Protein AF-0000000068403728 (afdb_homodimer)

Organism: Cicer arietinum (NCBI:txid3827)

Secondary structure (DSSP, 8-state):
----------EEEEEEEETTT--EEEEEE-HHHHHHHHHHTT-BHHHHHHHHHH-TTS-TTTTHHHHHHHHHHHH--GGGBS-HHHHHHHHSPPBTTHHHHTTSSS----SPPP-EEEE-STT--GGG-EEESSTTEEPTTS-EEEEEEEE----S-SB-TT--EEE-TT--EEE-BTTB-HHHHHHHTT---GGGEEEEEEEE-HHHHHHHHHHHHHHHH-/----------EEEEEEEETTT--EEEEEE-HHHHHHHHHHTT-BHHHHHHHHHH-TTS-TTTTHHHHHHHHHHHH--GGGBS-HHHHHHHHSPPBTTHHHHTTSSS----SPPP-EEEE-STT--GGG-EEESSTTEEPTTS-EEEEEEEE----S-SB-TT--EEE-TT--EEE-BTTB-HHHHHHHTT---GGGEEEEEEEE-HHHHHHHHHHHHHHHH-

Solvent-accessible surface area (backbone atoms only — not comparable to full-atom values): 24145 Å² total; per-residue (Å²): 130,79,78,77,66,75,77,68,67,64,44,66,37,37,33,35,25,32,64,86,77,68,40,77,64,36,32,36,36,40,34,67,55,50,34,48,58,52,46,51,23,35,36,22,43,16,42,53,40,51,56,46,66,69,36,74,82,53,57,79,63,62,52,31,30,57,42,30,33,52,51,24,59,72,65,52,52,70,80,49,2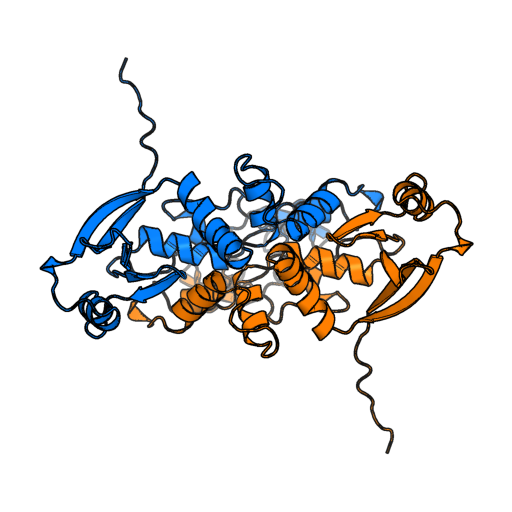6,60,43,74,64,39,54,49,43,39,62,54,34,59,43,68,53,45,68,32,40,65,61,38,87,58,59,82,71,82,68,77,80,88,54,34,16,26,47,55,45,84,69,44,60,52,94,69,32,40,32,28,72,51,80,71,39,68,36,95,88,66,38,45,15,67,33,78,43,44,73,61,68,90,45,85,43,43,38,22,80,85,41,38,30,37,33,38,91,51,41,34,49,40,65,56,38,98,86,41,37,77,62,55,54,34,45,74,70,68,43,87,49,73,85,45,46,42,79,44,79,43,74,37,39,62,74,56,52,65,39,43,60,45,44,31,48,38,54,34,20,90,131,79,78,76,66,75,77,68,66,64,43,65,36,37,33,34,25,32,63,85,78,66,41,78,65,37,31,34,34,40,33,67,55,52,34,50,60,52,48,51,24,36,37,21,42,18,44,51,40,50,55,46,66,68,36,75,82,52,57,79,62,56,51,33,27,58,42,29,33,52,52,24,59,72,65,51,52,70,82,49,25,59,41,73,62,39,54,50,43,39,64,54,33,59,43,67,55,46,66,34,41,65,61,37,87,57,60,80,71,81,67,76,80,88,53,36,16,26,48,55,47,82,69,45,61,50,96,70,33,40,33,29,72,50,79,69,39,69,36,96,86,65,40,45,15,68,33,77,42,46,74,61,68,93,47,83,42,43,38,22,81,85,42,40,30,38,33,38,90,51,42,34,49,41,64,58,38,97,86,40,39,76,63,57,53,36,46,74,71,68,43,86,48,71,83,46,47,44,80,45,79,44,75,38,40,63,73,56,52,66,39,42,63,48,45,36,48,41,55,39,14,96

InterPro domains:
  IPR007750 Protein of unknown function DUF674 [PF05056] (8-212)
  IPR007750 Protein of unknown function DUF674 [PTHR33103] (8-212)

Foldseek 3Di:
DPPVPVPFQWAKKKFKAFQVVRDTFWIKHFQQLVLVVVVVVQDDLLQLLLLVVVVVVNPCPQVVVSVVVLVVLVPDDCVVDPHPVVSCCNNQPDGPCQVQLVLHSDNLGPHDDFWKFWFPDPVGVPVQIDIDSDFQDADPVRGTGHHTDDDDDPDNGDDDRPWMWIAGPLGDIGIPDPVDHPVVSCVVVVNPDCVRIDMDMDIDGNVRSSCRVVVSVSVVVD/DPPVPVPFQWAKKKFKAFQVVRDTFWIKHFDQLVLVVVVVVQDDLLQLLLLVVVVVVNPCPQVVVSVVVLVVLVPDDCVVDPHPVVSCCNNQPDGPCQVQLVLHSDNLGPHDDFWKFWFPDPVGVPVQIDIDSDFQDADPVGGGGHHTDDDDDDDNGDDDRPWMWIAGPLGDTGIDDPVDHPVVSCVVVVNPDPVRIDMDMDIDGNVRSSCRVSVSSVVVVD

Radius of gyration: 24.46 Å; Cα contacts (8 Å, |Δi|>4): 817; chains: 2; bounding box: 77×69×72 Å

Nearest PDB structures (foldseek):
  5lly-assembly2_A  TM=2.577E-01  e=1.683E+00  Idiomarina sp. A28L
  5d96-assembly1_D  TM=4.243E-01  e=8.433E+00  Mus musculus
  6et7-assembly1_A  TM=4.248E-01  e=5.231E+00  Idiomarina sp. A28L
  5lly-assembly1_D  TM=2.465E-01  e=2.880E+00  Idiomarina sp. A28L
  3kbx-assembly3_E  TM=4.252E-01  e=2.903E+00  Homo sapiens

pLDDT: mean 77.21, std 14.94, range [27.58, 93.5]

Sequence (444 aa):
MADTTKTEYQVTLKLLVNKKTNKVLFAESGKEFVDILCSFLTLPLGTIARLLQKDTNMGSDTIGCLNSLYQSVQNFDEKCLMTETTKKLLLQPKNSSEKYCSTLKFNIDDTAPTKYFICSRPGGCWHNSCFSTSINEICSCGCRLNCLVLLRTFRNGFVNGDASFVITDNLRVIPNSMDYTSLALLHSLGIQSANLVKEITVNLTKDKVLRLPFLFLKLFLSMADTTKTEYQVTLKLLVNKKTNKVLFAESGKEFVDILCSFLTLPLGTIARLLQKDTNMGSDTIGCLNSLYQSVQNFDEKCLMTETTKKLLLQPKNSSEKYCSTLKFNIDDTAPTKYFICSRPGGCWHNSCFSTSINEICSCGCRLNCLVLLRTFRNGFVNGDASFVITDNLRVIPNSMDYTSLALLHSLGIQSANLVKEITVNLTKDKVLRLPFLFLKLFLS

Structure (mmCIF, N/CA/C/O backbone):
data_AF-0000000068403728-model_v1
#
loop_
_entity.id
_entity.type
_entity.pdbx_description
1 polymer 'Uncharacterized protein LOC113785797'
#
loop_
_atom_site.group_PDB
_atom_site.id
_atom_site.type_symbol
_atom_site.label_atom_id
_atom_site.label_alt_id
_atom_site.label_comp_id
_atom_site.label_asym_id
_atom_site.label_entity_id
_atom_site.label_seq_id
_atom_site.pdbx_PDB_ins_code
_atom_site.Cartn_x
_atom_site.Cartn_y
_atom_site.Cartn_z
_atom_site.occupancy
_atom_site.B_iso_or_equiv
_atom_site.auth_seq_id
_atom_site.auth_comp_id
_atom_site.auth_asym_id
_atom_site.auth_atom_id
_atom_site.pdbx_PDB_model_num
ATOM 1 N N . MET A 1 1 ? 39.625 -18.312 -13.836 1 27.58 1 MET A N 1
ATOM 2 C CA . MET A 1 1 ? 38.844 -17.281 -13.164 1 27.58 1 MET A CA 1
ATOM 3 C C . MET A 1 1 ? 37.344 -17.469 -13.43 1 27.58 1 MET A C 1
ATOM 5 O O . MET A 1 1 ? 36.906 -17.375 -14.578 1 27.58 1 MET A O 1
ATOM 9 N N . ALA A 1 2 ? 36.781 -18.375 -12.883 1 37.16 2 ALA A N 1
ATOM 10 C CA . ALA A 1 2 ? 35.406 -18.844 -13.141 1 37.16 2 ALA A CA 1
ATOM 11 C C . ALA A 1 2 ? 34.406 -17.703 -13.062 1 37.16 2 ALA A C 1
ATOM 13 O O . ALA A 1 2 ? 34.438 -16.906 -12.117 1 37.16 2 ALA A O 1
ATOM 14 N N . ASP A 1 3 ? 34.094 -17.031 -14.102 1 36.53 3 ASP A N 1
ATOM 15 C CA . ASP A 1 3 ? 33.219 -15.875 -14.227 1 36.53 3 ASP A CA 1
ATOM 16 C C . ASP A 1 3 ? 31.953 -16.062 -13.398 1 36.53 3 ASP A C 1
ATOM 18 O O . ASP A 1 3 ? 31.203 -17.016 -13.602 1 36.53 3 ASP A O 1
ATOM 22 N N . THR A 1 4 ? 31.953 -16.031 -12.133 1 40.5 4 THR A N 1
ATOM 23 C CA . THR A 1 4 ? 30.875 -16.109 -11.148 1 40.5 4 THR A CA 1
ATOM 24 C C . THR A 1 4 ? 29.625 -15.391 -11.641 1 40.5 4 THR A C 1
ATOM 26 O O . THR A 1 4 ? 29.531 -14.164 -11.523 1 40.5 4 THR A O 1
ATOM 29 N N . THR A 1 5 ? 29.188 -15.586 -12.836 1 41.78 5 THR A N 1
ATOM 30 C CA . THR A 1 5 ? 28.016 -14.961 -13.461 1 41.78 5 THR A CA 1
ATOM 31 C C . THR A 1 5 ? 26.844 -14.938 -12.492 1 41.78 5 THR A C 1
ATOM 33 O O . THR A 1 5 ? 26.422 -15.977 -11.992 1 41.78 5 THR A O 1
ATOM 36 N N . LYS A 1 6 ? 26.797 -14.055 -11.586 1 45.66 6 LYS A N 1
ATOM 37 C CA . LYS A 1 6 ? 25.703 -13.836 -10.648 1 45.66 6 LYS A CA 1
ATOM 38 C C . LYS A 1 6 ? 24.375 -14.289 -11.242 1 45.66 6 LYS A C 1
ATOM 40 O O . LYS A 1 6 ? 23.906 -13.727 -12.234 1 45.66 6 LYS A O 1
ATOM 45 N N . THR A 1 7 ? 24.109 -15.562 -11.469 1 51.75 7 THR A N 1
ATOM 46 C CA . THR A 1 7 ? 22.875 -16.141 -11.977 1 51.75 7 THR A CA 1
ATOM 47 C C . THR A 1 7 ? 21.656 -15.359 -11.492 1 51.75 7 THR A C 1
ATOM 49 O O . THR A 1 7 ? 21.359 -15.352 -10.297 1 51.75 7 THR A O 1
ATOM 52 N N . GLU A 1 8 ? 21.406 -14.281 -12.102 1 64.5 8 GLU A N 1
ATOM 53 C CA . GLU A 1 8 ? 20.266 -13.438 -11.75 1 64.5 8 GLU A CA 1
ATOM 54 C C . GLU A 1 8 ? 18.969 -14.219 -11.844 1 64.5 8 GLU A C 1
ATOM 56 O O . GLU A 1 8 ? 18.75 -14.969 -12.797 1 64.5 8 GLU A O 1
ATOM 61 N N . TYR A 1 9 ? 18.266 -14.422 -10.734 1 77.62 9 TYR A N 1
ATOM 62 C CA . TYR A 1 9 ? 16.969 -15.078 -10.711 1 77.62 9 TYR A CA 1
ATOM 63 C C . TYR A 1 9 ? 16.062 -14.555 -11.828 1 77.62 9 TYR A C 1
ATOM 65 O O . TYR A 1 9 ? 16.125 -13.367 -12.164 1 77.62 9 TYR A O 1
ATOM 73 N N . GLN A 1 10 ? 15.625 -15.562 -12.57 1 86.25 10 GLN A N 1
ATOM 74 C CA . GLN A 1 10 ? 14.703 -15.203 -13.641 1 86.25 10 GLN A CA 1
ATOM 75 C C . GLN A 1 10 ? 13.375 -15.938 -13.5 1 86.25 10 GLN A C 1
ATOM 77 O O . GLN A 1 10 ? 13.328 -17.047 -12.945 1 86.25 10 GLN A O 1
ATOM 82 N N . VAL A 1 11 ? 12.406 -15.227 -13.859 1 88.19 11 VAL A N 1
ATOM 83 C CA . VAL A 1 11 ? 11.086 -15.836 -13.961 1 88.19 11 VAL A CA 1
ATOM 84 C C . VAL A 1 11 ? 10.688 -15.984 -15.422 1 88.19 11 VAL A C 1
ATOM 86 O O . VAL A 1 11 ? 10.906 -15.07 -16.234 1 88.19 11 VAL A O 1
ATOM 89 N N . THR A 1 12 ? 10.156 -17.125 -15.711 1 87.25 12 THR A N 1
ATOM 90 C CA . THR A 1 12 ? 9.867 -17.438 -17.109 1 87.25 12 THR A CA 1
ATOM 91 C C . THR A 1 12 ? 8.383 -17.234 -17.406 1 87.25 12 THR A C 1
ATOM 93 O O . THR A 1 12 ? 7.523 -17.641 -16.625 1 87.25 12 THR A O 1
ATOM 96 N N . LEU A 1 13 ? 8.18 -16.594 -18.516 1 89.06 13 LEU A N 1
ATOM 97 C CA . LEU A 1 13 ? 6.836 -16.406 -19.047 1 89.06 13 LEU A CA 1
ATOM 98 C C . LEU A 1 13 ? 6.73 -16.969 -20.469 1 89.06 13 LEU A C 1
ATOM 100 O O . LEU A 1 13 ? 7.645 -16.781 -21.281 1 89.06 13 LEU A O 1
ATOM 104 N N . LYS A 1 14 ? 5.668 -17.641 -20.672 1 88.69 14 LYS A N 1
ATOM 105 C CA . LYS A 1 14 ? 5.355 -18.109 -22.016 1 88.69 14 LYS A CA 1
ATOM 106 C C . LYS A 1 14 ? 4.336 -17.203 -22.688 1 88.69 14 LYS A C 1
ATOM 108 O O . LYS A 1 14 ? 3.186 -17.109 -22.25 1 88.69 14 LYS A O 1
ATOM 113 N N . LEU A 1 15 ? 4.781 -16.594 -23.734 1 88.81 15 LEU A N 1
ATOM 114 C CA . LEU A 1 15 ? 3.902 -15.688 -24.469 1 88.81 15 LEU A CA 1
ATOM 115 C C . LEU A 1 15 ? 3.279 -16.391 -25.672 1 88.81 15 LEU A C 1
ATOM 117 O O . LEU A 1 15 ? 3.963 -17.109 -26.391 1 88.81 15 LEU A O 1
ATOM 121 N N . LEU A 1 16 ? 2.051 -16.234 -25.781 1 87.75 16 LEU A N 1
ATOM 122 C CA . LEU A 1 16 ? 1.364 -16.641 -27 1 87.75 16 LEU A CA 1
ATOM 123 C C . LEU A 1 16 ? 1.149 -15.461 -27.922 1 87.75 16 LEU A C 1
ATOM 125 O O . LEU A 1 16 ? 0.509 -14.477 -27.547 1 87.75 16 LEU A O 1
ATOM 129 N N . VAL A 1 17 ? 1.687 -15.641 -29.109 1 88.19 17 VAL A N 1
ATOM 130 C CA . VAL A 1 17 ? 1.734 -14.523 -30.047 1 88.19 17 VAL A CA 1
ATOM 131 C C . VAL A 1 17 ? 1.007 -14.891 -31.344 1 88.19 17 VAL A C 1
ATOM 133 O O . VAL A 1 17 ? 1.153 -16 -31.844 1 88.19 17 VAL A O 1
ATOM 136 N N . ASN A 1 18 ? 0.224 -13.953 -31.797 1 87.31 18 ASN A N 1
ATOM 137 C CA . ASN A 1 18 ? -0.381 -14.109 -33.125 1 87.31 18 ASN A CA 1
ATOM 138 C C . ASN A 1 18 ? 0.662 -14.023 -34.219 1 87.31 18 ASN A C 1
ATOM 140 O O . ASN A 1 18 ? 1.334 -13 -34.375 1 87.31 18 ASN A O 1
ATOM 144 N N . LYS A 1 19 ? 0.744 -15.07 -34.969 1 89.31 19 LYS A N 1
ATOM 145 C CA . LYS A 1 19 ? 1.773 -15.148 -36 1 89.31 19 LYS A CA 1
ATOM 146 C C . LYS A 1 19 ? 1.564 -14.07 -37.062 1 89.31 19 LYS A C 1
ATOM 148 O O . LYS A 1 19 ? 2.529 -13.547 -37.625 1 89.31 19 LYS A O 1
ATOM 153 N N . LYS A 1 20 ? 0.364 -13.711 -37.281 1 86 20 LYS A N 1
ATOM 154 C CA . LYS A 1 20 ? 0.045 -12.773 -38.375 1 86 20 LYS A CA 1
ATOM 155 C C . LYS A 1 20 ? 0.293 -11.328 -37.906 1 86 20 LYS A C 1
ATOM 157 O O . LYS A 1 20 ? 0.904 -10.547 -38.656 1 86 20 LYS A O 1
ATOM 162 N N . THR A 1 21 ? -0.099 -11.008 -36.812 1 84.81 21 THR A N 1
ATOM 163 C CA . THR A 1 21 ? -0.046 -9.625 -36.344 1 84.81 21 THR A CA 1
ATOM 164 C C . THR A 1 21 ? 1.161 -9.391 -35.438 1 84.81 21 THR A C 1
ATOM 166 O O . THR A 1 21 ? 1.521 -8.25 -35.156 1 84.81 21 THR A O 1
ATOM 169 N N . ASN A 1 22 ? 1.711 -10.438 -34.969 1 87.88 22 ASN A N 1
ATOM 170 C CA . ASN A 1 22 ? 2.822 -10.391 -34.031 1 87.88 22 ASN A CA 1
ATOM 171 C C . ASN A 1 22 ? 2.416 -9.703 -32.719 1 87.88 22 ASN A C 1
ATOM 173 O O . ASN A 1 22 ? 3.246 -9.078 -32.062 1 87.88 22 ASN A O 1
ATOM 177 N N . LYS A 1 23 ? 1.229 -9.828 -32.406 1 85 23 LYS A N 1
ATOM 178 C CA . LYS A 1 23 ? 0.715 -9.273 -31.172 1 85 23 LYS A CA 1
ATOM 179 C C . LYS A 1 23 ? 0.602 -10.352 -30.094 1 85 23 LYS A C 1
ATOM 181 O O . LYS A 1 23 ? 0.188 -11.477 -30.375 1 85 23 LYS A O 1
ATOM 186 N N . VAL A 1 24 ? 0.999 -9.93 -28.922 1 86.12 24 VAL A N 1
ATOM 187 C CA . VAL A 1 24 ? 0.875 -10.836 -27.797 1 86.12 24 VAL A CA 1
ATOM 188 C C . VAL A 1 24 ? -0.594 -10.992 -27.406 1 86.12 24 VAL A C 1
ATOM 190 O O . VAL A 1 24 ? -1.293 -10 -27.203 1 86.12 24 VAL A O 1
ATOM 193 N N . LEU A 1 25 ? -1.017 -12.195 -27.422 1 84 25 LEU A N 1
ATOM 194 C CA . LEU A 1 25 ? -2.398 -12.477 -27.047 1 84 25 LEU A CA 1
ATOM 195 C C . LEU A 1 25 ? -2.537 -12.594 -25.531 1 84 25 LEU A C 1
ATOM 197 O O . LEU A 1 25 ? -3.365 -11.914 -24.922 1 84 25 LEU A O 1
ATOM 201 N N . PHE A 1 26 ? -1.75 -13.453 -24.969 1 86.25 26 PHE A N 1
ATOM 202 C CA . PHE A 1 26 ? -1.688 -13.625 -23.531 1 86.25 26 PHE A CA 1
ATOM 203 C C . PHE A 1 26 ? -0.415 -14.359 -23.125 1 86.25 26 PHE A C 1
ATOM 205 O O . PHE A 1 26 ? 0.362 -14.789 -23.984 1 86.25 26 PHE A O 1
ATOM 212 N N . ALA A 1 27 ? -0.196 -14.406 -21.844 1 88.25 27 ALA A N 1
ATOM 213 C CA . ALA A 1 27 ? 0.963 -15.102 -21.297 1 88.25 27 ALA A CA 1
ATOM 214 C C . ALA A 1 27 ? 0.531 -16.25 -20.391 1 88.25 27 ALA A C 1
ATOM 216 O O . ALA A 1 27 ? -0.571 -16.234 -19.828 1 88.25 27 ALA A O 1
ATOM 217 N N . GLU A 1 28 ? 1.343 -17.203 -20.344 1 88 28 GLU A N 1
ATOM 218 C CA . GLU A 1 28 ? 1.176 -18.297 -19.406 1 88 28 GLU A CA 1
ATOM 219 C C . GLU A 1 28 ? 2.354 -18.359 -18.438 1 88 28 GLU A C 1
ATOM 221 O O . GLU A 1 28 ? 3.502 -18.156 -18.828 1 88 28 GLU A O 1
ATOM 226 N N . SER A 1 29 ? 1.966 -18.562 -17.203 1 89.81 29 SER A N 1
ATOM 227 C CA . SER A 1 29 ? 3.02 -18.656 -16.203 1 89.81 29 SER A CA 1
ATOM 228 C C . SER A 1 29 ? 2.572 -19.5 -15.016 1 89.81 29 SER A C 1
ATOM 230 O O . SER A 1 29 ? 1.389 -19.812 -14.875 1 89.81 29 SER A O 1
ATOM 232 N N . GLY A 1 30 ? 3.572 -19.891 -14.281 1 89.69 30 GLY A N 1
ATOM 233 C CA . GLY A 1 30 ? 3.291 -20.641 -13.07 1 89.69 30 GLY A CA 1
ATOM 234 C C . GLY A 1 30 ? 3.299 -19.781 -11.82 1 89.69 30 GLY A C 1
ATOM 235 O O . GLY A 1 30 ? 3.062 -18.578 -11.891 1 89.69 30 GLY A O 1
ATOM 236 N N . LYS A 1 31 ? 3.518 -20.422 -10.742 1 91.69 31 LYS A N 1
ATOM 237 C CA . LYS A 1 31 ? 3.436 -19.859 -9.398 1 91.69 31 LYS A CA 1
ATOM 238 C C . LYS A 1 31 ? 4.414 -18.703 -9.219 1 91.69 31 LYS A C 1
ATOM 240 O O . LYS A 1 31 ? 4.074 -17.688 -8.625 1 91.69 31 LYS A O 1
ATOM 245 N N . GLU A 1 32 ? 5.527 -18.859 -9.766 1 90.06 32 GLU A N 1
ATOM 246 C CA . GLU A 1 32 ? 6.586 -17.906 -9.492 1 90.06 32 GLU A CA 1
ATOM 247 C C . GLU A 1 32 ? 6.188 -16.5 -9.938 1 90.06 32 GLU A C 1
ATOM 249 O O . GLU A 1 32 ? 6.281 -15.547 -9.164 1 90.06 32 GLU A O 1
ATOM 254 N N . PHE A 1 33 ? 5.699 -16.391 -11.047 1 90.25 33 PHE A N 1
ATOM 255 C CA . PHE A 1 33 ? 5.344 -15.086 -11.578 1 90.25 33 PHE A CA 1
ATOM 256 C C . PHE A 1 33 ? 4.047 -14.586 -10.953 1 90.25 33 PHE A C 1
ATOM 258 O O . PHE A 1 33 ? 3.922 -13.398 -10.633 1 90.25 33 PHE A O 1
ATOM 265 N N . VAL A 1 34 ? 3.137 -15.406 -10.828 1 91.75 34 VAL A N 1
ATOM 266 C CA . VAL A 1 34 ? 1.832 -15.016 -10.305 1 91.75 34 VAL A CA 1
ATOM 267 C C . VAL A 1 34 ? 1.968 -14.602 -8.836 1 91.75 34 VAL A C 1
ATOM 269 O O . VAL A 1 34 ? 1.301 -13.664 -8.391 1 91.75 34 VAL A O 1
ATOM 272 N N . ASP A 1 35 ? 2.844 -15.289 -8.102 1 92.31 35 ASP A N 1
ATOM 273 C CA . ASP A 1 35 ? 3.133 -14.867 -6.73 1 92.31 35 ASP A CA 1
ATOM 274 C C . ASP A 1 35 ? 3.664 -13.438 -6.695 1 92.31 35 ASP A C 1
ATOM 276 O O . ASP A 1 35 ? 3.287 -12.648 -5.824 1 92.31 35 ASP A O 1
ATOM 280 N N . ILE A 1 36 ? 4.477 -13.195 -7.609 1 90.69 36 ILE A N 1
ATOM 281 C CA . ILE A 1 36 ? 5.062 -11.859 -7.676 1 90.69 36 ILE A CA 1
ATOM 282 C C . ILE A 1 36 ? 3.975 -10.836 -8.008 1 90.69 36 ILE A C 1
ATOM 284 O O . ILE A 1 36 ? 3.889 -9.781 -7.367 1 90.69 36 ILE A O 1
ATOM 288 N N . LEU A 1 37 ? 3.111 -11.125 -8.914 1 89.25 37 LEU A N 1
ATOM 289 C CA . LEU A 1 37 ? 2.018 -10.234 -9.273 1 89.25 37 LEU A CA 1
ATOM 290 C C . LEU A 1 37 ? 1.108 -9.977 -8.078 1 89.25 37 LEU A C 1
ATOM 292 O O . LEU A 1 37 ? 0.757 -8.828 -7.789 1 89.25 37 LEU A O 1
ATOM 296 N N . CYS A 1 38 ? 0.82 -10.992 -7.426 1 92.19 38 CYS A N 1
ATOM 297 C CA . CYS A 1 38 ? -0.063 -10.891 -6.27 1 92.19 38 CYS A CA 1
ATOM 298 C C . CYS A 1 38 ? 0.585 -10.07 -5.16 1 92.19 38 CYS A C 1
ATOM 300 O O . CYS A 1 38 ? -0.103 -9.367 -4.422 1 92.19 38 CYS A O 1
ATOM 302 N N . SER A 1 39 ? 1.858 -10.18 -5.059 1 91.5 39 SER A N 1
ATOM 303 C CA . SER A 1 39 ? 2.564 -9.461 -4.004 1 91.5 39 SER A CA 1
ATOM 304 C C . SER A 1 39 ? 2.41 -7.953 -4.16 1 91.5 39 SER A C 1
ATOM 306 O O . SER A 1 39 ? 2.445 -7.215 -3.172 1 91.5 39 SER A O 1
ATOM 308 N N . PHE A 1 40 ? 2.16 -7.477 -5.285 1 88.81 40 PHE A N 1
ATOM 309 C CA . PHE A 1 40 ? 1.987 -6.047 -5.516 1 88.81 40 PHE A CA 1
ATOM 310 C C . PHE A 1 40 ? 0.764 -5.523 -4.777 1 88.81 40 PHE A C 1
ATOM 312 O O . PHE A 1 40 ? 0.747 -4.371 -4.332 1 88.81 40 PHE A O 1
ATOM 319 N N . LEU A 1 41 ? -0.14 -6.328 -4.629 1 91 41 LEU A N 1
ATOM 320 C CA . LEU A 1 41 ? -1.354 -5.918 -3.932 1 91 41 LEU A CA 1
ATOM 321 C C . LEU A 1 41 ? -1.062 -5.625 -2.465 1 91 41 LEU A C 1
ATOM 323 O O . LEU A 1 41 ? -1.8 -4.875 -1.819 1 91 41 LEU A O 1
ATOM 327 N N . THR A 1 42 ? 0.016 -6.168 -1.966 1 92.75 42 THR A N 1
ATOM 328 C CA . THR A 1 42 ? 0.316 -6.012 -0.547 1 92.75 42 THR A CA 1
ATOM 329 C C . THR A 1 42 ? 1.278 -4.852 -0.323 1 92.75 42 THR A C 1
ATOM 331 O O . THR A 1 42 ? 1.539 -4.465 0.819 1 92.75 42 THR A O 1
ATOM 334 N N . LEU A 1 43 ? 1.754 -4.289 -1.355 1 91.25 43 LEU A N 1
ATOM 335 C CA . LEU A 1 43 ? 2.756 -3.236 -1.23 1 91.25 43 LEU A CA 1
ATOM 336 C C . LEU A 1 43 ? 2.096 -1.892 -0.947 1 91.25 43 LEU A C 1
ATOM 338 O O . LEU A 1 43 ? 1.159 -1.495 -1.644 1 91.25 43 LEU A O 1
ATOM 342 N N . PRO A 1 44 ? 2.65 -1.21 -0 1 92.25 44 PRO A N 1
ATOM 343 C CA . PRO A 1 44 ? 2.166 0.155 0.222 1 92.25 44 PRO A CA 1
ATOM 344 C C . PRO A 1 44 ? 2.586 1.117 -0.887 1 92.25 44 PRO A C 1
ATOM 346 O O . PRO A 1 44 ? 3.613 0.906 -1.536 1 92.25 44 PRO A O 1
ATOM 349 N N . LEU A 1 45 ? 1.931 2.186 -1 1 87.75 45 LEU A N 1
ATOM 350 C CA . LEU A 1 45 ? 2.209 3.188 -2.021 1 87.75 45 LEU A CA 1
ATOM 351 C C . LEU A 1 45 ? 3.564 3.846 -1.784 1 87.75 45 LEU A C 1
ATOM 353 O O . LEU A 1 45 ? 4.27 4.184 -2.738 1 87.75 45 LEU A O 1
ATOM 357 N N . GLY A 1 46 ? 3.846 4.031 -0.553 1 90.12 46 GLY A N 1
ATOM 358 C CA . GLY A 1 46 ? 5.148 4.605 -0.253 1 90.12 46 GLY A CA 1
ATOM 359 C C . GLY A 1 46 ? 6.305 3.766 -0.76 1 90.12 46 GLY A C 1
ATOM 360 O O . GLY A 1 46 ? 7.324 4.301 -1.193 1 90.12 46 GLY A O 1
ATOM 361 N N . THR A 1 47 ? 6.145 2.479 -0.697 1 89.94 47 THR A N 1
ATOM 362 C CA . THR A 1 47 ? 7.156 1.564 -1.215 1 89.94 47 THR A CA 1
ATOM 363 C C . THR A 1 47 ? 7.266 1.684 -2.732 1 89.94 47 THR A C 1
ATOM 365 O O . THR A 1 47 ? 8.375 1.71 -3.279 1 89.94 47 THR A O 1
ATOM 368 N N . ILE A 1 48 ? 6.195 1.737 -3.32 1 83.75 48 ILE A N 1
ATOM 369 C CA . ILE A 1 48 ? 6.176 1.883 -4.77 1 83.75 48 ILE A CA 1
ATOM 370 C C . ILE A 1 48 ? 6.891 3.172 -5.172 1 83.75 48 ILE A C 1
ATOM 372 O O . ILE A 1 48 ? 7.711 3.174 -6.09 1 83.75 48 ILE A O 1
ATOM 376 N N . ALA A 1 49 ? 6.547 4.266 -4.52 1 84.62 49 ALA A N 1
ATOM 377 C CA . ALA A 1 49 ? 7.184 5.547 -4.809 1 84.62 49 ALA A CA 1
ATOM 378 C C . ALA A 1 49 ? 8.695 5.461 -4.621 1 84.62 49 ALA A C 1
ATOM 380 O O . ALA A 1 49 ? 9.461 5.977 -5.441 1 84.62 49 ALA A O 1
ATOM 381 N N . ARG A 1 50 ? 9.094 4.859 -3.621 1 88.69 50 ARG A N 1
ATOM 382 C CA . ARG A 1 50 ? 10.516 4.727 -3.309 1 88.69 50 ARG A CA 1
ATOM 383 C C . ARG A 1 50 ? 11.242 3.93 -4.387 1 88.69 50 ARG A C 1
ATOM 385 O O . ARG A 1 50 ? 12.32 4.324 -4.836 1 88.69 50 ARG A O 1
ATOM 392 N N . LEU A 1 51 ? 10.656 2.828 -4.766 1 81.75 51 LEU A N 1
ATOM 393 C CA . LEU A 1 51 ? 11.266 1.949 -5.758 1 81.75 51 LEU A CA 1
ATOM 394 C C . LEU A 1 51 ? 11.344 2.633 -7.117 1 81.75 51 LEU A C 1
ATOM 396 O O . LEU A 1 51 ? 12.32 2.463 -7.848 1 81.75 51 LEU A O 1
ATOM 400 N N . LEU A 1 52 ? 10.336 3.359 -7.414 1 75.81 52 LEU A N 1
ATOM 401 C CA . LEU A 1 52 ? 10.297 4.066 -8.688 1 75.81 52 LEU A CA 1
ATOM 402 C C . LEU A 1 52 ? 11.352 5.176 -8.727 1 75.81 52 LEU A C 1
ATOM 404 O O . LEU A 1 52 ? 11.914 5.469 -9.781 1 75.81 52 LEU A O 1
ATOM 408 N N . GLN A 1 53 ? 11.445 5.824 -7.68 1 77.62 53 GLN A N 1
ATOM 409 C CA . GLN A 1 53 ? 12.453 6.879 -7.602 1 77.62 53 GLN A CA 1
ATOM 410 C C . GLN A 1 53 ? 13.852 6.32 -7.84 1 77.62 53 GLN A C 1
ATOM 412 O O . GLN A 1 53 ? 14.703 7 -8.414 1 77.62 53 GLN A O 1
ATOM 417 N N . LYS A 1 54 ? 13.953 5.199 -7.402 1 73.94 54 LYS A N 1
ATOM 418 C CA . LYS A 1 54 ? 15.258 4.562 -7.578 1 73.94 54 LYS A CA 1
ATOM 419 C C . LYS A 1 54 ? 15.477 4.156 -9.031 1 73.94 54 LYS A C 1
ATOM 421 O O . LYS A 1 54 ? 16.625 4.012 -9.469 1 73.94 54 LYS A O 1
ATOM 426 N N . ASP A 1 55 ? 14.336 3.977 -9.625 1 65.19 55 ASP A N 1
ATOM 427 C CA . ASP A 1 55 ? 14.445 3.539 -11.016 1 65.19 55 ASP A CA 1
ATOM 428 C C . ASP A 1 55 ? 14.586 4.73 -11.961 1 65.19 55 ASP A C 1
ATOM 430 O O . ASP A 1 55 ? 13.625 5.484 -12.164 1 65.19 55 ASP A O 1
ATOM 434 N N . THR A 1 56 ? 15.617 5.16 -12.227 1 57.75 56 THR A N 1
ATOM 435 C CA . THR A 1 56 ? 16.016 6.301 -13.047 1 57.75 56 THR A CA 1
ATOM 436 C C . THR A 1 56 ? 15.367 6.219 -14.43 1 57.75 56 THR A C 1
ATOM 438 O O . THR A 1 56 ? 15.227 7.234 -15.117 1 57.75 56 THR A O 1
ATOM 441 N N . ASN A 1 57 ? 15.062 5.074 -14.789 1 56.16 57 ASN A N 1
ATOM 442 C CA . ASN A 1 57 ? 14.555 4.922 -16.141 1 56.16 57 ASN A CA 1
ATOM 443 C C . ASN A 1 57 ? 13.078 5.305 -16.234 1 56.16 57 ASN A C 1
ATOM 445 O O . ASN A 1 57 ? 12.539 5.461 -17.328 1 56.16 57 ASN A O 1
ATOM 449 N N . MET A 1 58 ? 12.398 5.234 -15.156 1 53.44 58 MET A N 1
ATOM 450 C CA . MET A 1 58 ? 10.984 5.602 -15.188 1 53.44 58 MET A CA 1
ATOM 451 C C . MET A 1 58 ? 10.812 7.113 -15.086 1 53.44 58 MET A C 1
ATOM 453 O O . MET A 1 58 ? 11.484 7.766 -14.281 1 53.44 58 MET A O 1
ATOM 457 N N . GLY A 1 59 ? 10.75 7.703 -16.062 1 45.75 59 GLY A N 1
ATOM 458 C CA . GLY A 1 59 ? 10.594 9.148 -16.094 1 45.75 59 GLY A CA 1
ATOM 459 C C . GLY A 1 59 ? 9.844 9.688 -14.891 1 45.75 59 GLY A C 1
ATOM 460 O O . GLY A 1 59 ? 8.961 9.016 -14.344 1 45.75 59 GLY A O 1
ATOM 461 N N . SER A 1 60 ? 10.547 10.5 -14.086 1 48.72 60 SER A N 1
ATOM 462 C CA . SER A 1 60 ? 10.062 11.227 -12.914 1 48.72 60 SER A CA 1
ATOM 463 C C . SER A 1 60 ? 8.578 11.555 -13.047 1 48.72 60 SER A C 1
ATOM 465 O O . SER A 1 60 ? 7.867 11.664 -12.047 1 48.72 60 SER A O 1
ATOM 467 N N . ASP A 1 61 ? 8.172 11.492 -14.25 1 46.88 61 ASP A N 1
ATOM 468 C CA . ASP A 1 61 ? 6.879 12.102 -14.547 1 46.88 61 ASP A CA 1
ATOM 469 C C . ASP A 1 61 ? 5.734 11.125 -14.266 1 46.88 61 ASP A C 1
ATOM 471 O O . ASP A 1 61 ? 4.566 11.523 -14.258 1 46.88 61 ASP A O 1
ATOM 475 N N . THR A 1 62 ? 6.051 9.836 -14.312 1 47.84 62 THR A N 1
ATOM 476 C CA . THR A 1 62 ? 4.957 8.875 -14.422 1 47.84 62 THR A CA 1
ATOM 477 C C . THR A 1 62 ? 4.129 8.844 -13.148 1 47.84 62 THR A C 1
ATOM 479 O O . THR A 1 62 ? 2.904 8.695 -13.195 1 47.84 62 THR A O 1
ATOM 482 N N . ILE A 1 63 ? 4.695 8.727 -12.016 1 56.47 63 ILE A N 1
ATOM 483 C CA . ILE A 1 63 ? 3.758 8.656 -10.898 1 56.47 63 ILE A CA 1
ATOM 484 C C . ILE A 1 63 ? 3.699 10 -10.18 1 56.47 63 ILE A C 1
ATOM 486 O O . ILE A 1 63 ? 3.486 10.055 -8.969 1 56.47 63 ILE A O 1
ATOM 490 N N . GLY A 1 64 ? 3.564 11 -10.938 1 67.31 64 GLY A N 1
ATOM 491 C CA . GLY A 1 64 ? 3.908 12.383 -10.641 1 67.31 64 GLY A CA 1
ATOM 492 C C . GLY A 1 64 ? 3.408 12.852 -9.289 1 67.31 64 GLY A C 1
ATOM 493 O O . GLY A 1 64 ? 4.195 13.281 -8.445 1 67.31 64 GLY A O 1
ATOM 494 N N . CYS A 1 65 ? 2.072 12.547 -8.961 1 76.25 65 CYS A N 1
ATOM 495 C CA . CYS A 1 65 ? 1.594 13.117 -7.707 1 76.25 65 CYS A CA 1
ATOM 496 C C . CYS A 1 65 ? 2.094 12.312 -6.516 1 76.25 65 CYS A C 1
ATOM 498 O O . CYS A 1 65 ? 2.459 12.875 -5.484 1 76.25 65 CYS A O 1
ATOM 500 N N . LEU A 1 66 ? 2.156 10.961 -6.715 1 81.62 66 LEU A N 1
ATOM 501 C CA . LEU A 1 66 ? 2.658 10.102 -5.648 1 81.62 66 LEU A CA 1
ATOM 502 C C . LEU A 1 66 ? 4.129 10.391 -5.359 1 81.62 66 LEU A C 1
ATOM 504 O O . LEU A 1 66 ? 4.531 10.484 -4.199 1 81.62 66 LEU A O 1
ATOM 508 N N . ASN A 1 67 ? 4.777 10.57 -6.43 1 83.19 67 ASN A N 1
ATOM 509 C CA . ASN A 1 67 ? 6.191 10.898 -6.277 1 83.19 67 ASN A CA 1
ATOM 510 C C . ASN A 1 67 ? 6.391 12.258 -5.621 1 83.19 67 ASN A C 1
ATOM 512 O O . ASN A 1 67 ? 7.281 12.43 -4.789 1 83.19 67 ASN A O 1
ATOM 516 N N . SER A 1 68 ? 5.582 13.172 -6.008 1 84.88 68 SER A N 1
ATOM 517 C CA . SER A 1 68 ? 5.652 14.508 -5.43 1 84.88 68 SER A CA 1
ATOM 518 C C . SER A 1 68 ? 5.375 14.477 -3.93 1 84.88 68 SER A C 1
ATOM 520 O O . SER A 1 68 ? 6.098 15.102 -3.148 1 84.88 68 SER A O 1
ATOM 522 N N . LEU A 1 69 ? 4.375 13.797 -3.586 1 88.75 69 LEU A N 1
ATOM 523 C CA . LEU A 1 69 ? 4.031 13.664 -2.176 1 88.75 69 LEU A CA 1
ATOM 524 C C . LEU A 1 69 ? 5.152 12.977 -1.404 1 88.75 69 LEU A C 1
ATOM 526 O O . LEU A 1 69 ? 5.535 13.422 -0.32 1 88.75 69 LEU A O 1
ATOM 530 N N . TYR A 1 70 ? 5.652 11.922 -2.004 1 90.81 70 TYR A N 1
ATOM 531 C CA . TYR A 1 70 ? 6.738 11.172 -1.376 1 90.81 70 TYR A CA 1
ATOM 532 C C . TYR A 1 70 ? 7.961 12.062 -1.171 1 90.81 70 TYR A C 1
ATOM 534 O O . TYR A 1 70 ? 8.555 12.07 -0.09 1 90.81 70 TYR A O 1
ATOM 542 N N . GLN A 1 71 ? 8.289 12.797 -2.148 1 90.94 71 GLN A N 1
ATOM 543 C CA . GLN A 1 71 ? 9.422 13.711 -2.066 1 90.94 71 GLN A CA 1
ATOM 544 C C . GLN A 1 71 ? 9.172 14.805 -1.033 1 90.94 71 GLN A C 1
ATOM 546 O O . GLN A 1 71 ? 10.109 15.25 -0.361 1 90.94 71 GLN A O 1
ATOM 551 N N . SER A 1 72 ? 7.957 15.242 -0.955 1 91.69 72 SER A N 1
ATOM 552 C CA . SER A 1 72 ? 7.605 16.234 0.058 1 91.69 72 SER A CA 1
ATOM 553 C C . SER A 1 72 ? 7.902 15.719 1.462 1 91.69 72 SER A C 1
ATOM 555 O O . SER A 1 72 ? 8.508 16.422 2.273 1 91.69 72 SER A O 1
ATOM 557 N N . VAL A 1 73 ? 7.512 14.516 1.721 1 93.5 73 VAL A N 1
ATOM 558 C CA . VAL A 1 73 ? 7.746 13.914 3.029 1 93.5 73 VAL A CA 1
ATOM 559 C C . VAL A 1 73 ? 9.242 13.773 3.273 1 93.5 73 VAL A C 1
ATOM 561 O O . VAL A 1 73 ? 9.727 14.016 4.383 1 93.5 73 VAL A O 1
ATOM 564 N N . GLN A 1 74 ? 9.977 13.398 2.24 1 92.62 74 GLN A N 1
ATOM 565 C CA . GLN A 1 74 ? 11.43 13.297 2.354 1 92.62 74 GLN A CA 1
ATOM 566 C C . GLN A 1 74 ? 12.047 14.625 2.795 1 92.62 74 GLN A C 1
ATOM 568 O O . GLN A 1 74 ? 13.016 14.641 3.549 1 92.62 74 GLN A O 1
ATOM 573 N N . ASN A 1 75 ? 11.422 15.648 2.41 1 91.12 75 ASN A N 1
ATOM 574 C CA . ASN A 1 75 ? 11.992 16.969 2.641 1 91.12 75 ASN A CA 1
ATOM 575 C C . ASN A 1 75 ? 11.43 17.609 3.912 1 91.12 75 ASN A C 1
ATOM 577 O O . ASN A 1 75 ? 11.867 18.688 4.312 1 91.12 75 ASN A O 1
ATOM 581 N N . PHE A 1 76 ? 10.453 16.984 4.504 1 91.44 76 PHE A N 1
ATOM 582 C CA . PHE A 1 76 ? 9.906 17.516 5.75 1 91.44 76 PHE A CA 1
ATOM 583 C C . PHE A 1 76 ? 10.992 17.609 6.816 1 91.44 76 PHE A C 1
ATOM 585 O O . PHE A 1 76 ? 11.812 16.703 6.965 1 91.44 76 PHE A O 1
ATOM 592 N N . ASP A 1 77 ? 10.977 18.672 7.445 1 88.12 77 ASP A N 1
ATOM 593 C CA . ASP A 1 77 ? 11.812 18.781 8.633 1 88.12 77 ASP A CA 1
ATOM 594 C C . ASP A 1 77 ? 11.211 18.031 9.812 1 88.12 77 ASP A C 1
ATOM 596 O O . ASP A 1 77 ? 9.992 17.844 9.875 1 88.12 77 ASP A O 1
ATOM 600 N N . GLU A 1 78 ? 12.055 17.688 10.734 1 84.19 78 GLU A N 1
ATOM 601 C CA . GLU A 1 78 ? 11.617 16.938 11.906 1 84.19 78 GLU A CA 1
ATOM 602 C C . GLU A 1 78 ? 10.555 17.719 12.695 1 84.19 78 GLU A C 1
ATOM 604 O O . GLU A 1 78 ? 9.672 17.109 13.312 1 84.19 78 GLU A O 1
ATOM 609 N N . LYS A 1 79 ? 10.602 19.016 12.609 1 84.69 79 LYS A N 1
ATOM 610 C CA . LYS A 1 79 ? 9.68 19.859 13.375 1 84.69 79 LYS A CA 1
ATOM 611 C C . LYS A 1 79 ? 8.266 19.75 12.82 1 84.69 79 LYS A C 1
ATOM 613 O O . LYS A 1 79 ? 7.293 20.047 13.523 1 84.69 79 LYS A O 1
ATOM 618 N N . CYS A 1 80 ? 8.164 19.344 11.57 1 87.56 80 CYS A N 1
ATOM 619 C CA . CYS A 1 80 ? 6.867 19.25 10.906 1 87.56 80 CYS A CA 1
ATOM 620 C C . CYS A 1 80 ? 6.195 17.922 11.211 1 87.56 80 CYS A C 1
ATOM 622 O O . CYS A 1 80 ? 4.996 17.75 10.992 1 87.56 80 CYS A O 1
ATOM 624 N N . LEU A 1 81 ? 6.938 17.078 11.789 1 88.5 81 LEU A N 1
ATOM 625 C CA . LEU A 1 81 ? 6.445 15.719 12 1 88.5 81 LEU A CA 1
ATOM 626 C C . LEU A 1 81 ? 6.137 15.469 13.469 1 88.5 81 LEU A C 1
ATOM 628 O O . LEU A 1 81 ? 6.68 16.156 14.344 1 88.5 81 LEU A O 1
ATOM 632 N N . MET A 1 82 ? 5.273 14.531 13.719 1 84.56 82 MET A N 1
ATOM 633 C CA . MET A 1 82 ? 4.926 14.18 15.094 1 84.56 82 MET A CA 1
ATOM 634 C C . MET A 1 82 ? 6.129 13.586 15.82 1 84.56 82 MET A C 1
ATOM 636 O O . MET A 1 82 ? 6.398 13.945 16.969 1 84.56 82 MET A O 1
ATOM 640 N N . THR A 1 83 ? 6.762 12.633 15.148 1 78.75 83 THR A N 1
ATOM 641 C CA . THR A 1 83 ? 7.988 12.031 15.664 1 78.75 83 THR A CA 1
ATOM 642 C C . THR A 1 83 ? 8.945 11.688 14.531 1 78.75 83 THR A C 1
ATOM 644 O O . THR A 1 83 ? 8.562 11.711 13.359 1 78.75 83 THR A O 1
ATOM 647 N N . GLU A 1 84 ? 10.125 11.469 14.898 1 76.5 84 GLU A N 1
ATOM 648 C CA . GLU A 1 84 ? 11.109 11.023 13.914 1 76.5 84 GLU A CA 1
ATOM 649 C C . GLU A 1 84 ? 10.734 9.672 13.32 1 76.5 84 GLU A C 1
ATOM 651 O O . GLU A 1 84 ? 10.984 9.414 12.141 1 76.5 84 GLU A O 1
ATOM 656 N N . THR A 1 85 ? 10.109 8.93 14.039 1 77.88 85 THR A N 1
ATOM 657 C CA . THR A 1 85 ? 9.703 7.594 13.625 1 77.88 85 THR A CA 1
ATOM 658 C C . THR A 1 85 ? 8.617 7.664 12.562 1 77.88 85 THR A C 1
ATOM 660 O O . THR A 1 85 ? 8.531 6.789 11.695 1 77.88 85 THR A O 1
ATOM 663 N N . THR A 1 86 ? 7.91 8.789 12.633 1 84.94 86 THR A N 1
ATOM 664 C CA . THR A 1 86 ? 6.801 8.906 11.688 1 84.94 86 THR A CA 1
ATOM 665 C C . THR A 1 86 ? 7.32 9.086 10.266 1 84.94 86 THR A C 1
ATOM 667 O O . THR A 1 86 ? 6.734 8.562 9.312 1 84.94 86 THR A O 1
ATOM 670 N N . LYS A 1 87 ? 8.383 9.82 10.18 1 89.06 87 LYS A N 1
ATOM 671 C CA . LYS A 1 87 ? 8.977 9.992 8.852 1 89.06 87 LYS A CA 1
ATOM 672 C C . LYS A 1 87 ? 9.391 8.656 8.25 1 89.06 87 LYS A C 1
ATOM 674 O O . LYS A 1 87 ? 9.102 8.375 7.086 1 89.06 87 LYS A O 1
ATOM 679 N N . LYS A 1 88 ? 10.008 7.859 9.008 1 87.44 88 LYS A N 1
ATOM 680 C CA . LYS A 1 88 ? 10.445 6.539 8.555 1 87.44 88 LYS A CA 1
ATOM 681 C C . LYS A 1 88 ? 9.25 5.66 8.188 1 87.44 88 LYS A C 1
ATOM 683 O O . LYS A 1 88 ? 9.297 4.926 7.199 1 87.44 88 LYS A O 1
ATOM 688 N N . LEU A 1 89 ? 8.258 5.809 8.93 1 87.94 89 LEU A N 1
ATOM 689 C CA . LEU A 1 89 ? 7.043 5.035 8.695 1 87.94 89 LEU A CA 1
ATOM 690 C C . LEU A 1 89 ? 6.43 5.387 7.34 1 87.94 89 LEU A C 1
ATOM 692 O O . LEU A 1 89 ? 5.914 4.512 6.641 1 87.94 89 LEU A O 1
ATOM 696 N N . LEU A 1 90 ? 6.52 6.629 7 1 92.75 90 LEU A N 1
ATOM 697 C CA . LEU A 1 90 ? 5.914 7.094 5.758 1 92.75 90 LEU A CA 1
ATOM 698 C C . LEU A 1 90 ? 6.816 6.781 4.566 1 92.75 90 LEU A C 1
ATOM 700 O O . LEU A 1 90 ? 6.332 6.398 3.498 1 92.75 90 LEU A O 1
ATOM 704 N N . LEU A 1 91 ? 8.094 6.906 4.766 1 93.25 91 LEU A N 1
ATOM 705 C CA . LEU A 1 91 ? 9.039 6.738 3.672 1 93.25 91 LEU A CA 1
ATOM 706 C C . LEU A 1 91 ? 9.336 5.262 3.43 1 93.25 91 LEU A C 1
ATOM 708 O O . LEU A 1 91 ? 9.727 4.875 2.324 1 93.25 91 LEU A O 1
ATOM 712 N N . GLN A 1 92 ? 9.195 4.469 4.477 1 93.06 92 GLN A N 1
ATOM 713 C CA . GLN A 1 92 ? 9.414 3.029 4.395 1 93.06 92 GLN A CA 1
ATOM 714 C C . GLN A 1 92 ? 8.312 2.262 5.113 1 93.06 92 GLN A C 1
ATOM 716 O O . GLN A 1 92 ? 8.578 1.505 6.047 1 93.06 92 GLN A O 1
ATOM 721 N N . PRO A 1 93 ? 7.129 2.486 4.551 1 93.25 93 PRO A N 1
ATOM 722 C CA . PRO A 1 93 ? 6.039 1.76 5.203 1 93.25 93 PRO A CA 1
ATOM 723 C C . PRO A 1 93 ? 6.234 0.246 5.172 1 93.25 93 PRO A C 1
ATOM 725 O O . PRO A 1 93 ? 6.734 -0.295 4.184 1 93.25 93 PRO A O 1
ATOM 728 N N . LYS A 1 94 ? 5.855 -0.373 6.18 1 89.44 94 LYS A N 1
ATOM 729 C CA . LYS A 1 94 ? 6.039 -1.816 6.297 1 89.44 94 LYS A CA 1
ATOM 730 C C . LYS A 1 94 ? 4.922 -2.572 5.586 1 89.44 94 LYS A C 1
ATOM 732 O O . LYS A 1 94 ? 3.781 -2.105 5.539 1 89.44 94 LYS A O 1
ATOM 737 N N . ASN A 1 95 ? 5.332 -3.646 5.012 1 89.5 95 ASN A N 1
ATOM 738 C CA . ASN A 1 95 ? 4.398 -4.586 4.402 1 89.5 95 ASN A CA 1
ATOM 739 C C . ASN A 1 95 ? 4.012 -5.703 5.371 1 89.5 95 ASN A C 1
ATOM 741 O O . ASN A 1 95 ? 4.859 -6.512 5.762 1 89.5 95 ASN A O 1
ATOM 745 N N . SER A 1 96 ? 2.766 -5.727 5.668 1 84 96 SER A N 1
ATOM 746 C CA . SER A 1 96 ? 2.299 -6.715 6.637 1 84 96 SER A CA 1
ATOM 747 C C . SER A 1 96 ? 2.486 -8.133 6.109 1 84 96 SER A C 1
ATOM 749 O O . SER A 1 96 ? 2.496 -9.094 6.883 1 84 96 SER A O 1
ATOM 751 N N . SER A 1 97 ? 2.637 -8.273 4.824 1 87.19 97 SER A N 1
ATOM 752 C CA . SER A 1 97 ? 2.822 -9.586 4.211 1 87.19 97 SER A CA 1
ATOM 753 C C . SER A 1 97 ? 4.285 -9.828 3.861 1 87.19 97 SER A C 1
ATOM 755 O O . SER A 1 97 ? 4.594 -10.641 2.984 1 87.19 97 SER A O 1
ATOM 757 N N . GLU A 1 98 ? 5.125 -9.18 4.527 1 87.06 98 GLU A N 1
ATOM 758 C CA . GLU A 1 98 ? 6.547 -9.25 4.207 1 87.06 98 GLU A CA 1
ATOM 759 C C . GLU A 1 98 ? 7.066 -10.68 4.301 1 87.06 98 GLU A C 1
ATOM 761 O O . GLU A 1 98 ? 7.922 -11.086 3.512 1 87.06 98 GLU A O 1
ATOM 766 N N . LYS A 1 99 ? 6.609 -11.438 5.152 1 81.38 99 LYS A N 1
ATOM 767 C CA . LYS A 1 99 ? 7.086 -12.805 5.32 1 81.38 99 LYS A CA 1
ATOM 768 C C . LYS A 1 99 ? 6.691 -13.68 4.129 1 81.38 99 LYS A C 1
ATOM 770 O O . LYS A 1 99 ? 7.465 -14.531 3.697 1 81.38 99 LYS A O 1
ATOM 775 N N . TYR A 1 100 ? 5.539 -13.453 3.625 1 84.12 100 TYR A N 1
ATOM 776 C CA . TYR A 1 100 ? 5.117 -14.148 2.416 1 84.12 100 TYR A CA 1
ATOM 777 C C . TYR A 1 100 ? 5.961 -13.727 1.219 1 84.12 100 TYR A C 1
ATOM 779 O O . TYR A 1 100 ? 6.379 -14.57 0.418 1 84.12 100 TYR A O 1
ATOM 787 N N . CYS A 1 101 ? 6.234 -12.484 1.216 1 87.88 101 CYS A N 1
ATOM 788 C CA . CYS A 1 101 ? 6.941 -11.914 0.075 1 87.88 101 CYS A CA 1
ATOM 789 C C . CYS A 1 101 ? 8.414 -12.297 0.097 1 87.88 101 CYS A C 1
ATOM 791 O O . CYS A 1 101 ? 9.055 -12.391 -0.954 1 87.88 101 CYS A O 1
ATOM 793 N N . SER A 1 102 ? 8.93 -12.633 1.213 1 84.69 102 SER A N 1
ATOM 794 C CA . SER A 1 102 ? 10.344 -12.938 1.36 1 84.69 102 SER A CA 1
ATOM 795 C C . SER A 1 102 ? 10.695 -14.281 0.716 1 84.69 102 SER A C 1
ATOM 797 O O . SER A 1 102 ? 11.867 -14.555 0.439 1 84.69 102 SER A O 1
ATOM 799 N N . THR A 1 103 ? 9.742 -15.086 0.443 1 84.12 103 THR A N 1
ATOM 800 C CA . THR A 1 103 ? 9.992 -16.406 -0.125 1 84.12 103 THR A CA 1
ATOM 801 C C . THR A 1 103 ? 9.852 -16.375 -1.645 1 84.12 103 THR A C 1
ATOM 803 O O . THR A 1 103 ? 10.109 -17.375 -2.316 1 84.12 103 THR A O 1
ATOM 806 N N . LEU A 1 104 ? 9.477 -15.289 -2.125 1 88.5 104 LEU A N 1
ATOM 807 C CA . LEU A 1 104 ? 9.273 -15.18 -3.564 1 88.5 104 LEU A CA 1
ATOM 808 C C . LEU A 1 104 ? 10.609 -15.125 -4.297 1 88.5 104 LEU A C 1
ATOM 810 O O . LEU A 1 104 ? 11.633 -14.781 -3.705 1 88.5 104 LEU A O 1
ATOM 814 N N . LYS A 1 105 ? 10.523 -15.531 -5.539 1 86.06 105 LYS A N 1
ATOM 815 C CA . LYS A 1 105 ? 11.727 -15.508 -6.367 1 86.06 105 LYS A CA 1
ATOM 816 C C . LYS A 1 105 ? 12.328 -14.109 -6.426 1 86.06 105 LYS A C 1
ATOM 818 O O . LYS A 1 105 ? 13.555 -13.953 -6.426 1 86.06 105 LYS A O 1
ATOM 823 N N . PHE A 1 106 ? 11.391 -13.109 -6.543 1 85.75 106 PHE A N 1
ATOM 824 C CA . PHE A 1 106 ? 11.789 -11.711 -6.477 1 85.75 106 PHE A CA 1
ATOM 825 C C . PHE A 1 106 ? 11.18 -11.031 -5.25 1 85.75 106 PHE A C 1
ATOM 827 O O . PHE A 1 106 ? 9.961 -11 -5.094 1 85.75 106 PHE A O 1
ATOM 834 N N . ASN A 1 107 ? 12.055 -10.633 -4.414 1 81.44 107 ASN A N 1
ATOM 835 C CA . ASN A 1 107 ? 11.578 -9.734 -3.371 1 81.44 107 ASN A CA 1
ATOM 836 C C . ASN A 1 107 ? 11.602 -8.281 -3.826 1 81.44 107 ASN A C 1
ATOM 838 O O . ASN A 1 107 ? 12.664 -7.648 -3.842 1 81.44 107 ASN A O 1
ATOM 842 N N . ILE A 1 108 ? 10.508 -7.836 -4.121 1 79 108 ILE A N 1
ATOM 843 C CA . ILE A 1 108 ? 10.391 -6.5 -4.688 1 79 108 ILE A CA 1
ATOM 844 C C . ILE A 1 108 ? 10.562 -5.453 -3.588 1 79 108 ILE A C 1
ATOM 846 O O . ILE A 1 108 ? 11.18 -4.41 -3.809 1 79 108 ILE A O 1
ATOM 850 N N . ASP A 1 109 ? 10.086 -5.719 -2.51 1 84.44 109 ASP A N 1
ATOM 851 C CA . ASP A 1 109 ? 10.148 -4.801 -1.378 1 84.44 109 ASP A CA 1
ATOM 852 C C . ASP A 1 109 ? 11.523 -4.855 -0.706 1 84.44 109 ASP A C 1
ATOM 854 O O . ASP A 1 109 ? 11.891 -5.875 -0.117 1 84.44 109 ASP A O 1
ATOM 858 N N . ASP A 1 110 ? 12.211 -3.842 -0.744 1 81.38 110 ASP A N 1
ATOM 859 C CA . ASP A 1 110 ? 13.555 -3.809 -0.171 1 81.38 110 ASP A CA 1
ATOM 860 C C . ASP A 1 110 ? 13.531 -3.271 1.259 1 81.38 110 ASP A C 1
ATOM 862 O O . ASP A 1 110 ? 14.578 -2.951 1.826 1 81.38 110 ASP A O 1
ATOM 866 N N . THR A 1 111 ? 12.367 -3.133 1.788 1 86.19 111 THR A N 1
ATOM 867 C CA . THR A 1 111 ? 12.242 -2.666 3.164 1 86.19 111 THR A CA 1
ATOM 868 C C . THR A 1 111 ? 12.719 -3.736 4.145 1 86.19 111 THR A C 1
ATOM 870 O O . THR A 1 111 ? 12.445 -4.926 3.953 1 86.19 111 THR A O 1
ATOM 873 N N . ALA A 1 112 ? 13.414 -3.348 5.172 1 83.81 112 ALA A N 1
ATOM 874 C CA . ALA A 1 112 ? 13.875 -4.281 6.191 1 83.81 112 ALA A CA 1
ATOM 875 C C . ALA A 1 112 ? 12.703 -4.949 6.898 1 83.81 112 ALA A C 1
ATOM 877 O O . ALA A 1 112 ? 11.672 -4.312 7.137 1 83.81 112 ALA A O 1
ATOM 878 N N . PRO A 1 113 ? 12.898 -6.172 7.242 1 82 113 PRO A N 1
ATOM 879 C CA . PRO A 1 113 ? 11.82 -6.867 7.945 1 82 113 PRO A CA 1
ATOM 880 C C . PRO A 1 113 ? 11.438 -6.188 9.258 1 82 113 PRO A C 1
ATOM 882 O O . PRO A 1 113 ? 12.297 -5.621 9.938 1 82 113 PRO A O 1
ATOM 885 N N . THR A 1 114 ? 10.164 -6.266 9.531 1 81.88 114 THR A N 1
ATOM 886 C CA . THR A 1 114 ? 9.664 -5.668 10.758 1 81.88 114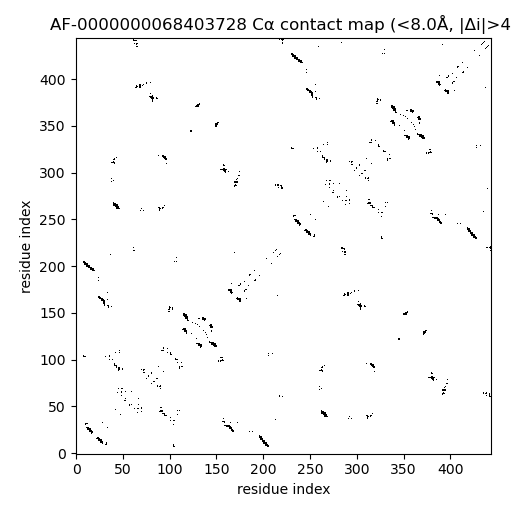 THR A CA 1
ATOM 887 C C . THR A 1 114 ? 10.109 -6.477 11.977 1 81.88 114 THR A C 1
ATOM 889 O O . THR A 1 114 ? 10.062 -7.707 11.961 1 81.88 114 THR A O 1
ATOM 892 N N . LYS A 1 115 ? 10.547 -5.742 12.922 1 81 115 LYS A N 1
ATOM 893 C CA . LYS A 1 115 ? 10.898 -6.355 14.203 1 81 115 LYS A CA 1
ATOM 894 C C . LYS A 1 115 ? 9.852 -6.039 15.266 1 81 115 LYS A C 1
ATOM 896 O O . LYS A 1 115 ? 9.32 -4.93 15.32 1 81 115 LYS A O 1
ATOM 901 N N . TYR A 1 116 ? 9.602 -7.043 16.047 1 80.31 116 TYR A N 1
ATOM 902 C CA . TYR A 1 116 ? 8.648 -6.871 17.141 1 80.31 116 TYR A CA 1
ATOM 903 C C . TYR A 1 116 ? 9.312 -7.102 18.484 1 80.31 116 TYR A C 1
ATOM 905 O O . TYR A 1 116 ? 10.125 -8.016 18.641 1 80.31 116 TYR A O 1
ATOM 913 N N . PHE A 1 117 ? 8.891 -6.188 19.375 1 80.56 117 PHE A N 1
ATOM 914 C CA . PHE A 1 117 ? 9.516 -6.238 20.688 1 80.56 117 PHE A CA 1
ATOM 915 C C . PHE A 1 117 ? 8.453 -6.344 21.781 1 80.56 117 PHE A C 1
ATOM 917 O O . PHE A 1 117 ? 7.43 -5.664 21.734 1 80.56 117 PHE A O 1
ATOM 924 N N . ILE A 1 118 ? 8.766 -7.16 22.766 1 79.25 118 ILE A N 1
ATOM 925 C CA . ILE A 1 118 ? 7.895 -7.293 23.922 1 79.25 118 ILE A CA 1
ATOM 926 C C . ILE A 1 118 ? 8.664 -6.93 25.188 1 79.25 118 ILE A C 1
ATOM 928 O O . ILE A 1 118 ? 9.867 -6.68 25.141 1 79.25 118 ILE A O 1
ATOM 932 N N . CYS A 1 119 ? 7.824 -6.812 26.156 1 78.56 119 CYS A N 1
ATOM 933 C CA . CYS A 1 119 ? 8.383 -6.43 27.453 1 78.56 119 CYS A CA 1
ATOM 934 C C . CYS A 1 119 ? 9.453 -7.418 27.906 1 78.56 119 CYS A C 1
ATOM 936 O O . CYS A 1 119 ? 9.281 -8.633 27.766 1 78.56 119 CYS A O 1
ATOM 938 N N . SER A 1 120 ? 10.57 -6.93 28.438 1 76.44 120 SER A N 1
ATOM 939 C CA . SER A 1 120 ? 11.727 -7.727 28.828 1 76.44 120 SER A CA 1
ATOM 940 C C . SER A 1 120 ? 11.516 -8.367 30.203 1 76.44 120 SER A C 1
ATOM 942 O O . SER A 1 120 ? 12.32 -9.188 30.641 1 76.44 120 SER A O 1
ATOM 944 N N . ARG A 1 121 ? 10.477 -7.879 30.891 1 70.06 121 ARG A N 1
ATOM 945 C CA . ARG A 1 121 ? 10.273 -8.453 32.219 1 70.06 121 ARG A CA 1
ATOM 946 C C . ARG A 1 121 ? 10.055 -9.961 32.125 1 70.06 121 ARG A C 1
ATOM 948 O O . ARG A 1 121 ? 9.242 -10.438 31.344 1 70.06 121 ARG A O 1
ATOM 955 N N . PRO A 1 122 ? 11.008 -10.578 32.969 1 57.53 122 PRO A N 1
ATOM 956 C CA . PRO A 1 122 ? 10.797 -12.031 33.031 1 57.53 122 PRO A CA 1
ATOM 957 C C . PRO A 1 122 ? 9.391 -12.406 33.469 1 57.53 122 PRO A C 1
ATOM 959 O O . PRO A 1 122 ? 8.852 -11.812 34.406 1 57.53 122 PRO A O 1
ATOM 962 N N . GLY A 1 123 ? 8.766 -13.398 32.938 1 55.16 123 GLY A N 1
ATOM 963 C CA . GLY A 1 123 ? 7.414 -13.836 33.219 1 55.16 123 GLY A CA 1
ATOM 964 C C . GLY A 1 123 ? 6.352 -13 32.531 1 55.16 123 GLY A C 1
ATOM 965 O O . GLY A 1 123 ? 5.156 -13.289 32.656 1 55.16 123 GLY A O 1
ATOM 966 N N . GLY A 1 124 ? 6.75 -12.109 31.766 1 54.66 124 GLY A N 1
ATOM 967 C CA . GLY A 1 124 ? 5.973 -11.336 30.812 1 54.66 124 GLY A CA 1
ATOM 968 C C . GLY A 1 124 ? 5.008 -10.367 31.469 1 54.66 124 GLY A C 1
ATOM 969 O O . GLY A 1 124 ? 4.672 -10.523 32.656 1 54.66 124 GLY A O 1
ATOM 970 N N . CYS A 1 125 ? 5.133 -9.016 31.484 1 56.16 125 CYS A N 1
ATOM 971 C CA . CYS A 1 125 ? 3.973 -8.18 31.797 1 56.16 125 CYS A CA 1
ATOM 972 C C . CYS A 1 125 ? 2.768 -8.602 30.953 1 56.16 125 CYS A C 1
ATOM 974 O O . CYS A 1 125 ? 2.404 -7.926 30 1 56.16 125 CYS A O 1
ATOM 976 N N . TRP A 1 126 ? 2.654 -9.758 30.719 1 49.84 126 TRP A N 1
ATOM 977 C CA . TRP A 1 126 ? 1.746 -10.344 29.719 1 49.84 126 TRP A CA 1
ATOM 978 C C . TRP A 1 126 ? 0.352 -9.734 29.844 1 49.84 126 TRP A C 1
ATOM 980 O O . TRP A 1 126 ? -0.368 -9.609 28.859 1 49.84 126 TRP A O 1
ATOM 990 N N . HIS A 1 127 ? -0.07 -9.586 31.094 1 50.28 127 HIS A N 1
ATOM 991 C CA . HIS A 1 127 ? -1.469 -9.203 31.234 1 50.28 127 HIS A CA 1
ATOM 992 C C . HIS A 1 127 ? -1.792 -7.965 30.406 1 50.28 127 HIS A C 1
ATOM 994 O O . HIS A 1 127 ? -2.943 -7.758 30.016 1 50.28 127 HIS A O 1
ATOM 1000 N N . ASN A 1 128 ? -0.806 -7.223 30.188 1 52.91 128 ASN A N 1
ATOM 1001 C CA . ASN A 1 128 ? -0.959 -5.98 29.438 1 52.91 128 ASN A CA 1
ATOM 1002 C C . ASN A 1 128 ? -0.04 -5.938 28.219 1 52.91 128 ASN A C 1
ATOM 1004 O O . ASN A 1 128 ? 0.623 -4.93 27.969 1 52.91 128 ASN A O 1
ATOM 1008 N N . SER A 1 129 ? 0.093 -7.223 27.797 1 56.06 129 SER A N 1
ATOM 1009 C CA . SER A 1 129 ? 1.204 -7.469 26.891 1 56.06 129 SER A CA 1
ATOM 1010 C C . SER A 1 129 ? 1.082 -6.617 25.625 1 56.06 129 SER A C 1
ATOM 1012 O O . SER A 1 129 ? 0.063 -6.668 24.938 1 56.06 129 SER A O 1
ATOM 1014 N N . CYS A 1 130 ? 1.784 -5.562 25.609 1 64.94 130 CYS A N 1
ATOM 1015 C CA . CYS A 1 130 ? 1.934 -4.617 24.516 1 64.94 130 CYS A CA 1
ATOM 1016 C C . CYS A 1 130 ? 3.197 -4.906 23.703 1 64.94 130 CYS A C 1
ATOM 1018 O O . CYS A 1 130 ? 4.133 -5.527 24.219 1 64.94 130 CYS A O 1
ATOM 1020 N N . PHE A 1 131 ? 3.094 -5.012 22.5 1 75.56 131 PHE A N 1
ATOM 1021 C CA . PHE A 1 131 ? 4.293 -5.082 21.672 1 75.56 131 PHE A CA 1
ATOM 1022 C C . PHE A 1 131 ? 4.473 -3.799 20.859 1 75.56 131 PHE A C 1
ATOM 1024 O O . PHE A 1 131 ? 3.562 -2.971 20.797 1 75.56 131 PHE A O 1
ATOM 1031 N N . SER A 1 132 ? 5.742 -3.576 20.594 1 77.44 132 SER A N 1
ATOM 1032 C CA . SER A 1 132 ? 6.094 -2.406 19.797 1 77.44 132 SER A CA 1
ATOM 1033 C C . SER A 1 132 ? 6.961 -2.791 18.609 1 77.44 132 SER A C 1
ATOM 1035 O O . SER A 1 132 ? 7.613 -3.838 18.609 1 77.44 132 SER A O 1
ATOM 1037 N N . THR A 1 133 ? 6.852 -2.041 17.609 1 78.31 133 THR A N 1
ATOM 1038 C CA . THR A 1 133 ? 7.727 -2.238 16.453 1 78.31 133 THR A CA 1
ATOM 1039 C C . THR A 1 133 ? 8.969 -1.355 16.562 1 78.31 133 THR A C 1
ATOM 1041 O O . THR A 1 133 ? 9.875 -1.451 15.734 1 78.31 133 THR A O 1
ATOM 1044 N N . SER A 1 134 ? 8.906 -0.502 17.484 1 74.31 134 SER A N 1
ATOM 1045 C CA . SER A 1 134 ? 10.07 0.336 17.75 1 74.31 134 SER A CA 1
ATOM 1046 C C . SER A 1 134 ? 10.828 -0.135 18.984 1 74.31 134 SER A C 1
ATOM 1048 O O . SER A 1 134 ? 10.227 -0.672 19.922 1 74.31 134 SER A O 1
ATOM 1050 N N . ILE A 1 135 ? 12.078 0.11 18.891 1 71.19 135 ILE A N 1
ATOM 1051 C CA . ILE A 1 135 ? 12.906 -0.326 20.016 1 71.19 135 ILE A CA 1
ATOM 1052 C C . ILE A 1 135 ? 12.828 0.693 21.141 1 71.19 135 ILE A C 1
ATOM 1054 O O . ILE A 1 135 ? 12.586 1.878 20.906 1 71.19 135 ILE A O 1
ATOM 1058 N N . ASN A 1 136 ? 12.914 0.229 22.344 1 70.19 136 ASN A N 1
ATOM 1059 C CA . ASN A 1 136 ? 13.133 0.992 23.562 1 70.19 136 ASN A CA 1
ATOM 1060 C C . ASN A 1 136 ? 11.867 1.711 24.016 1 70.19 136 ASN A C 1
ATOM 1062 O O . ASN A 1 136 ? 11.938 2.738 24.688 1 70.19 136 ASN A O 1
ATOM 1066 N N . GLU A 1 137 ? 10.852 1.276 23.484 1 76.56 137 GLU A N 1
ATOM 1067 C CA . GLU A 1 137 ? 9.617 1.747 24.109 1 76.56 137 GLU A CA 1
ATOM 1068 C C . GLU A 1 137 ? 9.461 1.172 25.516 1 76.56 137 GLU A C 1
ATOM 1070 O O . GLU A 1 137 ? 10.086 0.166 25.844 1 76.56 137 GLU A O 1
ATOM 1075 N N . ILE A 1 138 ? 8.758 1.988 26.281 1 78.06 138 ILE A N 1
ATOM 1076 C CA . ILE A 1 138 ? 8.625 1.581 27.688 1 78.06 138 ILE A CA 1
ATOM 1077 C C . ILE A 1 138 ? 7.262 0.921 27.891 1 78.06 138 ILE A C 1
ATOM 1079 O O . ILE A 1 138 ? 6.234 1.451 27.469 1 78.06 138 ILE A O 1
ATOM 1083 N N . CYS A 1 139 ? 7.297 -0.183 28.516 1 77.5 139 CYS A N 1
ATOM 1084 C CA . CYS A 1 139 ? 6.094 -0.926 28.875 1 77.5 139 CYS A CA 1
ATOM 1085 C C . CYS A 1 139 ? 5.379 -0.262 30.047 1 77.5 139 CYS A C 1
ATOM 1087 O O . CYS A 1 139 ? 5.957 0.583 30.734 1 77.5 139 CYS A O 1
ATOM 1089 N N . SER A 1 140 ? 4.051 -0.595 30.156 1 75.25 140 SER A N 1
ATOM 1090 C CA . SER A 1 140 ? 3.279 -0.047 31.266 1 75.25 140 SER A CA 1
ATOM 1091 C C . SER A 1 140 ? 3.881 -0.45 32.594 1 75.25 140 SER A C 1
ATOM 1093 O O . SER A 1 140 ? 3.697 0.244 33.625 1 75.25 140 SER A O 1
ATOM 1095 N N . CYS A 1 141 ? 4.555 -1.432 32.688 1 76.88 141 CYS A N 1
ATOM 1096 C CA . CYS A 1 141 ? 5.172 -1.907 33.938 1 76.88 141 CYS A CA 1
ATOM 1097 C C . CYS A 1 141 ? 6.469 -1.158 34.219 1 76.88 141 CYS A C 1
ATOM 1099 O O . CYS A 1 141 ? 7.066 -1.325 35.281 1 76.88 141 CYS A O 1
ATOM 1101 N N . GLY A 1 142 ? 6.887 -0.356 33.219 1 79.25 142 GLY A N 1
ATOM 1102 C CA . GLY A 1 142 ? 8.102 0.426 33.406 1 79.25 142 GLY A CA 1
ATOM 1103 C C . GLY A 1 142 ? 9.312 -0.195 32.75 1 79.25 142 GLY A C 1
ATOM 1104 O O . GLY A 1 142 ? 10.359 0.453 32.625 1 79.25 142 GLY A O 1
ATOM 1105 N N . CYS A 1 143 ? 9.18 -1.424 32.344 1 80.56 143 CYS A N 1
ATOM 1106 C CA . CYS A 1 143 ? 10.289 -2.102 31.688 1 80.56 143 CYS A CA 1
ATOM 1107 C C . CYS A 1 143 ? 10.352 -1.719 30.219 1 80.56 143 CYS A C 1
ATOM 1109 O O . CYS A 1 143 ? 9.367 -1.224 29.656 1 80.56 143 CYS A O 1
ATOM 1111 N N . ARG A 1 144 ? 11.547 -1.94 29.625 1 80.5 144 ARG A N 1
ATOM 1112 C CA . ARG A 1 144 ? 11.711 -1.656 28.203 1 80.5 144 ARG A CA 1
ATOM 1113 C C . ARG A 1 144 ? 11.148 -2.789 27.359 1 80.5 144 ARG A C 1
ATOM 1115 O O . ARG A 1 144 ? 11.219 -3.957 27.734 1 80.5 144 ARG A O 1
ATOM 1122 N N . LEU A 1 145 ? 10.625 -2.334 26.219 1 80.12 145 LEU A N 1
ATOM 1123 C CA . LEU A 1 145 ? 10.234 -3.309 25.203 1 80.12 145 LEU A CA 1
ATOM 1124 C C . LEU A 1 145 ? 11.406 -3.629 24.266 1 80.12 145 LEU A C 1
ATOM 1126 O O . LEU A 1 145 ? 11.586 -2.979 23.234 1 80.12 145 LEU A O 1
ATOM 1130 N N . ASN A 1 146 ? 12.195 -4.672 24.672 1 79.69 146 ASN A N 1
ATOM 1131 C CA . ASN A 1 146 ? 13.391 -4.906 23.875 1 79.69 146 ASN A CA 1
ATOM 1132 C C . ASN A 1 146 ? 13.617 -6.395 23.625 1 79.69 146 ASN A C 1
ATOM 1134 O O . ASN A 1 146 ? 14.664 -6.789 23.109 1 79.69 146 ASN A O 1
ATOM 1138 N N . CYS A 1 147 ? 12.664 -7.121 24 1 78.25 147 CYS A N 1
ATOM 1139 C CA . CYS A 1 147 ? 12.758 -8.539 23.672 1 78.25 147 CYS A CA 1
ATOM 1140 C C . CYS A 1 147 ? 12.203 -8.812 22.281 1 78.25 147 CYS A C 1
ATOM 1142 O O . CYS A 1 147 ? 11.008 -8.633 22.031 1 78.25 147 CYS A O 1
ATOM 1144 N N . LEU A 1 148 ? 13.055 -9.328 21.469 1 79.12 148 LEU A N 1
ATOM 1145 C CA . LEU A 1 148 ? 12.68 -9.578 20.078 1 79.12 148 LEU A CA 1
ATOM 1146 C C . LEU A 1 148 ? 11.789 -10.82 19.984 1 79.12 148 LEU A C 1
ATOM 1148 O O . LEU A 1 148 ? 12.086 -11.852 20.578 1 79.12 148 LEU A O 1
ATOM 1152 N N . VAL A 1 149 ? 10.688 -10.617 19.266 1 76.44 149 VAL A N 1
ATOM 1153 C CA . VAL A 1 149 ? 9.805 -11.75 19 1 76.44 149 VAL A CA 1
ATOM 1154 C C . VAL A 1 149 ? 9.594 -11.914 17.5 1 76.44 149 VAL A C 1
ATOM 1156 O O . VAL A 1 149 ? 9.664 -10.938 16.75 1 76.44 149 VAL A O 1
ATOM 1159 N N . LEU A 1 150 ? 9.375 -13.172 17.078 1 72.06 150 LEU A N 1
ATOM 1160 C CA . LEU A 1 150 ? 9.25 -13.461 15.648 1 72.06 150 LEU A CA 1
ATOM 1161 C C . LEU A 1 150 ? 7.801 -13.766 15.281 1 72.06 150 LEU A C 1
ATOM 1163 O O . LEU A 1 150 ? 7.094 -14.438 16.031 1 72.06 150 LEU A O 1
ATOM 1167 N N . LEU A 1 151 ? 7.406 -13.102 14.266 1 70.19 151 LEU A N 1
ATOM 1168 C CA . LEU A 1 151 ? 6.117 -13.461 13.68 1 70.19 151 LEU A CA 1
ATOM 1169 C C . LEU A 1 151 ? 6.215 -14.781 12.922 1 70.19 151 LEU A C 1
ATOM 1171 O O . LEU A 1 151 ? 7.086 -14.945 12.062 1 70.19 151 LEU A O 1
ATOM 1175 N N . ARG A 1 152 ? 5.539 -15.773 13.422 1 63.25 152 ARG A N 1
ATOM 1176 C CA . ARG A 1 152 ? 5.531 -17.047 12.719 1 63.25 152 ARG A CA 1
ATOM 1177 C C . ARG A 1 152 ? 4.605 -17 11.508 1 63.25 152 ARG A C 1
ATOM 1179 O O . ARG A 1 152 ? 3.436 -16.625 11.625 1 63.25 152 ARG A O 1
ATOM 1186 N N . THR A 1 153 ? 5.266 -16.891 10.398 1 59.84 153 THR A N 1
ATOM 1187 C CA . THR A 1 153 ? 4.422 -17.031 9.219 1 59.84 153 THR A CA 1
ATOM 1188 C C . THR A 1 153 ? 4.879 -18.203 8.359 1 59.84 153 THR A C 1
ATOM 1190 O O . THR A 1 153 ? 6.082 -18.438 8.188 1 59.84 153 THR A O 1
ATOM 1193 N N . PHE A 1 154 ? 4.176 -19.391 8.352 1 55.72 154 PHE A N 1
ATOM 1194 C CA . PHE A 1 154 ? 4.527 -20.516 7.496 1 55.72 154 PHE A CA 1
ATOM 1195 C C . PHE A 1 154 ? 4.102 -20.25 6.055 1 55.72 154 PHE A C 1
ATOM 1197 O O . PHE A 1 154 ? 2.994 -19.781 5.809 1 55.72 154 PHE A O 1
ATOM 1204 N N . ARG A 1 155 ? 4.641 -19.312 5.16 1 64.38 155 ARG A N 1
ATOM 1205 C CA . ARG A 1 155 ? 3.908 -19.516 3.916 1 64.38 155 ARG A CA 1
ATOM 1206 C C . ARG A 1 155 ? 4.809 -19.281 2.707 1 64.38 155 ARG A C 1
ATOM 1208 O O . ARG A 1 155 ? 5.812 -18.562 2.803 1 64.38 155 ARG A O 1
ATOM 1215 N N . ASN A 1 156 ? 4.824 -20.328 1.874 1 72.62 156 ASN A N 1
ATOM 1216 C CA . ASN A 1 156 ? 5.566 -20.359 0.616 1 72.62 156 ASN A CA 1
ATOM 1217 C C . ASN A 1 156 ? 4.832 -19.594 -0.479 1 72.62 156 ASN A C 1
ATOM 1219 O O . ASN A 1 156 ? 4.559 -20.141 -1.55 1 72.62 156 ASN A O 1
ATOM 1223 N N . GLY A 1 157 ? 4.52 -18.344 -0.308 1 86.88 157 GLY A N 1
ATOM 1224 C CA . GLY A 1 157 ? 3.881 -17.547 -1.34 1 86.88 157 GLY A CA 1
ATOM 1225 C C . GLY A 1 157 ? 2.371 -17.5 -1.213 1 86.88 157 GLY A C 1
ATOM 1226 O O . GLY A 1 157 ? 1.827 -17.734 -0.131 1 86.88 157 GLY A O 1
ATOM 1227 N N . PHE A 1 158 ? 1.651 -17.203 -2.338 1 91.31 158 PHE A N 1
ATOM 1228 C CA . PHE A 1 158 ? 0.223 -16.922 -2.256 1 91.31 158 PHE A CA 1
ATOM 1229 C C . PHE A 1 158 ? -0.582 -17.984 -2.988 1 91.31 158 PHE A C 1
ATOM 1231 O O . PHE A 1 158 ? -1.708 -18.297 -2.598 1 91.31 158 PHE A O 1
ATOM 1238 N N . VAL A 1 159 ? 0.021 -18.5 -4.016 1 91.62 159 VAL A N 1
ATOM 1239 C CA . VAL A 1 159 ? -0.742 -19.438 -4.832 1 91.62 159 VAL A CA 1
ATOM 1240 C C . VAL A 1 159 ? -0.131 -20.844 -4.723 1 91.62 159 VAL A C 1
ATOM 1242 O O . VAL A 1 159 ? 0.998 -21 -4.254 1 91.62 159 VAL A O 1
ATOM 1245 N N . ASN A 1 160 ? -0.896 -21.75 -5.227 1 88.94 160 ASN A N 1
ATOM 1246 C CA . ASN A 1 160 ? -0.485 -23.156 -5.172 1 88.94 160 ASN A CA 1
ATOM 1247 C C . ASN A 1 160 ? 0.613 -23.453 -6.191 1 88.94 160 ASN A C 1
ATOM 1249 O O . ASN A 1 160 ? 0.574 -22.953 -7.316 1 88.94 160 ASN A O 1
ATOM 1253 N N . GLY A 1 161 ? 1.554 -24.312 -5.848 1 84.69 161 GLY A N 1
ATOM 1254 C CA . GLY A 1 161 ? 2.73 -24.609 -6.648 1 84.69 161 GLY A CA 1
ATOM 1255 C C . GLY A 1 161 ? 2.404 -25.312 -7.949 1 84.69 161 GLY A C 1
ATOM 1256 O O . GLY A 1 161 ? 3.158 -25.219 -8.922 1 84.69 161 GLY A O 1
ATOM 1257 N N . ASP A 1 162 ? 1.345 -25.984 -8.07 1 83 162 ASP A N 1
ATOM 1258 C CA . ASP A 1 162 ? 1.02 -26.781 -9.242 1 83 162 ASP A CA 1
ATOM 1259 C C . ASP A 1 162 ? 0.086 -26.031 -10.188 1 83 162 ASP A C 1
ATOM 1261 O O . ASP A 1 162 ? -0.27 -26.547 -11.258 1 83 162 ASP A O 1
ATOM 1265 N N . ALA A 1 163 ? -0.224 -24.859 -9.844 1 82 163 ALA A N 1
ATOM 1266 C CA . ALA A 1 163 ? -1.193 -24.109 -10.641 1 82 163 ALA A CA 1
ATOM 1267 C C . ALA A 1 163 ? -0.511 -23.391 -11.797 1 82 163 ALA A C 1
ATOM 1269 O O . ALA A 1 163 ? 0.659 -23.016 -11.695 1 82 163 ALA A O 1
ATOM 1270 N N . SER A 1 164 ? -1.142 -23.406 -12.883 1 87.88 164 SER A N 1
ATOM 1271 C CA . SER A 1 164 ? -0.753 -22.594 -14.039 1 87.88 164 SER A CA 1
ATOM 1272 C C . SER A 1 164 ? -1.807 -21.531 -14.352 1 87.88 164 SER A C 1
ATOM 1274 O O . SER A 1 164 ? -2.998 -21.75 -14.125 1 87.88 164 SER A O 1
ATOM 1276 N N . PHE A 1 165 ? -1.33 -20.406 -14.883 1 91.19 165 PHE A N 1
ATOM 1277 C CA . PHE A 1 165 ? -2.234 -19.281 -15.062 1 91.19 165 PHE A CA 1
ATOM 1278 C C . PHE A 1 165 ? -2.062 -18.656 -16.453 1 91.19 165 PHE A C 1
ATOM 1280 O O . PHE A 1 165 ? -0.98 -18.734 -17.031 1 91.19 165 PHE A O 1
ATOM 1287 N N . VAL A 1 166 ? -3.1 -18.125 -16.859 1 88.88 166 VAL A N 1
ATOM 1288 C CA . VAL A 1 166 ? -3.09 -17.266 -18.031 1 88.88 166 VAL A CA 1
ATOM 1289 C C . VAL A 1 166 ? -3.186 -15.805 -17.609 1 88.88 166 VAL A C 1
ATOM 1291 O O . VAL A 1 166 ? -4.012 -15.453 -16.766 1 88.88 166 VAL A O 1
ATOM 1294 N N . ILE A 1 167 ? -2.336 -15.031 -18.172 1 89.12 167 ILE A N 1
ATOM 1295 C CA . ILE A 1 167 ? -2.303 -13.609 -17.844 1 89.12 167 ILE A CA 1
ATOM 1296 C C . ILE A 1 167 ? -2.572 -12.789 -19.109 1 89.12 167 ILE A C 1
ATOM 1298 O O . ILE A 1 167 ? -1.898 -12.969 -20.125 1 89.12 167 ILE A O 1
ATOM 1302 N N . THR A 1 168 ? -3.443 -11.883 -19.016 1 84.62 168 THR A N 1
ATOM 1303 C CA . THR A 1 168 ? -3.791 -11.055 -20.156 1 84.62 168 THR A CA 1
ATOM 1304 C C . THR A 1 168 ? -3.094 -9.703 -20.078 1 84.62 168 THR A C 1
ATOM 1306 O O . THR A 1 168 ? -2.42 -9.398 -19.094 1 84.62 168 THR A O 1
ATOM 1309 N N . ASP A 1 169 ? -3.287 -8.867 -21.109 1 77.12 169 ASP A N 1
ATOM 1310 C CA . ASP A 1 169 ? -2.586 -7.59 -21.234 1 77.12 169 ASP A CA 1
ATOM 1311 C C . ASP A 1 169 ? -3.008 -6.625 -20.125 1 77.12 169 ASP A C 1
ATOM 1313 O O . ASP A 1 169 ? -2.244 -5.73 -19.75 1 77.12 169 ASP A O 1
ATOM 1317 N N . ASN A 1 170 ? -4.203 -6.789 -19.625 1 77.94 170 ASN A N 1
ATOM 1318 C CA . ASN A 1 170 ? -4.652 -5.91 -18.562 1 77.94 170 ASN A CA 1
ATOM 1319 C C . ASN A 1 170 ? -4.426 -6.535 -17.188 1 77.94 170 ASN A C 1
ATOM 1321 O O . ASN A 1 170 ? -5.059 -6.141 -16.203 1 77.94 170 ASN A O 1
ATOM 1325 N N . LEU A 1 171 ? -3.625 -7.652 -17.062 1 84.88 171 LEU A N 1
ATOM 1326 C CA . LEU A 1 171 ? -3.162 -8.328 -15.859 1 84.88 171 LEU A CA 1
ATOM 1327 C C . LEU A 1 171 ? -4.297 -9.109 -15.203 1 84.88 171 LEU A C 1
ATOM 1329 O O . LEU A 1 171 ? -4.336 -9.242 -13.977 1 84.88 171 LEU A O 1
ATOM 1333 N N . ARG A 1 172 ? -5.188 -9.422 -16.094 1 86.81 172 ARG A N 1
ATOM 1334 C CA . ARG A 1 172 ? -6.117 -10.43 -15.609 1 86.81 172 ARG A CA 1
ATOM 1335 C C . ARG A 1 172 ? -5.438 -11.797 -15.5 1 86.81 172 ARG A C 1
ATOM 1337 O O . ARG A 1 172 ? -4.738 -12.219 -16.422 1 86.81 172 ARG A O 1
ATOM 1344 N N . VAL A 1 173 ? -5.59 -12.391 -14.406 1 90.75 173 VAL A N 1
ATOM 1345 C CA . VAL A 1 173 ? -4.973 -13.688 -14.148 1 90.75 173 VAL A CA 1
ATOM 1346 C C . VAL A 1 173 ? -6.059 -14.75 -13.992 1 90.75 173 VAL A C 1
ATOM 1348 O O . VAL A 1 173 ? -6.93 -14.641 -13.125 1 90.75 173 VAL A O 1
ATOM 1351 N N . ILE A 1 174 ? -5.965 -15.695 -14.82 1 89.81 174 ILE A N 1
ATOM 1352 C CA . ILE A 1 174 ? -6.957 -16.766 -14.836 1 89.81 174 ILE A CA 1
ATOM 1353 C C . ILE A 1 174 ? -6.27 -18.109 -14.625 1 89.81 174 ILE A C 1
ATOM 1355 O O . ILE A 1 174 ? -5.379 -18.484 -15.391 1 89.81 174 ILE A O 1
ATOM 1359 N N . PRO A 1 175 ? -6.684 -18.781 -13.586 1 89.19 175 PRO A N 1
ATOM 1360 C CA . PRO A 1 175 ? -6.109 -20.125 -13.422 1 89.19 175 PRO A CA 1
ATOM 1361 C C . PRO A 1 175 ? -6.473 -21.062 -14.57 1 89.19 175 PRO A C 1
ATOM 1363 O O . PRO A 1 175 ? -7.594 -21.016 -15.078 1 89.19 175 PRO A O 1
ATOM 1366 N N . ASN A 1 176 ? -5.426 -21.828 -14.945 1 82.94 176 ASN A N 1
ATOM 1367 C CA . ASN A 1 176 ? -5.676 -22.828 -15.969 1 82.94 176 ASN A CA 1
ATOM 1368 C C . ASN A 1 176 ? -6.461 -24.016 -15.406 1 82.94 176 ASN A C 1
ATOM 1370 O O . ASN A 1 176 ? -5.996 -24.688 -14.477 1 82.94 176 ASN A O 1
ATOM 1374 N N . SER A 1 177 ? -7.691 -23.875 -15.391 1 69 177 SER A N 1
ATOM 1375 C CA . SER A 1 177 ? -8.508 -25 -14.945 1 69 177 SER A CA 1
ATOM 1376 C C . SER A 1 177 ? -9.172 -25.703 -16.125 1 69 177 SER A C 1
ATOM 1378 O O . SER A 1 177 ? -9.055 -25.25 -17.266 1 69 177 SER A O 1
ATOM 1380 N N . MET A 1 178 ? -9.617 -26.859 -15.781 1 57.59 178 MET A N 1
ATOM 1381 C CA . MET A 1 178 ? -10.312 -27.672 -16.781 1 57.59 178 MET A CA 1
ATOM 1382 C C . MET A 1 178 ? -11.328 -26.828 -17.547 1 57.59 178 MET A C 1
ATOM 1384 O O . MET A 1 178 ? -11.609 -27.094 -18.719 1 57.59 178 MET A O 1
ATOM 1388 N N . ASP A 1 179 ? -11.797 -25.828 -16.891 1 55.28 179 ASP A N 1
ATOM 1389 C CA . ASP A 1 179 ? -12.875 -25.047 -17.484 1 55.28 179 ASP A CA 1
ATOM 1390 C C . ASP A 1 179 ? -12.328 -23.906 -18.328 1 55.28 179 ASP A C 1
ATOM 1392 O O . ASP A 1 179 ? -13.031 -23.375 -19.188 1 55.28 179 ASP A O 1
ATOM 1396 N N . TYR A 1 180 ? -11.188 -23.406 -17.969 1 58.28 180 TYR A N 1
ATOM 1397 C CA . TYR A 1 180 ? -10.586 -22.312 -18.734 1 58.28 180 TYR A CA 1
ATOM 1398 C C . TYR A 1 180 ? -9.203 -22.703 -19.234 1 58.28 180 TYR A C 1
ATOM 1400 O O . TYR A 1 180 ? -8.273 -22.891 -18.438 1 58.28 180 TYR A O 1
ATOM 1408 N N . THR A 1 181 ? -9.234 -23.125 -20.484 1 65.06 181 THR A N 1
ATOM 1409 C CA . THR A 1 181 ? -7.961 -23.469 -21.094 1 65.06 181 THR A CA 1
ATOM 1410 C C . THR A 1 181 ? -7.457 -22.328 -21.984 1 65.06 181 THR A C 1
ATOM 1412 O O . THR A 1 181 ? -8.242 -21.5 -22.422 1 65.06 181 THR A O 1
ATOM 1415 N N . SER A 1 182 ? -6.203 -22.219 -21.953 1 70.31 182 SER A N 1
ATOM 1416 C CA . SER A 1 182 ? -5.555 -21.312 -22.891 1 70.31 182 SER A CA 1
ATOM 1417 C C . SER A 1 182 ? -6.234 -21.359 -24.266 1 70.31 182 SER A C 1
ATOM 1419 O O . SER A 1 182 ? -6.359 -20.344 -24.938 1 70.31 182 SER A O 1
ATOM 1421 N N . LEU A 1 183 ? -6.887 -22.484 -24.531 1 72.44 183 LEU A N 1
ATOM 1422 C CA . LEU A 1 183 ? -7.547 -22.672 -25.828 1 72.44 183 LEU A CA 1
ATOM 1423 C C . LEU A 1 183 ? -8.852 -21.891 -25.875 1 72.44 183 LEU A C 1
ATOM 1425 O O . LEU A 1 183 ? -9.18 -21.297 -26.906 1 72.44 183 LEU A O 1
ATOM 1429 N N . ALA A 1 184 ? -9.508 -21.953 -24.766 1 74.56 184 ALA A N 1
ATOM 1430 C CA . ALA A 1 184 ? -10.758 -21.203 -24.719 1 74.56 184 ALA A CA 1
ATOM 1431 C C . ALA A 1 184 ? -10.516 -19.703 -24.875 1 74.56 184 ALA A C 1
ATOM 1433 O O . ALA A 1 184 ? -11.281 -19.016 -25.547 1 74.56 184 ALA A O 1
ATOM 1434 N N . LEU A 1 185 ? -9.453 -19.312 -24.312 1 77.12 185 LEU A N 1
ATOM 1435 C CA . LEU A 1 185 ? -9.102 -17.891 -24.438 1 77.12 185 LEU A CA 1
ATOM 1436 C C . LEU A 1 185 ? -8.711 -17.547 -25.859 1 77.12 185 LEU A C 1
ATOM 1438 O O . LEU A 1 185 ? -9.094 -16.5 -26.375 1 77.12 185 LEU A O 1
ATOM 1442 N N . LEU A 1 186 ? -8.047 -18.438 -26.516 1 79.19 186 LEU A N 1
ATOM 1443 C CA . LEU A 1 186 ? -7.672 -18.219 -27.906 1 79.19 186 LEU A CA 1
ATOM 1444 C C . LEU A 1 186 ? -8.906 -18.078 -28.781 1 79.19 186 LEU A C 1
ATOM 1446 O O . LEU A 1 186 ? -8.977 -17.203 -29.641 1 79.19 186 LEU A O 1
ATOM 1450 N N . HIS A 1 187 ? -9.859 -18.859 -28.438 1 80.25 187 HIS A N 1
ATOM 1451 C CA . HIS A 1 187 ? -11.094 -18.828 -29.203 1 80.25 187 HIS A CA 1
ATOM 1452 C C . HIS A 1 187 ? -11.844 -17.516 -28.984 1 80.25 187 HIS A C 1
ATOM 1454 O O . HIS A 1 187 ? -12.406 -16.953 -29.922 1 80.25 187 HIS A O 1
ATOM 1460 N N . SER A 1 188 ? -11.789 -17.141 -27.812 1 78.56 188 SER A N 1
ATOM 1461 C CA . SER A 1 188 ? -12.484 -15.898 -27.469 1 78.56 188 SER A CA 1
ATOM 1462 C C . SER A 1 188 ? -11.82 -14.695 -28.141 1 78.56 188 SER A C 1
ATOM 1464 O O . SER A 1 188 ? -12.461 -13.672 -28.359 1 78.56 188 SER A O 1
ATOM 1466 N N . LEU A 1 189 ? -10.602 -14.875 -28.484 1 77.69 189 LEU A N 1
ATOM 1467 C CA . LEU A 1 189 ? -9.844 -13.812 -29.125 1 77.69 189 LEU A CA 1
ATOM 1468 C C . LEU A 1 189 ? -9.93 -13.922 -30.641 1 77.69 189 LEU A C 1
ATOM 1470 O O . LEU A 1 189 ? -9.289 -13.148 -31.359 1 77.69 189 LEU A O 1
ATOM 1474 N N . GLY A 1 190 ? -10.727 -14.898 -31.016 1 77.88 190 GLY A N 1
ATOM 1475 C CA . GLY A 1 190 ? -10.969 -15.039 -32.438 1 77.88 190 GLY A CA 1
ATOM 1476 C C . GLY A 1 190 ? -9.93 -15.891 -33.156 1 77.88 190 GLY A C 1
ATOM 1477 O O . GLY A 1 190 ? -9.836 -15.875 -34.375 1 77.88 190 GLY A O 1
ATOM 1478 N N . ILE A 1 191 ? -9.109 -16.5 -32.344 1 78 191 ILE A N 1
ATOM 1479 C CA . ILE A 1 191 ? -8.094 -17.359 -32.969 1 78 191 ILE A CA 1
ATOM 1480 C C . ILE A 1 191 ? -8.609 -18.797 -33.062 1 78 191 ILE A C 1
ATOM 1482 O O . ILE A 1 191 ? -8.812 -19.469 -32.031 1 78 191 ILE A O 1
ATOM 1486 N N . GLN A 1 192 ? -8.875 -19.219 -34.188 1 76.06 192 GLN A N 1
ATOM 1487 C CA . GLN A 1 192 ? -9.562 -20.484 -34.438 1 76.06 192 GLN A CA 1
ATOM 1488 C C . GLN A 1 192 ? -8.57 -21.641 -34.562 1 76.06 192 GLN A C 1
ATOM 1490 O O . GLN A 1 192 ? -8.938 -22.812 -34.438 1 76.06 192 GLN A O 1
ATOM 1495 N N . SER A 1 193 ? -7.406 -21.266 -34.906 1 76.88 193 SER A N 1
ATOM 1496 C CA . SER A 1 193 ? -6.434 -22.328 -35.094 1 76.88 193 SER A CA 1
ATOM 1497 C C . SER A 1 193 ? -5.145 -22.062 -34.312 1 76.88 193 SER A C 1
ATOM 1499 O O . SER A 1 193 ? -4.625 -20.938 -34.344 1 76.88 193 SER A O 1
ATOM 1501 N N . ALA A 1 194 ? -4.723 -23.094 -33.688 1 75.44 194 ALA A N 1
ATOM 1502 C CA . ALA A 1 194 ? -3.482 -23 -32.938 1 75.44 194 ALA A CA 1
ATOM 1503 C C . ALA A 1 194 ? -2.291 -22.719 -33.844 1 75.44 194 ALA A C 1
ATOM 1505 O O . ALA A 1 194 ? -1.25 -22.25 -33.375 1 75.44 194 ALA A O 1
ATOM 1506 N N . ASN A 1 195 ? -2.502 -22.969 -35.094 1 83.38 195 ASN A N 1
ATOM 1507 C CA . ASN A 1 195 ? -1.413 -22.766 -36.031 1 83.38 195 ASN A CA 1
ATOM 1508 C C . ASN A 1 195 ? -1.136 -21.281 -36.25 1 83.38 195 ASN A C 1
ATOM 1510 O O . ASN A 1 195 ? -0.087 -20.906 -36.781 1 83.38 195 ASN A O 1
ATOM 1514 N N . LEU A 1 196 ? -1.982 -20.594 -35.781 1 87.81 196 LEU A N 1
ATOM 1515 C CA . LEU A 1 196 ? -1.846 -19.141 -35.969 1 87.81 196 LEU A CA 1
ATOM 1516 C C . LEU A 1 196 ? -1.143 -18.5 -34.781 1 87.81 196 LEU A C 1
ATOM 1518 O O . LEU A 1 196 ? -0.904 -17.297 -34.781 1 87.81 196 LEU A O 1
ATOM 1522 N N . VAL A 1 197 ? -0.792 -19.406 -33.906 1 88.44 197 VAL A N 1
ATOM 1523 C CA . VAL A 1 197 ? -0.202 -18.875 -32.688 1 88.44 197 VAL A CA 1
ATOM 1524 C C . VAL A 1 197 ? 1.198 -19.453 -32.5 1 88.44 197 VAL A C 1
ATOM 1526 O O . VAL A 1 197 ? 1.44 -20.625 -32.812 1 88.44 197 VAL A O 1
ATOM 1529 N N . LYS A 1 198 ? 2.107 -18.641 -32.156 1 90.31 198 LYS A N 1
ATOM 1530 C CA . LYS A 1 198 ? 3.432 -19.125 -31.766 1 90.31 198 LYS A CA 1
ATOM 1531 C C . LYS A 1 198 ? 3.711 -18.828 -30.297 1 90.31 198 LYS A C 1
ATOM 1533 O O . LYS A 1 198 ? 3.168 -17.875 -29.734 1 90.31 198 LYS A O 1
ATOM 1538 N N . GLU A 1 199 ? 4.535 -19.688 -29.703 1 89.19 199 GLU A N 1
ATOM 1539 C CA . GLU A 1 199 ? 4.922 -19.531 -28.312 1 89.19 199 GLU A CA 1
ATOM 1540 C C . GLU A 1 199 ? 6.34 -18.984 -28.188 1 89.19 199 GLU A C 1
ATOM 1542 O O . GLU A 1 199 ? 7.254 -19.438 -28.875 1 89.19 199 GLU A O 1
ATOM 1547 N N . ILE A 1 200 ? 6.434 -17.938 -27.438 1 90.38 200 ILE A N 1
ATOM 1548 C CA . ILE A 1 200 ? 7.738 -17.359 -27.141 1 90.38 200 ILE A CA 1
ATOM 1549 C C . ILE A 1 200 ? 7.988 -17.375 -25.641 1 90.38 200 ILE A C 1
ATOM 1551 O O . ILE A 1 200 ? 7.109 -17.016 -24.844 1 90.38 200 ILE A O 1
ATOM 1555 N N . THR A 1 201 ? 9.133 -17.844 -25.281 1 91.12 201 THR A N 1
ATOM 1556 C CA . THR A 1 201 ? 9.508 -17.859 -23.875 1 91.12 201 THR A CA 1
ATOM 1557 C C . THR A 1 201 ? 10.375 -16.656 -23.531 1 91.12 201 THR A C 1
ATOM 1559 O O . THR A 1 201 ? 11.352 -16.359 -24.234 1 91.12 201 THR A O 1
ATOM 1562 N N . VAL A 1 202 ? 9.961 -15.969 -22.531 1 87.94 202 VAL A N 1
ATOM 1563 C CA . VAL A 1 202 ? 10.727 -14.812 -22.094 1 87.94 202 VAL A CA 1
ATOM 1564 C C . VAL A 1 202 ? 11.141 -15 -20.625 1 87.94 202 VAL A C 1
ATOM 1566 O O . VAL A 1 202 ? 10.375 -15.531 -19.828 1 87.94 202 VAL A O 1
ATOM 1569 N N . ASN A 1 203 ? 12.32 -14.586 -20.391 1 88.56 203 ASN A N 1
ATOM 1570 C CA . ASN A 1 203 ? 12.836 -14.586 -19.031 1 88.56 203 ASN A CA 1
ATOM 1571 C C . ASN A 1 203 ? 12.891 -13.172 -18.453 1 88.56 203 ASN A C 1
ATOM 1573 O O . ASN A 1 203 ? 13.508 -12.281 -19.031 1 88.56 203 ASN A O 1
ATOM 1577 N N . LEU A 1 204 ? 12.195 -13.078 -17.344 1 86.31 204 LEU A N 1
ATOM 1578 C CA . LEU A 1 204 ? 12.117 -11.758 -16.719 1 86.31 204 LEU A CA 1
ATOM 1579 C C . LEU A 1 204 ? 13.047 -11.672 -15.516 1 86.31 204 LEU A C 1
ATOM 1581 O O . LEU A 1 204 ? 13.117 -12.602 -14.711 1 86.31 204 LEU A O 1
ATOM 1585 N N . THR A 1 205 ? 13.688 -10.531 -15.469 1 84.12 205 THR A N 1
ATOM 1586 C CA . THR A 1 205 ? 14.477 -10.211 -14.281 1 84.12 205 THR A CA 1
ATOM 1587 C C . THR A 1 205 ? 13.672 -9.336 -13.32 1 84.12 205 THR A C 1
ATOM 1589 O O . THR A 1 205 ? 12.602 -8.844 -13.672 1 84.12 205 THR A O 1
ATOM 1592 N N . LYS A 1 206 ? 14.219 -9.188 -12.18 1 82.06 206 LYS A N 1
ATOM 1593 C CA . LYS A 1 206 ? 13.562 -8.391 -11.148 1 82.06 206 LYS A CA 1
ATOM 1594 C C . LYS A 1 206 ? 13.281 -6.973 -11.648 1 82.06 206 LYS A C 1
ATOM 1596 O O . LYS A 1 206 ? 12.195 -6.434 -11.43 1 82.06 206 LYS A O 1
ATOM 1601 N N . ASP A 1 207 ? 14.188 -6.422 -12.344 1 75.81 207 ASP A N 1
ATOM 1602 C CA . ASP A 1 207 ? 14.062 -5.047 -12.828 1 75.81 207 ASP A CA 1
ATOM 1603 C C . ASP A 1 207 ? 12.93 -4.918 -13.844 1 75.81 207 ASP A C 1
ATOM 1605 O O . ASP A 1 207 ? 12.211 -3.918 -13.852 1 75.81 207 ASP A O 1
ATOM 1609 N N . LYS A 1 208 ? 12.758 -5.922 -14.578 1 75.56 208 LYS A N 1
ATOM 1610 C CA . LYS A 1 208 ? 11.695 -5.898 -15.578 1 75.56 208 LYS A CA 1
ATOM 1611 C C . LYS A 1 208 ? 10.32 -6.074 -14.938 1 75.56 208 LYS A C 1
ATOM 1613 O O . LYS A 1 208 ? 9.352 -5.434 -15.344 1 75.56 208 LYS A O 1
ATOM 1618 N N . VAL A 1 209 ? 10.352 -6.859 -13.945 1 76.25 209 VAL A N 1
ATOM 1619 C CA . VAL A 1 209 ? 9.086 -7.141 -13.273 1 76.25 209 VAL A CA 1
ATOM 1620 C C . VAL A 1 209 ? 8.617 -5.906 -12.508 1 76.25 209 VAL A C 1
ATOM 1622 O O . VAL A 1 209 ? 7.418 -5.621 -12.453 1 76.25 209 VAL A O 1
ATOM 1625 N N . LEU A 1 210 ? 9.492 -5.203 -11.953 1 72.38 210 LEU A N 1
ATOM 1626 C CA . LEU A 1 210 ? 9.172 -4.004 -11.188 1 72.38 210 LEU A CA 1
ATOM 1627 C C . LEU A 1 210 ? 8.523 -2.949 -12.086 1 72.38 210 LEU A C 1
ATOM 1629 O O . LEU A 1 210 ? 7.766 -2.104 -11.609 1 72.38 210 LEU A O 1
ATOM 1633 N N . ARG A 1 211 ? 8.82 -3.133 -13.305 1 67.38 211 ARG A N 1
ATOM 1634 C CA . ARG A 1 211 ? 8.297 -2.141 -14.234 1 67.38 211 ARG A CA 1
ATOM 1635 C C . ARG A 1 211 ? 6.906 -2.531 -14.727 1 67.38 211 ARG A C 1
ATOM 1637 O O . ARG A 1 211 ? 6.18 -1.703 -15.281 1 67.38 211 ARG A O 1
ATOM 1644 N N . LEU A 1 212 ? 6.66 -3.811 -14.508 1 62.59 212 LEU A N 1
ATOM 1645 C CA . LEU A 1 212 ? 5.418 -4.344 -15.062 1 62.59 212 LEU A CA 1
ATOM 1646 C C . LEU A 1 212 ? 4.211 -3.617 -14.477 1 62.59 212 LEU A C 1
ATOM 1648 O O . LEU A 1 212 ? 3.348 -3.146 -15.227 1 62.59 212 LEU A O 1
ATOM 1652 N N . PRO A 1 213 ? 4.055 -3.795 -13.148 1 54.44 213 PRO A N 1
ATOM 1653 C CA . PRO A 1 213 ? 2.873 -3.105 -12.625 1 54.44 213 PRO A CA 1
ATOM 1654 C C . PRO A 1 213 ? 2.883 -1.607 -12.922 1 54.44 213 PRO A C 1
ATOM 1656 O O . PRO A 1 213 ? 1.824 -1.01 -13.133 1 54.44 213 PRO A O 1
ATOM 1659 N N . PHE A 1 214 ? 4.137 -1.119 -12.875 1 54.41 214 PHE A N 1
ATOM 1660 C CA . PHE A 1 214 ? 4.254 0.314 -13.117 1 54.41 214 PHE A CA 1
ATOM 1661 C C . PHE A 1 214 ? 3.941 0.644 -14.57 1 54.41 214 PHE A C 1
ATOM 1663 O O . PHE A 1 214 ? 3.398 1.709 -14.875 1 54.41 214 PHE A O 1
ATOM 1670 N N . LEU A 1 215 ? 4.461 -0.236 -15.328 1 51.16 215 LEU A N 1
ATOM 1671 C CA . LEU A 1 215 ? 3.979 -0.132 -16.703 1 51.16 215 LEU A CA 1
ATOM 1672 C C . LEU A 1 215 ? 2.459 -0.242 -16.766 1 51.16 215 LEU A C 1
ATOM 1674 O O . LEU A 1 215 ? 1.81 0.454 -17.547 1 51.16 215 LEU A O 1
ATOM 1678 N N . PHE A 1 216 ? 2.145 -1.07 -15.914 1 47.44 216 PHE A N 1
ATOM 1679 C CA . PHE A 1 216 ? 0.698 -1.233 -15.859 1 47.44 216 PHE A CA 1
ATOM 1680 C C . PHE A 1 216 ? 0.039 0.001 -15.25 1 47.44 216 PHE A C 1
ATOM 1682 O O . PHE A 1 216 ? -1.027 0.426 -15.703 1 47.44 216 PHE A O 1
ATOM 1689 N N . LEU A 1 217 ? 0.71 0.332 -14.203 1 47.59 217 LEU A N 1
ATOM 1690 C CA . LEU A 1 217 ? 0.24 1.587 -13.633 1 47.59 217 LEU A CA 1
ATOM 1691 C C . LEU A 1 217 ? 0.337 2.721 -14.648 1 47.59 217 LEU A C 1
ATOM 1693 O O . LEU A 1 217 ? -0.524 3.602 -14.68 1 47.59 217 LEU A O 1
ATOM 1697 N N . LYS A 1 218 ? 1.486 2.652 -15.312 1 46.5 218 LYS A N 1
ATOM 1698 C CA . LYS A 1 218 ? 1.627 3.607 -16.406 1 46.5 218 LYS A CA 1
ATOM 1699 C C . LYS A 1 218 ? 0.515 3.43 -17.438 1 46.5 218 LYS A C 1
ATOM 1701 O O . LYS A 1 218 ? 0.04 4.406 -18.016 1 46.5 218 LYS A O 1
ATOM 1706 N N . LEU A 1 219 ? 0.409 2.25 -17.875 1 36.84 219 LEU A N 1
ATOM 1707 C CA . LEU A 1 219 ? -0.673 2.021 -18.828 1 36.84 219 LEU A CA 1
ATOM 1708 C C . LEU A 1 219 ? -2 2.527 -18.281 1 36.84 219 LEU A C 1
ATOM 1710 O O . LEU A 1 219 ? -2.877 2.943 -19.031 1 36.84 219 LEU A O 1
ATOM 1714 N N . PHE A 1 220 ? -2.199 2.395 -17.156 1 33.81 220 PHE A N 1
ATOM 1715 C CA . PHE A 1 220 ? -3.363 3.014 -16.531 1 33.81 220 PHE A CA 1
ATOM 1716 C C . PHE A 1 220 ? -3.281 4.531 -16.625 1 33.81 220 PHE A C 1
ATOM 1718 O O . PHE A 1 220 ? -4.309 5.211 -16.719 1 33.81 220 PHE A O 1
ATOM 1725 N N . LEU A 1 221 ? -2.102 4.965 -16.406 1 34.53 221 LEU A N 1
ATOM 1726 C CA . LEU A 1 221 ? -1.921 6.414 -16.359 1 34.53 221 LEU A CA 1
ATOM 1727 C C . LEU A 1 221 ? -1.771 6.98 -17.781 1 34.53 221 LEU A C 1
ATOM 1729 O O . LEU A 1 221 ? -1.831 8.195 -17.969 1 34.53 221 LEU A O 1
ATOM 1733 N N . SER A 1 222 ? -1.293 6.254 -18.672 1 31.8 222 SER A N 1
ATOM 1734 C CA . SER A 1 222 ? -1.347 6.789 -20.031 1 31.8 222 SER A CA 1
ATOM 1735 C C . SER A 1 222 ? -2.736 6.625 -20.641 1 31.8 222 SER A C 1
ATOM 1737 O O . SER A 1 222 ? -3.395 5.605 -20.422 1 31.8 222 SER A O 1
ATOM 1739 N N . MET B 1 1 ? -38.438 16.922 16.188 1 27.92 1 MET B N 1
ATOM 1740 C CA . MET B 1 1 ? -37.719 15.789 15.594 1 27.92 1 MET B CA 1
ATOM 1741 C C . MET B 1 1 ? -36.344 16.219 15.141 1 27.92 1 MET B C 1
ATOM 1743 O O . MET B 1 1 ? -36.188 17.062 14.266 1 27.92 1 MET B O 1
ATOM 1747 N N . ALA B 1 2 ? -35.5 16.406 15.984 1 37.81 2 ALA B N 1
ATOM 1748 C CA . ALA B 1 2 ? -34.188 17.062 15.812 1 37.81 2 ALA B CA 1
ATOM 1749 C C . ALA B 1 2 ? -33.375 16.391 14.711 1 37.81 2 ALA B C 1
ATOM 1751 O O . ALA B 1 2 ? -33.281 15.164 14.672 1 37.81 2 ALA B O 1
ATOM 1752 N N . ASP B 1 3 ? -33.469 16.797 13.484 1 36.84 3 ASP B N 1
ATOM 1753 C CA . ASP B 1 3 ? -32.812 16.266 12.297 1 36.84 3 ASP B CA 1
ATOM 1754 C C . ASP B 1 3 ? -31.375 15.883 12.594 1 36.84 3 ASP B C 1
ATOM 1756 O O . ASP B 1 3 ? -30.562 16.734 12.969 1 36.84 3 ASP B O 1
ATOM 1760 N N . THR B 1 4 ? -31.031 14.914 13.328 1 40.72 4 THR B N 1
ATOM 1761 C CA . THR B 1 4 ? -29.75 14.352 13.711 1 40.72 4 THR B CA 1
ATOM 1762 C C . THR B 1 4 ? -28.766 14.375 12.547 1 40.72 4 THR B C 1
ATOM 1764 O O . THR B 1 4 ? -28.812 13.508 11.672 1 40.72 4 THR B O 1
ATOM 1767 N N . THR B 1 5 ? -28.609 15.461 11.844 1 42.09 5 THR B N 1
ATOM 1768 C CA . THR B 1 5 ? -27.734 15.672 10.688 1 42.09 5 THR B CA 1
ATOM 1769 C C . THR B 1 5 ? -26.375 15.047 10.93 1 42.09 5 THR B C 1
ATOM 1771 O O . THR B 1 5 ? -25.703 15.367 11.914 1 42.09 5 THR B O 1
ATOM 1774 N N . LYS B 1 6 ? -26.234 13.789 10.781 1 45.69 6 LYS B N 1
ATOM 1775 C CA . LYS B 1 6 ? -24.969 13.062 10.867 1 45.69 6 LYS B CA 1
ATOM 1776 C C . LYS B 1 6 ? -23.797 13.961 10.508 1 45.69 6 LYS B C 1
ATOM 1778 O O . LYS B 1 6 ? -23.688 14.43 9.375 1 45.69 6 LYS B O 1
ATOM 1783 N N . THR B 1 7 ? -23.438 14.969 11.281 1 52.12 7 THR B N 1
ATOM 1784 C CA . THR B 1 7 ? -22.312 15.883 11.086 1 52.12 7 THR B CA 1
ATOM 1785 C C . THR B 1 7 ? -21.141 15.164 10.438 1 52.12 7 THR B C 1
ATOM 1787 O O . THR B 1 7 ? -20.531 14.273 11.047 1 52.12 7 THR B O 1
ATOM 1790 N N . GLU B 1 8 ? -21.219 14.992 9.188 1 64.44 8 GLU B N 1
ATOM 1791 C CA . GLU B 1 8 ? -20.156 14.336 8.445 1 64.44 8 GLU B CA 1
ATOM 1792 C C . GLU B 1 8 ? -18.828 15.062 8.617 1 64.44 8 GLU B C 1
ATOM 1794 O O . GLU B 1 8 ? -18.781 16.297 8.578 1 64.44 8 GLU B O 1
ATOM 1799 N N . TYR B 1 9 ? -17.844 14.438 9.234 1 77.69 9 TYR B N 1
ATOM 1800 C CA . TYR B 1 9 ? -16.5 14.992 9.375 1 77.69 9 TYR B CA 1
ATOM 1801 C C . TYR B 1 9 ? -16.016 15.617 8.07 1 77.69 9 TYR B C 1
ATOM 1803 O O . TYR B 1 9 ? -16.312 15.109 6.988 1 77.69 9 TYR B O 1
ATOM 1811 N N . GLN B 1 10 ? -15.664 16.891 8.266 1 86.12 10 GLN B N 1
ATOM 1812 C CA . GLN B 1 10 ? -15.125 17.609 7.105 1 86.12 10 GLN B CA 1
ATOM 1813 C C . GLN B 1 10 ? -13.719 18.125 7.383 1 86.12 10 GLN B C 1
ATOM 1815 O O . GLN B 1 10 ? -13.375 18.422 8.531 1 86.12 10 GLN B O 1
ATOM 1820 N N . VAL B 1 11 ? -12.977 18.078 6.355 1 88.06 11 VAL B N 1
ATOM 1821 C CA . VAL B 1 11 ? -11.664 18.703 6.398 1 88.06 11 VAL B CA 1
ATOM 1822 C C . VAL B 1 11 ? -11.672 19.969 5.539 1 88.06 11 VAL B C 1
ATOM 1824 O O . VAL B 1 11 ? -12.211 19.969 4.426 1 88.06 11 VAL B O 1
ATOM 1827 N N . THR B 1 12 ? -11.102 20.984 6.094 1 86.94 12 THR B N 1
ATOM 1828 C CA . THR B 1 12 ? -11.164 22.281 5.426 1 86.94 12 THR B CA 1
ATOM 1829 C C . THR B 1 12 ? -9.859 22.578 4.695 1 86.94 12 THR B C 1
ATOM 1831 O O . THR B 1 12 ? -8.773 22.359 5.234 1 86.94 12 THR B O 1
ATOM 1834 N N . LEU B 1 13 ? -10.055 23.031 3.488 1 88.81 13 LEU B N 1
ATOM 1835 C CA . LEU B 1 13 ? -8.938 23.5 2.664 1 88.81 13 LEU B CA 1
ATOM 1836 C C . LEU B 1 13 ? -9.148 24.938 2.221 1 88.81 13 LEU B C 1
ATOM 1838 O O . LEU B 1 13 ? -10.258 25.328 1.861 1 88.81 13 LEU B O 1
ATOM 1842 N N . LYS B 1 14 ? -8.086 25.656 2.332 1 88.44 14 LYS B N 1
ATOM 1843 C CA . LYS B 1 14 ? -8.086 27.016 1.803 1 88.44 14 LYS B CA 1
ATOM 1844 C C . LYS B 1 14 ? -7.422 27.078 0.432 1 88.44 14 LYS B C 1
ATOM 1846 O O . LYS B 1 14 ? -6.219 26.812 0.31 1 88.44 14 LYS B O 1
ATOM 1851 N N . LEU B 1 15 ? -8.203 27.438 -0.537 1 88.44 15 LEU B N 1
ATOM 1852 C CA . LEU B 1 15 ? -7.688 27.531 -1.897 1 88.44 15 LEU B CA 1
ATOM 1853 C C . LEU B 1 15 ? -7.328 28.969 -2.25 1 88.44 15 LEU B C 1
ATOM 1855 O O . LEU B 1 15 ? -8.078 29.891 -1.934 1 88.44 15 LEU B O 1
ATOM 1859 N N . LEU B 1 16 ? -6.203 29.109 -2.762 1 87.44 16 LEU B N 1
ATOM 1860 C CA . LEU B 1 16 ? -5.824 30.375 -3.355 1 87.44 16 LEU B CA 1
ATOM 1861 C C . LEU B 1 16 ? -6.027 30.359 -4.867 1 87.44 16 LEU B C 1
ATOM 1863 O O . LEU B 1 16 ? -5.445 29.531 -5.562 1 87.44 16 LEU B O 1
ATOM 1867 N N . VAL B 1 17 ? -6.84 31.297 -5.289 1 87.75 17 VAL B N 1
ATOM 1868 C CA . VAL B 1 17 ? -7.281 31.297 -6.68 1 87.75 17 VAL B CA 1
ATOM 1869 C C . VAL B 1 17 ? -6.883 32.594 -7.355 1 87.75 17 VAL B C 1
ATOM 1871 O O . VAL B 1 17 ? -7.016 33.688 -6.77 1 87.75 17 VAL B O 1
ATOM 1874 N N . ASN B 1 18 ? -6.391 32.438 -8.547 1 87 18 ASN B N 1
ATOM 1875 C CA . ASN B 1 18 ? -6.148 33.625 -9.367 1 87 18 ASN B CA 1
ATOM 1876 C C . ASN B 1 18 ? -7.453 34.281 -9.805 1 87 18 ASN B C 1
ATOM 1878 O O . ASN B 1 18 ? -8.273 33.656 -10.492 1 87 18 ASN B O 1
ATOM 1882 N N . LYS B 1 19 ? -7.594 35.531 -9.438 1 89 19 LYS B N 1
ATOM 1883 C CA . LYS B 1 19 ? -8.844 36.219 -9.703 1 89 19 LYS B CA 1
ATOM 1884 C C . LYS B 1 19 ? -9.078 36.375 -11.203 1 89 19 LYS B C 1
ATOM 1886 O O . LYS B 1 19 ? -10.219 36.344 -11.664 1 89 19 LYS B O 1
ATOM 1891 N N . LYS B 1 20 ? -8.047 36.469 -11.922 1 85.94 20 LYS B N 1
ATOM 1892 C CA . LYS B 1 20 ? -8.156 36.719 -13.359 1 85.94 20 LYS B CA 1
ATOM 1893 C C . LYS B 1 20 ? -8.469 35.438 -14.125 1 85.94 20 LYS B C 1
ATOM 1895 O O . LYS B 1 20 ? -9.359 35.438 -14.977 1 85.94 20 LYS B O 1
ATOM 1900 N N . THR B 1 21 ? -7.82 34.438 -13.82 1 84.88 21 THR B N 1
ATOM 1901 C CA . THR B 1 21 ? -7.934 33.219 -14.594 1 84.88 21 THR B CA 1
ATOM 1902 C C . THR B 1 21 ? -8.875 32.219 -13.914 1 84.88 21 THR B C 1
ATOM 1904 O O . THR B 1 21 ? -9.297 31.234 -14.516 1 84.88 21 THR B O 1
ATOM 1907 N N . ASN B 1 22 ? -9.133 32.469 -12.688 1 87.81 22 ASN B N 1
ATOM 1908 C CA . ASN B 1 22 ? -9.945 31.578 -11.875 1 87.81 22 ASN B CA 1
ATOM 1909 C C . ASN B 1 22 ? -9.305 30.203 -11.742 1 87.81 22 ASN B C 1
ATOM 1911 O O . ASN B 1 22 ? -10.008 29.188 -11.617 1 87.81 22 ASN B O 1
ATOM 1915 N N . LYS B 1 23 ? -8.078 30.188 -11.781 1 84.5 23 LYS B N 1
ATOM 1916 C CA . LYS B 1 23 ? -7.328 28.953 -11.609 1 84.5 23 LYS B CA 1
ATOM 1917 C C . LYS B 1 23 ? -6.785 28.828 -10.188 1 84.5 23 LYS B C 1
ATOM 1919 O O . LYS B 1 23 ? -6.316 29.812 -9.609 1 84.5 23 LYS B O 1
ATOM 1924 N N . VAL B 1 24 ? -6.891 27.625 -9.727 1 85.88 24 VAL B N 1
ATOM 1925 C CA . VAL B 1 24 ? -6.348 27.359 -8.398 1 85.88 24 VAL B CA 1
ATOM 1926 C C . VAL B 1 24 ? -4.82 27.359 -8.453 1 85.88 24 VAL B C 1
ATOM 1928 O O . VAL B 1 24 ? -4.227 26.656 -9.281 1 85.88 24 VAL B O 1
ATOM 1931 N N . LEU B 1 25 ? -4.266 28.172 -7.641 1 83.75 25 LEU B N 1
ATOM 1932 C CA . LEU B 1 25 ? -2.811 28.25 -7.582 1 83.75 25 LEU B CA 1
ATOM 1933 C C . LEU B 1 25 ? -2.25 27.188 -6.641 1 83.75 25 LEU B C 1
ATOM 1935 O O . LEU B 1 25 ? -1.389 26.391 -7.031 1 83.75 25 LEU B O 1
ATOM 1939 N N . PHE B 1 26 ? -2.732 27.203 -5.441 1 85.94 26 PHE B N 1
ATOM 1940 C CA . PHE B 1 26 ? -2.377 26.203 -4.441 1 85.94 26 PHE B CA 1
ATOM 1941 C C . PHE B 1 26 ? -3.383 26.203 -3.295 1 85.94 26 PHE B C 1
ATOM 1943 O O . PHE B 1 26 ? -4.301 27.016 -3.266 1 85.94 26 PHE B O 1
ATOM 1950 N N . ALA B 1 27 ? -3.23 25.25 -2.451 1 87.81 27 ALA B N 1
ATOM 1951 C CA . ALA B 1 27 ? -4.094 25.125 -1.28 1 87.81 27 ALA B CA 1
ATOM 1952 C C . ALA B 1 27 ? -3.285 25.203 0.01 1 87.81 27 ALA B C 1
ATOM 1954 O O . ALA B 1 27 ? -2.084 24.922 0.019 1 87.81 27 ALA B O 1
ATOM 1955 N N . GLU B 1 28 ? -3.93 25.672 0.985 1 87.56 28 GLU B N 1
ATOM 1956 C CA . GLU B 1 28 ? -3.367 25.672 2.332 1 87.56 28 GLU B CA 1
ATOM 1957 C C . GLU B 1 28 ? -4.215 24.828 3.283 1 87.56 28 GLU B C 1
ATOM 1959 O O . GLU B 1 28 ? -5.445 24.844 3.205 1 87.56 28 GLU B O 1
ATOM 1964 N N . SER B 1 29 ? -3.492 24.078 4.059 1 89.56 29 SER B N 1
ATOM 1965 C CA . SER B 1 29 ? -4.211 23.25 5.012 1 89.56 29 SER B CA 1
ATOM 1966 C C . SER B 1 29 ? -3.352 22.938 6.234 1 89.56 29 SER B C 1
ATOM 1968 O O . SER B 1 29 ? -2.143 23.172 6.227 1 89.56 29 SER B O 1
ATOM 1970 N N . GLY B 1 30 ? -4.066 22.516 7.234 1 89.62 30 GLY B N 1
ATOM 1971 C CA . GLY B 1 30 ? -3.371 22.109 8.445 1 89.62 30 GLY B CA 1
ATOM 1972 C C . GLY B 1 30 ? -3.15 20.609 8.531 1 89.62 30 GLY B C 1
ATOM 1973 O O . GLY B 1 30 ? -3.105 19.922 7.508 1 89.62 30 GLY B O 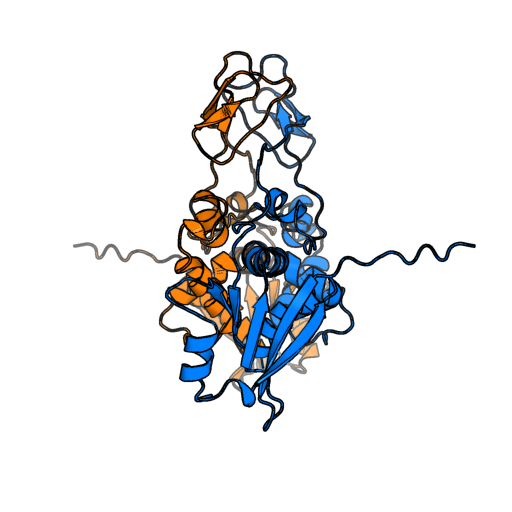1
ATOM 1974 N N . LYS B 1 31 ? -2.973 20.172 9.719 1 91.62 31 LYS B N 1
ATOM 1975 C CA . LYS B 1 31 ? -2.605 18.812 10.062 1 91.62 31 LYS B CA 1
ATOM 1976 C C . LYS B 1 31 ? -3.646 17.812 9.555 1 91.62 31 LYS B C 1
ATOM 1978 O O . LYS B 1 31 ? -3.297 16.75 9.047 1 91.62 31 LYS B O 1
ATOM 1983 N N . GLU B 1 32 ? -4.828 18.188 9.641 1 89.94 32 GLU B N 1
ATOM 1984 C CA . GLU B 1 32 ? -5.895 17.234 9.367 1 89.94 32 GLU B CA 1
ATOM 1985 C C . GLU B 1 32 ? -5.82 16.734 7.926 1 89.94 32 GLU B C 1
ATOM 1987 O O . GLU B 1 32 ? -5.828 15.516 7.688 1 89.94 32 GLU B O 1
ATOM 1992 N N . PHE B 1 33 ? -5.676 17.562 7.055 1 90.12 33 PHE B N 1
ATOM 1993 C CA . PHE B 1 33 ? -5.648 17.172 5.648 1 90.12 33 PHE B CA 1
ATOM 1994 C C . PHE B 1 33 ? -4.309 16.547 5.285 1 90.12 33 PHE B C 1
ATOM 1996 O O . PHE B 1 33 ? -4.254 15.562 4.547 1 90.12 33 PHE B O 1
ATOM 2003 N N . VAL B 1 34 ? -3.291 17.094 5.758 1 91.5 34 VAL B N 1
ATOM 2004 C CA . VAL B 1 34 ? -1.956 16.625 5.418 1 91.5 34 VAL B CA 1
ATOM 2005 C C . VAL B 1 34 ? -1.743 15.227 6.004 1 91.5 34 VAL B C 1
ATOM 2007 O O . VAL B 1 34 ? -1.107 14.375 5.383 1 91.5 34 VAL B O 1
ATOM 2010 N N . ASP B 1 35 ? -2.291 14.992 7.195 1 92.38 35 ASP B N 1
ATOM 2011 C CA . ASP B 1 35 ? -2.248 13.648 7.762 1 92.38 35 ASP B CA 1
ATOM 2012 C C . ASP B 1 35 ? -2.932 12.641 6.844 1 92.38 35 ASP B C 1
ATOM 2014 O O . ASP B 1 35 ? -2.438 11.531 6.656 1 92.38 35 ASP B O 1
ATOM 2018 N N . ILE B 1 36 ? -3.986 13.07 6.344 1 90.62 36 ILE B N 1
ATOM 2019 C CA . ILE B 1 36 ? -4.734 12.188 5.449 1 90.62 36 ILE B CA 1
ATOM 2020 C C . ILE B 1 36 ? -3.92 11.93 4.184 1 90.62 36 ILE B C 1
ATOM 2022 O O . ILE B 1 36 ? -3.803 10.781 3.74 1 90.62 36 ILE B O 1
ATOM 2026 N N . LEU B 1 37 ? -3.307 12.914 3.631 1 89.12 37 LEU B N 1
ATOM 2027 C CA . LEU B 1 37 ? -2.477 12.758 2.441 1 89.12 37 LEU B CA 1
ATOM 2028 C C . LEU B 1 37 ? -1.318 11.805 2.709 1 89.12 37 LEU B C 1
ATOM 2030 O O . LEU B 1 37 ? -1.057 10.898 1.913 1 89.12 37 LEU B O 1
ATOM 2034 N N . CYS B 1 38 ? -0.73 11.992 3.779 1 92.19 38 CYS B N 1
ATOM 2035 C CA . CYS B 1 38 ? 0.412 11.164 4.145 1 92.19 38 CYS B CA 1
ATOM 2036 C C . CYS B 1 38 ? -0.011 9.719 4.355 1 92.19 38 CYS B C 1
ATOM 2038 O O . CYS B 1 38 ? 0.753 8.789 4.066 1 92.19 38 CYS B O 1
ATOM 2040 N N . SER B 1 39 ? -1.187 9.539 4.84 1 91.56 39 SER B N 1
ATOM 2041 C CA . SER B 1 39 ? -1.664 8.188 5.117 1 91.56 39 SER B CA 1
ATOM 2042 C C . SER B 1 39 ? -1.754 7.359 3.838 1 91.56 39 SER B C 1
ATOM 2044 O O . SER B 1 39 ? -1.613 6.137 3.871 1 91.56 39 SER B O 1
ATOM 2046 N N . PHE B 1 40 ? -1.889 7.945 2.754 1 88.69 40 PHE B N 1
ATOM 2047 C CA . PHE B 1 40 ? -1.972 7.234 1.484 1 88.69 40 PHE B CA 1
ATOM 2048 C C . PHE B 1 40 ? -0.672 6.492 1.195 1 88.69 40 PHE B C 1
ATOM 2050 O O . PHE B 1 40 ? -0.686 5.422 0.582 1 88.69 40 PHE B O 1
ATOM 2057 N N . LEU B 1 41 ? 0.343 7.008 1.639 1 91 41 LEU B N 1
ATOM 2058 C CA . LEU B 1 41 ? 1.638 6.371 1.416 1 91 41 LEU B CA 1
ATOM 2059 C C . LEU B 1 41 ? 1.718 5.035 2.141 1 91 41 LEU B C 1
ATOM 2061 O O . LEU B 1 41 ? 2.5 4.16 1.757 1 91 41 LEU B O 1
ATOM 2065 N N . THR B 1 42 ? 0.893 4.875 3.131 1 92.88 42 THR B N 1
ATOM 2066 C CA . THR B 1 42 ? 0.971 3.66 3.934 1 92.88 42 THR B CA 1
ATOM 2067 C C . THR B 1 42 ? -0.04 2.625 3.449 1 92.88 42 THR B C 1
ATOM 2069 O O . THR B 1 42 ? -0.033 1.48 3.904 1 92.88 42 THR B O 1
ATOM 2072 N N . LEU B 1 43 ? -0.846 2.971 2.543 1 91.31 43 LEU B N 1
ATOM 2073 C CA . LEU B 1 43 ? -1.906 2.076 2.094 1 91.31 43 LEU B CA 1
ATOM 2074 C C . LEU B 1 43 ? -1.378 1.085 1.061 1 91.31 43 LEU B C 1
ATOM 2076 O O . LEU B 1 43 ? -0.728 1.479 0.09 1 91.31 43 LEU B O 1
ATOM 2080 N N . PRO B 1 44 ? -1.731 -0.137 1.259 1 92.31 44 PRO B N 1
ATOM 2081 C CA . PRO B 1 44 ? -1.387 -1.117 0.227 1 92.31 44 PRO B CA 1
ATOM 2082 C C . PRO B 1 44 ? -2.211 -0.946 -1.048 1 92.31 44 PRO B C 1
ATOM 2084 O O . PRO B 1 44 ? -3.338 -0.448 -0.996 1 92.31 44 PRO B O 1
ATOM 2087 N N . LEU B 1 45 ? -1.748 -1.449 -2.1 1 87.75 45 LEU B N 1
ATOM 2088 C CA . LEU B 1 45 ? -2.416 -1.35 -3.391 1 87.75 45 LEU B CA 1
ATOM 2089 C C . LEU B 1 45 ? -3.732 -2.121 -3.383 1 87.75 45 LEU B C 1
ATOM 2091 O O . LEU B 1 45 ? -4.707 -1.701 -4.012 1 87.75 45 LEU B O 1
ATOM 2095 N N . GLY B 1 46 ? -3.699 -3.211 -2.721 1 90.19 46 GLY B N 1
ATOM 2096 C CA . GLY B 1 46 ? -4.938 -3.971 -2.629 1 90.19 46 GLY B CA 1
ATOM 2097 C C . GLY B 1 46 ? -6.066 -3.193 -1.979 1 90.19 46 GLY B C 1
ATOM 2098 O O . GLY B 1 46 ? -7.227 -3.336 -2.367 1 90.19 46 GLY B O 1
ATOM 2099 N N . THR B 1 47 ? -5.734 -2.4 -1.013 1 90 47 THR B N 1
ATOM 2100 C CA . THR B 1 47 ? -6.719 -1.55 -0.353 1 90 47 THR B CA 1
ATOM 2101 C C . THR B 1 47 ? -7.25 -0.491 -1.313 1 90 47 THR B C 1
ATOM 2103 O O . THR B 1 47 ? -8.453 -0.235 -1.357 1 90 47 THR B O 1
ATOM 2106 N N . ILE B 1 48 ? -6.391 0.065 -1.991 1 84.06 48 ILE B N 1
ATOM 2107 C CA . ILE B 1 48 ? -6.781 1.076 -2.969 1 84.06 48 ILE B CA 1
ATOM 2108 C C . ILE B 1 48 ? -7.742 0.467 -3.986 1 84.06 48 ILE B C 1
ATOM 2110 O O . ILE B 1 48 ? -8.773 1.061 -4.309 1 84.06 48 ILE B O 1
ATOM 2114 N N . ALA B 1 49 ? -7.383 -0.686 -4.527 1 84.62 49 ALA B N 1
ATOM 2115 C CA . ALA B 1 49 ? -8.242 -1.367 -5.496 1 84.62 49 ALA B CA 1
ATOM 2116 C C . ALA B 1 49 ? -9.617 -1.644 -4.91 1 84.62 49 ALA B C 1
ATOM 2118 O O . ALA B 1 49 ? -10.641 -1.44 -5.578 1 84.62 49 ALA B O 1
ATOM 2119 N N . ARG B 1 50 ? -9.648 -2.074 -3.75 1 88.69 50 ARG B N 1
ATOM 2120 C CA . ARG B 1 50 ? -10.898 -2.402 -3.078 1 88.69 50 ARG B CA 1
ATOM 2121 C C . ARG B 1 50 ? -11.773 -1.165 -2.916 1 88.69 50 ARG B C 1
ATOM 2123 O O . ARG B 1 50 ? -12.977 -1.21 -3.188 1 88.69 50 ARG B O 1
ATOM 2130 N N . LEU B 1 51 ? -11.18 -0.094 -2.467 1 81.88 51 LEU B N 1
ATOM 2131 C CA . LEU B 1 51 ? -11.906 1.145 -2.223 1 81.88 51 LEU B CA 1
ATOM 2132 C C . LEU B 1 51 ? -12.438 1.729 -3.527 1 81.88 51 LEU B C 1
ATOM 2134 O O . LEU B 1 51 ? -13.547 2.27 -3.564 1 81.88 51 LEU B O 1
ATOM 2138 N N . LEU B 1 52 ? -11.656 1.613 -4.527 1 75.81 52 LEU B N 1
ATOM 2139 C CA . LEU B 1 52 ? -12.062 2.129 -5.832 1 75.81 52 LEU B CA 1
ATOM 2140 C C . LEU B 1 52 ? -13.227 1.318 -6.398 1 75.81 52 LEU B C 1
ATOM 2142 O O . LEU B 1 52 ? -14.094 1.864 -7.086 1 75.81 52 LEU B O 1
ATOM 2146 N N . GLN B 1 53 ? -13.125 0.108 -6.242 1 77.62 53 GLN B N 1
ATOM 2147 C CA . GLN B 1 53 ? -14.203 -0.751 -6.719 1 77.62 53 GLN B CA 1
ATOM 2148 C C . GLN B 1 53 ? -15.531 -0.392 -6.051 1 77.62 53 GLN B C 1
ATOM 2150 O O . GLN B 1 53 ? -16.594 -0.503 -6.664 1 77.62 53 GLN B O 1
ATOM 2155 N N . LYS B 1 54 ? -15.352 -0.029 -4.91 1 74.31 54 LYS B N 1
ATOM 2156 C CA . LYS B 1 54 ? -16.547 0.345 -4.172 1 74.31 54 LYS B CA 1
ATOM 2157 C C . LYS B 1 54 ? -17.109 1.68 -4.66 1 74.31 54 LYS B C 1
ATOM 2159 O O . LYS B 1 54 ? -18.297 1.962 -4.496 1 74.31 54 LYS B O 1
ATOM 2164 N N . ASP B 1 55 ? -16.172 2.414 -5.184 1 65.75 55 ASP B N 1
ATOM 2165 C CA . ASP B 1 55 ? -16.594 3.732 -5.645 1 65.75 55 ASP B CA 1
ATOM 2166 C C . ASP B 1 55 ? -17.125 3.668 -7.074 1 65.75 55 ASP B C 1
ATOM 2168 O O . ASP B 1 55 ? -16.359 3.467 -8.016 1 65.75 55 ASP B O 1
ATOM 2172 N N . THR B 1 56 ? -18.25 3.438 -7.285 1 58.09 56 THR B N 1
ATOM 2173 C CA . THR B 1 56 ? -18.969 3.277 -8.539 1 58.09 56 THR B CA 1
ATOM 2174 C C . THR B 1 56 ? -18.719 4.461 -9.469 1 58.09 56 THR B C 1
ATOM 2176 O O . THR B 1 56 ? -18.906 4.355 -10.68 1 5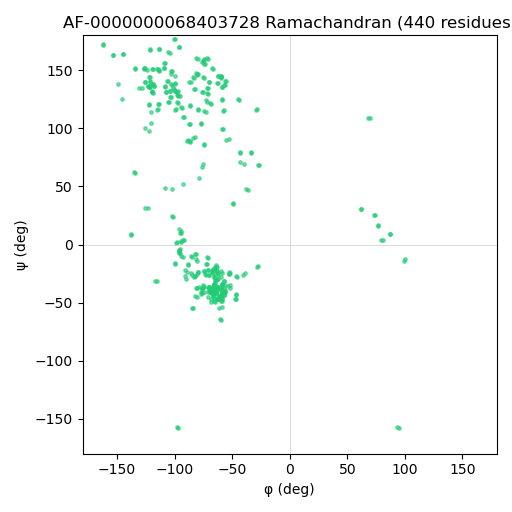8.09 56 THR B O 1
ATOM 2179 N N . ASN B 1 57 ? -18.391 5.508 -8.883 1 56.38 57 ASN B N 1
ATOM 2180 C CA . ASN B 1 57 ? -18.25 6.703 -9.703 1 56.38 57 ASN B CA 1
ATOM 2181 C C . ASN B 1 57 ? -16.906 6.719 -10.445 1 56.38 57 ASN B C 1
ATOM 2183 O O . ASN B 1 57 ? -16.703 7.523 -11.352 1 56.38 57 ASN B O 1
ATOM 2187 N N . MET B 1 58 ? -15.953 6.02 -9.93 1 53.75 58 MET B N 1
ATOM 2188 C CA . MET B 1 58 ? -14.656 6.004 -10.594 1 53.75 58 MET B CA 1
ATOM 2189 C C . MET B 1 58 ? -14.625 4.973 -11.711 1 53.75 58 MET B C 1
ATOM 2191 O O . MET B 1 58 ? -15.117 3.854 -11.547 1 53.75 58 MET B O 1
ATOM 2195 N N . GLY B 1 59 ? -14.922 5.34 -12.766 1 46 59 GLY B N 1
ATOM 2196 C CA . GLY B 1 59 ? -14.945 4.461 -13.922 1 46 59 GLY B CA 1
ATOM 2197 C C . GLY B 1 59 ? -13.961 3.309 -13.82 1 46 59 GLY B C 1
ATOM 2198 O O . GLY B 1 59 ? -12.898 3.451 -13.227 1 46 59 GLY B O 1
ATOM 2199 N N . SER B 1 60 ? -14.5 2.078 -13.789 1 49.25 60 SER B N 1
ATOM 2200 C CA . SER B 1 60 ? -13.789 0.806 -13.797 1 49.25 60 SER B CA 1
ATOM 2201 C C . SER B 1 60 ? -12.445 0.93 -14.508 1 49.25 60 SER B C 1
ATOM 2203 O O . SER B 1 60 ? -11.5 0.203 -14.203 1 49.25 60 SER B O 1
ATOM 2205 N N . ASP B 1 61 ? -12.375 1.958 -15.258 1 47.62 61 ASP B N 1
ATOM 2206 C CA . ASP B 1 61 ? -11.297 2.014 -16.234 1 47.62 61 ASP B CA 1
ATOM 2207 C C . ASP B 1 61 ? -10.016 2.566 -15.609 1 47.62 61 ASP B C 1
ATOM 2209 O O . ASP B 1 61 ? -8.938 2.477 -16.203 1 47.62 61 ASP B O 1
ATOM 2213 N N . THR B 1 62 ? -10.195 3.373 -14.555 1 48.41 62 THR B N 1
ATOM 2214 C CA . THR B 1 62 ? -9.062 4.203 -14.156 1 48.41 62 THR B CA 1
ATOM 2215 C C . THR B 1 62 ? -7.918 3.344 -13.641 1 48.41 62 THR B C 1
ATOM 2217 O O . THR B 1 62 ? -6.746 3.668 -13.852 1 48.41 62 THR B O 1
ATOM 2220 N N . ILE B 1 63 ? -8.141 2.395 -12.812 1 57.47 63 ILE B N 1
ATOM 2221 C CA . ILE B 1 63 ? -6.934 1.693 -12.391 1 57.47 63 ILE B CA 1
ATOM 2222 C C . ILE B 1 63 ? -6.902 0.299 -13.008 1 57.47 63 ILE B C 1
ATOM 2224 O O . ILE B 1 63 ? -6.367 -0.64 -12.414 1 57.47 63 ILE B O 1
ATOM 2228 N N . GLY B 1 64 ? -7.137 0.264 -14.234 1 68.12 64 GLY B N 1
ATOM 2229 C CA . GLY B 1 64 ? -7.59 -0.894 -14.992 1 68.12 64 GLY B CA 1
ATOM 2230 C C . GLY B 1 64 ? -6.797 -2.152 -14.68 1 68.12 64 GLY B C 1
ATOM 2231 O O . GLY B 1 64 ? -7.371 -3.168 -14.281 1 68.12 64 GLY B O 1
ATOM 2232 N N . CYS B 1 65 ? -5.402 -2.041 -14.648 1 76.38 65 CYS B N 1
ATOM 2233 C CA . CYS B 1 65 ? -4.664 -3.285 -14.461 1 76.38 65 CYS B CA 1
ATOM 2234 C C . CYS B 1 65 ? -4.719 -3.736 -13 1 76.38 65 CYS B C 1
ATOM 2236 O O . CYS B 1 65 ? -4.852 -4.93 -12.719 1 76.38 65 CYS B O 1
ATOM 2238 N N . LEU B 1 66 ? -4.648 -2.75 -12.086 1 81.81 66 LEU B N 1
ATOM 2239 C CA . LEU B 1 66 ? -4.73 -3.074 -10.664 1 81.81 66 LEU B CA 1
ATOM 2240 C C . LEU B 1 66 ? -6.09 -3.672 -10.32 1 81.81 66 LEU B C 1
ATOM 2242 O O . LEU B 1 66 ? -6.168 -4.664 -9.594 1 81.81 66 LEU B O 1
ATOM 2246 N N . ASN B 1 67 ? -7.035 -3.047 -10.922 1 83.12 67 ASN B N 1
ATOM 2247 C CA . ASN B 1 67 ? -8.383 -3.557 -10.695 1 83.12 67 ASN B CA 1
ATOM 2248 C C . ASN B 1 67 ? -8.562 -4.953 -11.281 1 83.12 67 ASN B C 1
ATOM 2250 O O . ASN B 1 67 ? -9.203 -5.809 -10.68 1 83.12 67 ASN B O 1
ATOM 2254 N N . SER B 1 68 ? -8.016 -5.133 -12.43 1 84.88 68 SER B N 1
ATOM 2255 C CA . SER B 1 68 ? -8.094 -6.438 -13.078 1 84.88 68 SER B CA 1
ATOM 2256 C C . SER B 1 68 ? -7.418 -7.516 -12.242 1 84.88 68 SER B C 1
ATOM 2258 O O . SER B 1 68 ? -7.969 -8.602 -12.055 1 84.88 68 SER B O 1
ATOM 2260 N N . LEU B 1 69 ? -6.281 -7.215 -11.789 1 88.75 69 LEU B N 1
ATOM 2261 C CA . LEU B 1 69 ? -5.551 -8.156 -10.945 1 88.75 69 LEU B CA 1
ATOM 2262 C C . LEU B 1 69 ? -6.324 -8.445 -9.656 1 88.75 69 LEU B C 1
ATOM 2264 O O . LEU B 1 69 ? -6.453 -9.602 -9.258 1 88.75 69 LEU B O 1
ATOM 2268 N N . TYR B 1 70 ? -6.832 -7.371 -9.07 1 90.88 70 TYR B N 1
ATOM 2269 C CA . TYR B 1 70 ? -7.602 -7.512 -7.84 1 90.88 70 TYR B CA 1
ATOM 2270 C C . TYR B 1 70 ? -8.82 -8.391 -8.062 1 90.88 70 TYR B C 1
ATOM 2272 O O . TYR B 1 70 ? -9.102 -9.297 -7.266 1 90.88 70 TYR B O 1
ATOM 2280 N N . GLN B 1 71 ? -9.492 -8.164 -9.117 1 90.75 71 GLN B N 1
ATOM 2281 C CA . GLN B 1 71 ? -10.672 -8.961 -9.445 1 90.75 71 GLN B CA 1
ATOM 2282 C C . GLN B 1 71 ? -10.297 -10.414 -9.734 1 90.75 71 GLN B C 1
ATOM 2284 O O . GLN B 1 71 ? -11.055 -11.328 -9.43 1 90.75 71 GLN B O 1
ATOM 2289 N N . SER B 1 72 ? -9.164 -10.586 -10.352 1 91.75 72 SER B N 1
ATOM 2290 C CA . SER B 1 72 ? -8.68 -11.938 -10.602 1 91.75 72 SER B CA 1
ATOM 2291 C C . SER B 1 72 ? -8.516 -12.711 -9.297 1 91.75 72 SER B C 1
ATOM 2293 O O . SER B 1 72 ? -8.961 -13.859 -9.188 1 91.75 72 SER B O 1
ATOM 2295 N N . VAL B 1 73 ? -7.918 -12.102 -8.344 1 93.5 73 VAL B N 1
ATOM 2296 C CA . VAL B 1 73 ? -7.707 -12.742 -7.047 1 93.5 73 VAL B CA 1
ATOM 2297 C C . VAL B 1 73 ? -9.055 -13.031 -6.387 1 93.5 73 VAL B C 1
ATOM 2299 O O . VAL B 1 73 ? -9.234 -14.094 -5.785 1 93.5 73 VAL B O 1
ATOM 2302 N N . GLN B 1 74 ? -9.992 -12.102 -6.516 1 92.69 74 GLN B N 1
ATOM 2303 C CA . GLN B 1 74 ? -11.336 -12.312 -5.977 1 92.69 74 GLN B CA 1
ATOM 2304 C C . GLN B 1 74 ? -11.969 -13.57 -6.555 1 92.69 74 GLN B C 1
ATOM 2306 O O . GLN B 1 74 ? -12.695 -14.281 -5.855 1 92.69 74 GLN B O 1
ATOM 2311 N N . ASN B 1 75 ? -11.617 -13.852 -7.734 1 91.12 75 ASN B N 1
ATOM 2312 C CA . ASN B 1 75 ? -12.266 -14.945 -8.445 1 91.12 75 ASN B CA 1
ATOM 2313 C C . ASN B 1 75 ? -11.477 -16.234 -8.328 1 91.12 75 ASN B C 1
ATOM 2315 O O . ASN B 1 75 ? -11.922 -17.297 -8.797 1 91.12 75 ASN B O 1
ATOM 2319 N N . PHE B 1 76 ? -10.297 -16.172 -7.766 1 91.44 76 PHE B N 1
ATOM 2320 C CA . PHE B 1 76 ? -9.508 -17.391 -7.574 1 91.44 76 PHE B CA 1
ATOM 2321 C C . PHE B 1 76 ? -10.266 -18.391 -6.723 1 91.44 76 PHE B C 1
ATOM 2323 O O . PHE B 1 76 ? -10.883 -18.031 -5.723 1 91.44 76 PHE B O 1
ATOM 2330 N N . ASP B 1 77 ? -10.219 -19.531 -7.156 1 88 77 ASP B N 1
ATOM 2331 C CA . ASP B 1 77 ? -10.719 -20.625 -6.316 1 88 77 ASP B CA 1
ATOM 2332 C C . ASP B 1 77 ? -9.727 -20.953 -5.203 1 88 77 ASP B C 1
ATOM 2334 O O . ASP B 1 77 ? -8.523 -20.719 -5.344 1 88 77 ASP B O 1
ATOM 2338 N N . GLU B 1 78 ? -10.234 -21.562 -4.184 1 83.81 78 GLU B N 1
ATOM 2339 C CA . GLU B 1 78 ? -9.406 -21.906 -3.035 1 83.81 78 GLU B CA 1
ATOM 2340 C C . GLU B 1 78 ? -8.289 -22.875 -3.438 1 83.81 78 GLU B C 1
ATOM 2342 O O . GLU B 1 78 ? -7.199 -22.844 -2.857 1 83.81 78 GLU B O 1
ATOM 2347 N N . LYS B 1 79 ? -8.516 -23.641 -4.473 1 84.56 79 LYS B N 1
ATOM 2348 C CA . LYS B 1 79 ? -7.539 -24.641 -4.91 1 84.56 79 LYS B CA 1
ATOM 2349 C C . LYS B 1 79 ? -6.32 -23.969 -5.539 1 84.56 79 LYS B C 1
ATOM 2351 O O . LYS B 1 79 ? -5.242 -24.562 -5.602 1 84.56 79 LYS B O 1
ATOM 2356 N N . CYS B 1 80 ? -6.512 -22.734 -5.996 1 87.62 80 CYS B N 1
ATOM 2357 C CA . CYS B 1 80 ? -5.441 -22.016 -6.668 1 87.62 80 CYS B CA 1
ATOM 2358 C C . CYS B 1 80 ? -4.547 -21.297 -5.656 1 87.62 80 CYS B C 1
ATOM 2360 O O . CYS B 1 80 ? -3.438 -20.875 -5.992 1 87.62 80 CYS B O 1
ATOM 2362 N N . LEU B 1 81 ? -4.996 -21.297 -4.484 1 88.56 81 LEU B N 1
ATOM 2363 C CA . LEU B 1 81 ? -4.297 -20.516 -3.465 1 88.56 81 LEU B CA 1
ATOM 2364 C C . LEU B 1 81 ? -3.58 -21.438 -2.479 1 88.56 81 LEU B C 1
ATOM 2366 O O . LEU B 1 81 ? -3.969 -22.594 -2.309 1 88.56 81 LEU B O 1
ATOM 2370 N N . MET B 1 82 ? -2.57 -20.922 -1.846 1 84.44 82 MET B N 1
ATOM 2371 C CA . MET B 1 82 ? -1.828 -21.688 -0.856 1 84.44 82 MET B CA 1
ATOM 2372 C C . MET B 1 82 ? -2.707 -22.031 0.345 1 84.44 82 MET B C 1
ATOM 2374 O O . MET B 1 82 ? -2.707 -23.156 0.826 1 84.44 82 MET B O 1
ATOM 2378 N N . THR B 1 83 ? -3.363 -20.969 0.847 1 78.81 83 THR B N 1
ATOM 2379 C CA . THR B 1 83 ? -4.316 -21.141 1.938 1 78.81 83 THR B CA 1
ATOM 2380 C C . THR B 1 83 ? -5.488 -20.172 1.787 1 78.81 83 THR B C 1
ATOM 2382 O O . THR B 1 83 ? -5.434 -19.25 0.975 1 78.81 83 THR B O 1
ATOM 2385 N N . GLU B 1 84 ? -6.492 -20.453 2.48 1 76.12 84 GLU B N 1
ATOM 2386 C CA . GLU B 1 84 ? -7.633 -19.547 2.502 1 76.12 84 GLU B CA 1
ATOM 2387 C C . GLU B 1 84 ? -7.246 -18.188 3.084 1 76.12 84 GLU B C 1
ATOM 2389 O O . GLU B 1 84 ? -7.77 -17.156 2.66 1 76.12 84 GLU B O 1
ATOM 2394 N N . THR B 1 85 ? -6.359 -18.188 3.898 1 77.81 85 THR B N 1
ATOM 2395 C CA . THR B 1 85 ? -5.906 -16.969 4.559 1 77.81 85 THR B CA 1
ATOM 2396 C C . THR B 1 85 ? -5.164 -16.078 3.578 1 77.81 85 THR B C 1
ATOM 2398 O O . THR B 1 85 ? -5.207 -14.844 3.699 1 77.81 85 THR B O 1
ATOM 2401 N N . THR B 1 86 ? -4.621 -16.766 2.578 1 85.06 86 THR B N 1
ATOM 2402 C CA . THR B 1 86 ? -3.836 -15.984 1.625 1 85.06 86 THR B CA 1
ATOM 2403 C C . THR B 1 86 ? -4.738 -15.078 0.792 1 85.06 86 THR B C 1
ATOM 2405 O O . THR B 1 86 ? -4.367 -13.945 0.473 1 85.06 86 THR B O 1
ATOM 2408 N N . LYS B 1 87 ? -5.871 -15.609 0.474 1 89.06 87 LYS B N 1
ATOM 2409 C CA . LYS B 1 87 ? -6.816 -14.789 -0.283 1 89.06 87 LYS B CA 1
ATOM 2410 C C . LYS B 1 87 ? -7.199 -13.531 0.49 1 89.06 87 LYS B C 1
ATOM 2412 O O . LYS B 1 87 ? -7.199 -12.43 -0.068 1 89.06 87 LYS B O 1
ATOM 2417 N N . LYS B 1 88 ? -7.492 -13.688 1.71 1 87.5 88 LYS B N 1
ATOM 2418 C CA . LYS B 1 88 ? -7.859 -12.555 2.561 1 87.5 88 LYS B CA 1
ATOM 2419 C C . LYS B 1 88 ? -6.707 -11.562 2.688 1 87.5 88 LYS B C 1
ATOM 2421 O O . LYS B 1 88 ? -6.918 -10.352 2.67 1 87.5 88 LYS B O 1
ATOM 2426 N N . LEU B 1 89 ? -5.566 -12.102 2.742 1 87.94 89 LEU B N 1
ATOM 2427 C CA . LEU B 1 89 ? -4.367 -11.273 2.861 1 87.94 89 LEU B CA 1
ATOM 2428 C C . LEU B 1 89 ? -4.191 -10.398 1.63 1 87.94 89 LEU B C 1
ATOM 2430 O O . LEU B 1 89 ? -3.77 -9.242 1.741 1 87.94 89 LEU B O 1
ATOM 2434 N N . LEU B 1 90 ? -4.535 -10.93 0.51 1 92.69 90 LEU B N 1
ATOM 2435 C CA . LEU B 1 90 ? -4.352 -10.203 -0.742 1 92.69 90 LEU B CA 1
ATOM 2436 C C . LEU B 1 90 ? -5.488 -9.219 -0.97 1 92.69 90 LEU B C 1
ATOM 2438 O O . LEU B 1 90 ? -5.266 -8.102 -1.44 1 92.69 90 LEU B O 1
ATOM 2442 N N . LEU B 1 91 ? -6.672 -9.609 -0.602 1 93.25 91 LEU B N 1
ATOM 2443 C CA . LEU B 1 91 ? -7.852 -8.789 -0.873 1 93.25 91 LEU B CA 1
ATOM 2444 C C . LEU B 1 91 ? -8.016 -7.703 0.187 1 93.25 91 LEU B C 1
ATOM 2446 O O . LEU B 1 91 ? -8.633 -6.668 -0.071 1 93.25 91 LEU B O 1
ATOM 2450 N N . GLN B 1 92 ? -7.512 -7.977 1.376 1 93.12 92 GLN B N 1
ATOM 2451 C CA . GLN B 1 92 ? -7.562 -7.023 2.482 1 93.12 92 GLN B CA 1
ATOM 2452 C C . GLN B 1 92 ? -6.215 -6.941 3.197 1 93.12 92 GLN B C 1
ATOM 2454 O O . GLN B 1 92 ? -6.125 -7.203 4.398 1 93.12 92 GLN B O 1
ATOM 2459 N N . PRO B 1 93 ? -5.266 -6.512 2.375 1 93.38 93 PRO B N 1
ATOM 2460 C CA . PRO B 1 93 ? -3.953 -6.41 3.021 1 93.38 93 PRO B CA 1
ATOM 2461 C C . PRO B 1 93 ? -3.953 -5.449 4.207 1 93.38 93 PRO B C 1
ATOM 2463 O O . PRO B 1 93 ? -4.625 -4.414 4.164 1 93.38 93 PRO B O 1
ATOM 2466 N N . LYS B 1 94 ? -3.232 -5.758 5.168 1 89.44 94 LYS B N 1
ATOM 2467 C CA . LYS B 1 94 ? -3.186 -4.945 6.383 1 89.44 94 LYS B CA 1
ATOM 2468 C C . LYS B 1 94 ? -2.213 -3.781 6.23 1 89.44 94 LYS B C 1
ATOM 2470 O O . LYS B 1 94 ? -1.203 -3.896 5.531 1 89.44 94 LYS B O 1
ATOM 2475 N N . ASN B 1 95 ? -2.615 -2.725 6.82 1 89.62 95 ASN B N 1
ATOM 2476 C CA . ASN B 1 95 ? -1.765 -1.542 6.914 1 89.62 95 ASN B CA 1
ATOM 2477 C C . ASN B 1 95 ? -0.988 -1.513 8.227 1 89.62 95 ASN B C 1
ATOM 2479 O O . ASN B 1 95 ? -1.582 -1.411 9.305 1 89.62 95 ASN B O 1
ATOM 2483 N N . SER B 1 96 ? 0.283 -1.548 8.078 1 84 96 SER B N 1
ATOM 2484 C CA . SER B 1 96 ? 1.121 -1.588 9.266 1 84 96 SER B CA 1
ATOM 2485 C C . SER B 1 96 ? 0.979 -0.309 10.086 1 84 96 SER B C 1
ATOM 2487 O O . SER B 1 96 ? 1.308 -0.286 11.273 1 84 96 SER B O 1
ATOM 2489 N N . SER B 1 97 ? 0.506 0.731 9.477 1 87.31 97 SER B N 1
ATOM 2490 C CA . SER B 1 97 ? 0.329 2.008 10.156 1 87.31 97 SER B CA 1
ATOM 2491 C C . SER B 1 97 ? -1.132 2.236 10.539 1 87.31 97 SER B C 1
ATOM 2493 O O . SER B 1 97 ? -1.562 3.377 10.711 1 87.31 97 SER B O 1
ATOM 2495 N N . GLU B 1 98 ? -1.835 1.202 10.664 1 87.12 98 GLU B N 1
ATOM 2496 C CA . GLU B 1 98 ? -3.27 1.303 10.914 1 87.12 98 GLU B CA 1
ATOM 2497 C C . GLU B 1 98 ? -3.555 2.084 12.195 1 87.12 98 GLU B C 1
ATOM 2499 O O . GLU B 1 98 ? -4.531 2.834 12.266 1 87.12 98 GLU B O 1
ATOM 2504 N N . LYS B 1 99 ? -2.781 1.986 13.141 1 81.31 99 LYS B N 1
ATOM 2505 C CA . LYS B 1 99 ? -3.012 2.678 14.406 1 81.31 99 LYS B CA 1
ATOM 2506 C C . LYS B 1 99 ? -2.848 4.188 14.25 1 81.31 99 LYS B C 1
ATOM 2508 O O . LYS B 1 99 ? -3.592 4.965 14.852 1 81.31 99 LYS B O 1
ATOM 2513 N N . TYR B 1 100 ? -1.911 4.566 13.469 1 84.25 100 TYR B N 1
ATOM 2514 C CA . TYR B 1 100 ? -1.744 5.984 13.164 1 84.25 100 TYR B CA 1
ATOM 2515 C C . TYR B 1 100 ? -2.926 6.512 12.359 1 84.25 100 TYR B C 1
ATOM 2517 O O . TYR B 1 100 ? -3.43 7.602 12.625 1 84.25 100 TYR B O 1
ATOM 2525 N N . CYS B 1 101 ? -3.352 5.684 11.492 1 88.12 101 CYS B N 1
ATOM 2526 C CA . CYS B 1 101 ? -4.41 6.09 10.57 1 88.12 101 CYS B CA 1
ATOM 2527 C C . CYS B 1 101 ? -5.758 6.129 11.281 1 88.12 101 CYS B C 1
ATOM 2529 O O . CYS B 1 101 ? -6.637 6.906 10.906 1 88.12 101 CYS B O 1
ATOM 2531 N N . SER B 1 102 ? -5.898 5.438 12.336 1 84.81 102 SER B N 1
ATOM 2532 C CA . SER B 1 102 ? -7.176 5.336 13.039 1 84.81 102 SER B CA 1
ATOM 2533 C C . SER B 1 102 ? -7.508 6.629 13.773 1 84.81 102 SER B C 1
ATOM 2535 O O . SER B 1 102 ? -8.664 6.863 14.141 1 84.81 102 SER B O 1
ATOM 2537 N N . THR B 1 103 ? -6.562 7.465 13.969 1 84.25 103 THR B N 1
ATOM 2538 C CA . THR B 1 103 ? -6.781 8.703 14.703 1 84.25 103 THR B CA 1
ATOM 2539 C C . THR B 1 103 ? -7.062 9.859 13.75 1 84.25 103 THR B C 1
ATOM 2541 O O . THR B 1 103 ? -7.367 10.977 14.188 1 84.25 103 THR B O 1
ATOM 2544 N N . LEU B 1 104 ? -6.98 9.586 12.531 1 88.56 104 LEU B N 1
ATOM 2545 C CA . LEU B 1 104 ? -7.195 10.633 11.539 1 88.56 104 LEU B CA 1
ATOM 2546 C C . LEU B 1 104 ? -8.68 10.984 11.438 1 88.56 104 LEU B C 1
ATOM 2548 O O . LEU B 1 104 ? -9.539 10.188 11.805 1 88.56 104 LEU B O 1
ATOM 2552 N N . LYS B 1 105 ? -8.883 12.195 10.984 1 86.06 105 LYS B N 1
ATOM 2553 C CA . LYS B 1 105 ? -10.258 12.656 10.812 1 86.06 105 LYS B CA 1
ATOM 2554 C C . LYS B 1 105 ? -11.031 11.727 9.875 1 86.06 105 LYS B C 1
ATOM 2556 O O . LYS B 1 105 ? -12.219 11.469 10.094 1 86.06 105 LYS B O 1
ATOM 2561 N N . PHE B 1 106 ? -10.297 11.312 8.789 1 85.75 106 PHE B N 1
ATOM 2562 C CA . PHE B 1 106 ? -10.836 10.312 7.875 1 85.75 106 PHE B CA 1
ATOM 2563 C C . PHE B 1 106 ? -10.023 9.023 7.93 1 85.75 106 PHE B C 1
ATOM 2565 O O . PHE B 1 106 ? -8.82 9.039 7.668 1 85.75 106 PHE B O 1
ATOM 2572 N N . ASN B 1 107 ? -10.68 8.016 8.344 1 81.44 107 ASN B N 1
ATOM 2573 C CA . ASN B 1 107 ? -10.055 6.715 8.148 1 81.44 107 ASN B CA 1
ATOM 2574 C C . ASN B 1 107 ? -10.391 6.133 6.781 1 81.44 107 ASN B C 1
ATOM 2576 O O . ASN B 1 107 ? -11.492 5.617 6.57 1 81.44 107 ASN B O 1
ATOM 2580 N N . ILE B 1 108 ? -9.469 6.23 5.98 1 78.88 108 ILE B N 1
ATOM 2581 C CA . ILE B 1 108 ? -9.68 5.828 4.594 1 78.88 108 ILE B CA 1
ATOM 2582 C C . ILE B 1 108 ? -9.68 4.305 4.492 1 78.88 108 ILE B C 1
ATOM 2584 O O . ILE B 1 108 ? -10.461 3.729 3.73 1 78.88 108 ILE B O 1
ATOM 2588 N N . ASP B 1 109 ? -8.906 3.703 5.207 1 84.62 109 ASP B N 1
ATOM 2589 C CA . ASP B 1 109 ? -8.789 2.248 5.191 1 84.62 109 ASP B CA 1
ATOM 2590 C C . ASP B 1 109 ? -9.914 1.595 5.992 1 84.62 109 ASP B C 1
ATOM 2592 O O . ASP B 1 109 ? -10 1.764 7.207 1 84.62 109 ASP B O 1
ATOM 2596 N N . ASP B 1 110 ? -10.695 0.876 5.383 1 81.44 110 ASP B N 1
ATOM 2597 C CA . ASP B 1 110 ? -11.828 0.242 6.047 1 81.44 110 ASP B CA 1
ATOM 2598 C C . ASP B 1 110 ? -11.492 -1.182 6.48 1 81.44 110 ASP B C 1
ATOM 2600 O O . ASP B 1 110 ? -12.375 -1.955 6.848 1 81.44 110 ASP B O 1
ATOM 2604 N N . THR B 1 111 ? -10.258 -1.521 6.379 1 86.25 111 THR B N 1
ATOM 2605 C CA . THR B 1 111 ? -9.828 -2.848 6.809 1 86.25 111 THR B CA 1
ATOM 2606 C C . THR B 1 111 ? -9.883 -2.967 8.328 1 86.25 111 THR B C 1
ATOM 2608 O O . THR B 1 111 ? -9.531 -2.025 9.047 1 86.25 111 THR B O 1
ATOM 2611 N N . ALA B 1 112 ? -10.312 -4.078 8.836 1 83.75 112 ALA B N 1
ATOM 2612 C CA . ALA B 1 112 ? -10.359 -4.316 10.273 1 83.75 112 ALA B CA 1
ATOM 2613 C C . ALA B 1 112 ? -8.961 -4.27 10.883 1 83.75 112 ALA B C 1
ATOM 2615 O O . ALA B 1 112 ? -7.992 -4.711 10.266 1 83.75 112 ALA B O 1
ATOM 2616 N N . PRO B 1 113 ? -8.906 -3.775 12.062 1 82.19 113 PRO B N 1
ATOM 2617 C CA . PRO B 1 113 ? -7.598 -3.725 12.719 1 82.19 113 PRO B CA 1
ATOM 2618 C C . PRO B 1 113 ? -6.965 -5.105 12.883 1 82.19 113 PRO B C 1
ATOM 2620 O O . PRO B 1 113 ? -7.672 -6.094 13.086 1 82.19 113 PRO B O 1
ATOM 2623 N N . THR B 1 114 ? -5.68 -5.09 12.758 1 82.31 114 THR B N 1
ATOM 2624 C CA . THR B 1 114 ? -4.941 -6.34 12.898 1 82.31 114 THR B CA 1
ATOM 2625 C C . THR B 1 114 ? -4.945 -6.805 14.352 1 82.31 114 THR B C 1
ATOM 2627 O O . THR B 1 114 ? -4.754 -6 15.266 1 82.31 114 THR B O 1
ATOM 2630 N N . LYS B 1 115 ? -5.195 -8.047 14.484 1 81.44 115 LYS B N 1
ATOM 2631 C CA . LYS B 1 115 ? -5.109 -8.68 15.805 1 81.44 115 LYS B CA 1
ATOM 2632 C C . LYS B 1 115 ? -3.865 -9.555 15.914 1 81.44 115 LYS B C 1
ATOM 2634 O O . LYS B 1 115 ? -3.486 -10.227 14.961 1 81.44 115 LYS B O 1
ATOM 2639 N N . TYR B 1 116 ? -3.295 -9.484 17.062 1 80.31 116 TYR B N 1
ATOM 2640 C CA . TYR B 1 116 ? -2.109 -10.289 17.312 1 80.31 116 TYR B CA 1
ATOM 2641 C C . TYR B 1 116 ? -2.355 -11.266 18.469 1 80.31 116 TYR B C 1
ATOM 2643 O O . TYR B 1 116 ? -2.971 -10.906 19.469 1 80.31 116 TYR B O 1
ATOM 2651 N N . PHE B 1 117 ? -1.832 -12.469 18.188 1 80.75 117 PHE B N 1
ATOM 2652 C CA . PHE B 1 117 ? -2.066 -13.523 19.172 1 80.75 117 PHE B CA 1
ATOM 2653 C C . PHE B 1 117 ? -0.752 -14.156 19.609 1 80.75 117 PHE B C 1
ATOM 2655 O O . PHE B 1 117 ? 0.122 -14.422 18.781 1 80.75 117 PHE B O 1
ATOM 2662 N N . ILE B 1 118 ? -0.682 -14.422 20.875 1 79.31 118 ILE B N 1
ATOM 2663 C CA . ILE B 1 118 ? 0.479 -15.109 21.422 1 79.31 118 ILE B CA 1
ATOM 2664 C C . ILE B 1 118 ? 0.035 -16.406 22.109 1 79.31 118 ILE B C 1
ATOM 2666 O O . ILE B 1 118 ? -1.162 -16.688 22.219 1 79.31 118 ILE B O 1
ATOM 2670 N N . CYS B 1 119 ? 1.076 -17.125 22.359 1 78.62 119 CYS B N 1
ATOM 2671 C CA . CYS B 1 119 ? 0.835 -18.422 22.984 1 78.62 119 CYS B CA 1
ATOM 2672 C C . CYS B 1 119 ? 0.064 -18.266 24.281 1 78.62 119 CYS B C 1
ATOM 2674 O O . CYS B 1 119 ? 0.356 -17.375 25.078 1 78.62 119 CYS B O 1
ATOM 2676 N N . SER B 1 120 ? -0.924 -19.125 24.531 1 76.56 120 SER B N 1
ATOM 2677 C CA . SER B 1 120 ? -1.817 -19.062 25.688 1 76.56 120 SER B CA 1
ATOM 2678 C C . SER B 1 120 ? -1.161 -19.656 26.922 1 76.56 120 SER B C 1
ATOM 2680 O O . SER B 1 120 ? -1.7 -19.562 28.031 1 76.56 120 SER B O 1
ATOM 2682 N N . ARG B 1 121 ? -0.068 -20.375 26.688 1 70.31 121 ARG B N 1
ATOM 2683 C CA . ARG B 1 121 ? 0.56 -21 27.859 1 70.31 121 ARG B CA 1
ATOM 2684 C C . ARG B 1 121 ? 0.961 -19.938 28.875 1 70.31 121 ARG B C 1
ATOM 2686 O O . ARG B 1 121 ? 1.608 -18.953 28.531 1 70.31 121 ARG B O 1
ATOM 2693 N N . PRO B 1 122 ? 0.371 -20.25 30.094 1 57.62 122 PRO B N 1
ATOM 2694 C CA . PRO B 1 122 ? 0.797 -19.344 31.156 1 57.62 122 PRO B CA 1
ATOM 2695 C C . PRO B 1 122 ? 2.314 -19.297 31.328 1 57.62 122 PRO B C 1
ATOM 2697 O O . PRO B 1 122 ? 2.979 -20.328 31.281 1 57.62 122 PRO B O 1
ATOM 2700 N N . GLY B 1 123 ? 2.904 -18.203 31.578 1 55 123 GLY B N 1
ATOM 2701 C CA . GLY B 1 123 ? 4.34 -18.016 31.734 1 55 123 GLY B CA 1
ATOM 2702 C C . GLY B 1 123 ? 5.062 -17.906 30.391 1 55 123 GLY B C 1
ATOM 2703 O O . GLY B 1 123 ? 6.277 -17.703 30.359 1 55 123 GLY B O 1
ATOM 2704 N N . GLY B 1 124 ? 4.363 -17.906 29.375 1 54.47 124 GLY B N 1
ATOM 2705 C CA . GLY B 1 124 ? 4.75 -17.578 28.016 1 54.47 124 GLY B CA 1
ATOM 2706 C C . GLY B 1 124 ? 5.707 -18.578 27.406 1 54.47 124 GLY B C 1
ATOM 2707 O O . GLY B 1 124 ? 6.355 -19.344 28.109 1 54.47 124 GLY B O 1
ATOM 2708 N N . CYS B 1 125 ? 5.418 -19.469 26.422 1 56.28 125 CYS B N 1
ATOM 2709 C CA . CYS B 1 125 ? 6.492 -20.078 25.656 1 56.28 125 CYS B CA 1
ATOM 2710 C C . CYS B 1 125 ? 7.473 -19.016 25.156 1 56.28 125 CYS B C 1
ATOM 2712 O O . CYS B 1 125 ? 7.465 -18.656 23.984 1 56.28 125 CYS B O 1
ATOM 2714 N N . TRP B 1 126 ? 7.664 -18.094 25.859 1 49.75 126 TRP B N 1
ATOM 2715 C CA . TRP B 1 126 ? 8.336 -16.844 25.484 1 49.75 126 TRP B CA 1
ATOM 2716 C C . TRP B 1 126 ? 9.625 -17.141 24.719 1 49.75 126 TRP B C 1
ATOM 2718 O O . TRP B 1 126 ? 10.023 -16.359 23.844 1 49.75 126 TRP B O 1
ATOM 2728 N N . HIS B 1 127 ? 10.359 -18.125 25.234 1 50.03 127 HIS B N 1
ATOM 2729 C CA . HIS B 1 127 ? 11.695 -18.281 24.656 1 50.03 127 HIS B CA 1
ATOM 2730 C C . HIS B 1 127 ? 11.625 -18.391 23.141 1 50.03 127 HIS B C 1
ATOM 2732 O O . HIS B 1 127 ? 12.602 -18.078 22.453 1 50.03 127 HIS B O 1
ATOM 2738 N N . ASN B 1 128 ? 10.531 -18.797 22.688 1 52.88 128 ASN B N 1
ATOM 2739 C CA . ASN B 1 128 ? 10.328 -18.984 21.25 1 52.88 128 ASN B CA 1
ATOM 2740 C C . ASN B 1 128 ? 9.102 -18.203 20.766 1 52.88 128 ASN B C 1
ATOM 2742 O O . ASN B 1 128 ? 8.273 -18.75 20.031 1 52.88 128 ASN B O 1
ATOM 2746 N N . SER B 1 129 ? 9.008 -17.094 21.547 1 56.31 129 SER B N 1
ATOM 2747 C CA . SER B 1 129 ? 7.723 -16.406 21.5 1 56.31 129 SER B CA 1
ATOM 2748 C C . SER B 1 129 ? 7.375 -15.977 20.078 1 56.31 129 SER B C 1
ATOM 2750 O O . SER B 1 129 ? 8.156 -15.273 19.422 1 56.31 129 SER B O 1
ATOM 2752 N N . CYS B 1 130 ? 6.57 -16.734 19.453 1 64.94 130 CYS B N 1
ATOM 2753 C CA . CYS B 1 130 ? 5.996 -16.531 18.141 1 64.94 130 CYS B CA 1
ATOM 2754 C C . CYS B 1 130 ? 4.613 -15.883 18.234 1 64.94 130 CYS B C 1
ATOM 2756 O O . CYS B 1 130 ? 3.951 -15.992 19.266 1 64.94 130 CYS B O 1
ATOM 2758 N N . PHE B 1 131 ? 4.391 -14.891 17.578 1 75.25 131 PHE B N 1
ATOM 2759 C CA . PHE B 1 131 ? 3.037 -14.359 17.469 1 75.25 131 PHE B CA 1
ATOM 2760 C C . PHE B 1 131 ? 2.477 -14.57 16.078 1 75.25 131 PHE B C 1
ATOM 2762 O O . PHE B 1 131 ? 3.213 -14.93 15.148 1 75.25 131 PHE B O 1
ATOM 2769 N N . SER B 1 132 ? 1.174 -14.664 16.078 1 77.44 132 SER B N 1
ATOM 2770 C CA . SER B 1 132 ? 0.471 -14.844 14.812 1 77.44 132 SER B CA 1
ATOM 2771 C C . SER B 1 132 ? -0.619 -13.789 14.633 1 77.44 132 SER B C 1
ATOM 2773 O O . SER B 1 132 ? -1.094 -13.211 15.609 1 77.44 132 SER B O 1
ATOM 2775 N N . THR B 1 133 ? -0.888 -13.5 13.445 1 78.5 133 THR B N 1
ATOM 2776 C CA . THR B 1 133 ? -2.006 -12.609 13.156 1 78.5 133 THR B CA 1
ATOM 2777 C C . THR B 1 133 ? -3.273 -13.406 12.867 1 78.5 133 THR B C 1
ATOM 2779 O O . THR B 1 133 ? -4.348 -12.828 12.688 1 78.5 133 THR B O 1
ATOM 2782 N N . SER B 1 134 ? -3.07 -14.641 12.742 1 74.56 134 SER B N 1
ATOM 2783 C CA . SER B 1 134 ? -4.219 -15.516 12.562 1 74.56 134 SER B CA 1
ATOM 2784 C C . SER B 1 134 ? -4.566 -16.25 13.852 1 74.56 134 SER B C 1
ATOM 2786 O O . SER B 1 134 ? -3.684 -16.547 14.664 1 74.56 134 SER B O 1
ATOM 2788 N N . ILE B 1 135 ? -5.812 -16.484 13.93 1 71.56 135 ILE B N 1
ATOM 2789 C CA . ILE B 1 135 ? -6.27 -17.156 15.141 1 71.56 135 ILE B CA 1
ATOM 2790 C C . ILE B 1 135 ? -6.02 -18.656 15.031 1 71.56 135 ILE B C 1
ATOM 2792 O O . ILE B 1 135 ? -6.008 -19.219 13.938 1 71.56 135 ILE B O 1
ATOM 2796 N N . ASN B 1 136 ? -5.707 -19.297 16.109 1 70.69 136 ASN B N 1
ATOM 2797 C CA . ASN B 1 136 ? -5.684 -20.734 16.328 1 70.69 136 ASN B CA 1
ATOM 2798 C C . ASN B 1 136 ? -4.449 -21.375 15.703 1 70.69 136 ASN B C 1
ATOM 2800 O O . ASN B 1 136 ? -4.469 -22.547 15.344 1 70.69 136 ASN B O 1
ATOM 2804 N N . GLU B 1 137 ? -3.57 -20.578 15.43 1 76.44 137 GLU B N 1
ATOM 2805 C CA . GLU B 1 137 ? -2.289 -21.188 15.102 1 76.44 137 GLU B CA 1
ATOM 2806 C C . GLU B 1 137 ? -1.679 -21.875 16.312 1 76.44 137 GLU B C 1
ATOM 2808 O O . GLU B 1 137 ? -2.047 -21.578 17.453 1 76.44 137 GLU B O 1
ATOM 2813 N N . ILE B 1 138 ? -0.906 -22.906 15.969 1 78 138 ILE B N 1
ATOM 2814 C CA . ILE B 1 138 ? -0.348 -23.688 17.062 1 78 138 ILE B CA 1
ATOM 2815 C C . ILE B 1 138 ? 1.096 -23.266 17.312 1 78 138 ILE B C 1
ATOM 2817 O O . ILE B 1 138 ? 1.891 -23.141 16.375 1 78 138 ILE B O 1
ATOM 2821 N N . CYS B 1 139 ? 1.36 -23.047 18.531 1 77.44 139 CYS B N 1
ATOM 2822 C CA . CYS B 1 139 ? 2.701 -22.688 18.984 1 77.44 139 CYS B CA 1
ATOM 2823 C C . CYS B 1 139 ? 3.615 -23.922 18.969 1 77.44 139 CYS B C 1
ATOM 2825 O O . CYS B 1 139 ? 3.141 -25.047 18.875 1 77.44 139 CYS B O 1
ATOM 2827 N N . SER B 1 140 ? 4.973 -23.609 18.938 1 74.88 140 SER B N 1
ATOM 2828 C CA . SER B 1 140 ? 5.938 -24.703 18.953 1 74.88 140 SER B CA 1
ATOM 2829 C C . SER B 1 140 ? 5.777 -25.547 20.219 1 74.88 140 SER B C 1
ATOM 2831 O O . SER B 1 140 ? 6.137 -26.734 20.219 1 74.88 140 SER B O 1
ATOM 2833 N N . CYS B 1 141 ? 5.273 -25.078 21.188 1 76.88 141 CYS B N 1
ATOM 2834 C CA . CYS B 1 141 ? 5.074 -25.797 22.438 1 76.88 141 CYS B CA 1
ATOM 2835 C C . CYS B 1 141 ? 3.812 -26.656 22.391 1 76.88 141 CYS B C 1
ATOM 2837 O O . CYS B 1 141 ? 3.543 -27.438 23.297 1 76.88 141 CYS B O 1
ATOM 2839 N N . GLY B 1 142 ? 3.051 -26.469 21.312 1 79.19 142 GLY B N 1
ATOM 2840 C CA . GLY B 1 142 ? 1.841 -27.25 21.141 1 79.19 142 GLY B CA 1
ATOM 2841 C C . GLY B 1 142 ? 0.583 -26.516 21.547 1 79.19 142 GLY B C 1
ATOM 2842 O O . GLY B 1 142 ? -0.529 -26.953 21.25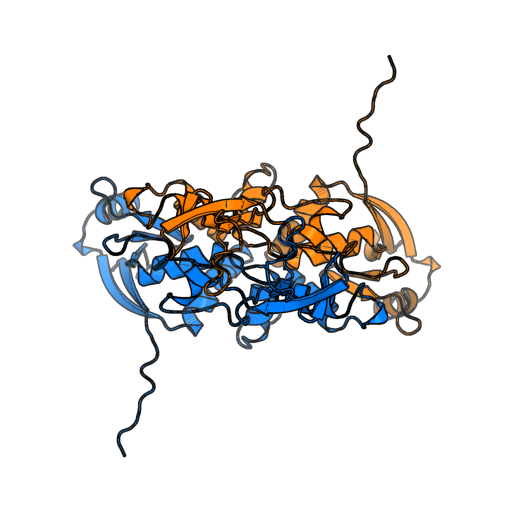 1 79.19 142 GLY B O 1
ATOM 2843 N N . CYS B 1 143 ? 0.753 -25.438 22.234 1 80.62 143 CYS B N 1
ATOM 2844 C CA . CYS B 1 143 ? -0.395 -24.641 22.672 1 80.62 143 CYS B CA 1
ATOM 2845 C C . CYS B 1 143 ? -0.907 -23.766 21.531 1 80.62 143 CYS B C 1
ATOM 2847 O O . CYS B 1 143 ? -0.194 -23.531 20.562 1 80.62 143 CYS B O 1
ATOM 2849 N N . ARG B 1 144 ? -2.162 -23.344 21.688 1 80.31 144 ARG B N 1
ATOM 2850 C CA . ARG B 1 144 ? -2.746 -22.453 20.688 1 80.31 144 ARG B CA 1
ATOM 2851 C C . ARG B 1 144 ? -2.287 -21.016 20.891 1 80.31 144 ARG B C 1
ATOM 2853 O O . ARG B 1 144 ? -2.08 -20.578 22.016 1 80.31 144 ARG B O 1
ATOM 2860 N N . LEU B 1 145 ? -2.164 -20.359 19.734 1 80.12 145 LEU B N 1
ATOM 2861 C CA . LEU B 1 145 ? -1.935 -18.922 19.766 1 80.12 145 LEU B CA 1
ATOM 2862 C C . LEU B 1 145 ? -3.256 -18.156 19.781 1 80.12 145 LEU B C 1
ATOM 2864 O O . LEU B 1 145 ? -3.785 -17.812 18.719 1 80.12 145 LEU B O 1
ATOM 2868 N N . ASN B 1 146 ? -3.764 -17.906 21.016 1 79.69 146 ASN B N 1
ATOM 2869 C CA . ASN B 1 146 ? -5.09 -17.297 21.047 1 79.69 146 ASN B CA 1
ATOM 2870 C C . ASN B 1 146 ? -5.184 -16.203 22.094 1 79.69 146 ASN B C 1
ATOM 2872 O O . ASN B 1 146 ? -6.273 -15.695 22.359 1 79.69 146 ASN B O 1
ATOM 2876 N N . CYS B 1 147 ? -4.074 -15.891 22.625 1 78.25 147 CYS B N 1
ATOM 2877 C CA . CYS B 1 147 ? -4.074 -14.75 23.547 1 78.25 147 CYS B CA 1
ATOM 2878 C C . CYS B 1 147 ? -3.885 -13.445 22.781 1 78.25 147 CYS B C 1
ATOM 2880 O O . CYS B 1 147 ? -2.826 -13.211 22.188 1 78.25 147 CYS B O 1
ATOM 2882 N N . LEU B 1 148 ? -4.855 -12.625 22.906 1 79.12 148 LEU B N 1
ATOM 2883 C CA . LEU B 1 148 ? -4.832 -11.359 22.188 1 79.12 148 LEU B CA 1
ATOM 2884 C C . LEU B 1 148 ? -3.865 -10.375 22.844 1 79.12 148 LEU B C 1
ATOM 2886 O O . LEU B 1 148 ? -3.854 -10.227 24.062 1 79.12 148 LEU B O 1
ATOM 2890 N N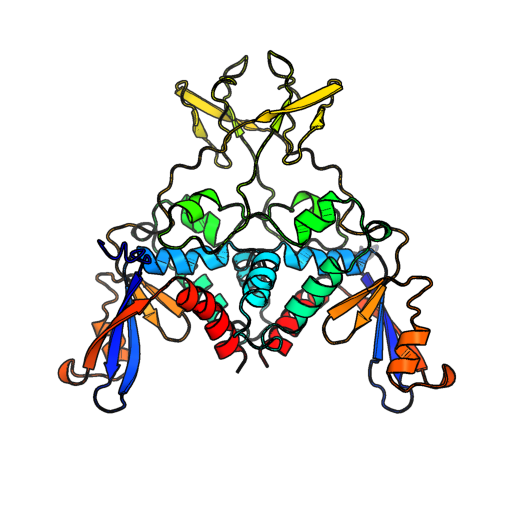 . VAL B 1 149 ? 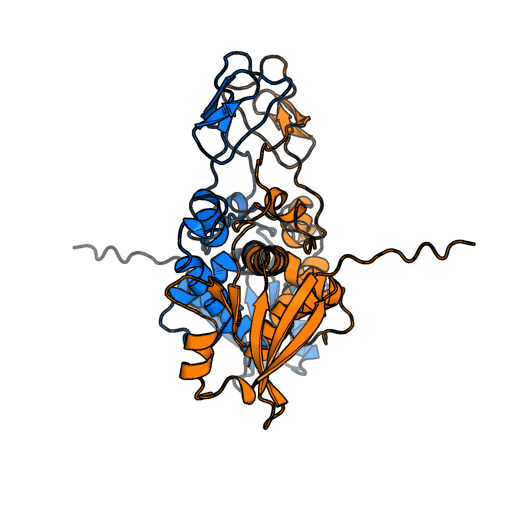-3.029 -9.797 21.969 1 76.38 149 VAL B N 1
ATOM 2891 C CA . VAL B 1 149 ? -2.119 -8.766 22.453 1 76.38 149 VAL B CA 1
ATOM 2892 C C . VAL B 1 149 ? -2.297 -7.492 21.625 1 76.38 149 VAL B C 1
ATOM 2894 O O . VAL B 1 149 ? -2.693 -7.555 20.453 1 76.38 149 VAL B O 1
ATOM 2897 N N . LEU B 1 150 ? -2.016 -6.332 22.25 1 72.19 150 LEU B N 1
ATOM 2898 C CA . LEU B 1 150 ? -2.238 -5.051 21.594 1 72.19 150 LEU B CA 1
ATOM 2899 C C . LEU B 1 150 ? -0.913 -4.402 21.203 1 72.19 150 LEU B C 1
ATOM 2901 O O . LEU B 1 150 ? 0.055 -4.457 21.969 1 72.19 150 LEU B O 1
ATOM 2905 N N . LEU B 1 151 ? -0.896 -3.99 20 1 70.94 151 LEU B N 1
ATOM 2906 C CA . LEU B 1 151 ? 0.225 -3.16 19.562 1 70.94 151 LEU B CA 1
ATOM 2907 C C . LEU B 1 151 ? 0.101 -1.749 20.125 1 70.94 151 LEU B C 1
ATOM 2909 O O . LEU B 1 151 ? -0.94 -1.105 19.984 1 70.94 151 LEU B O 1
ATOM 2913 N N . ARG B 1 152 ? 1.022 -1.393 20.969 1 63.78 152 ARG B N 1
ATOM 2914 C CA . ARG B 1 152 ? 1.001 -0.043 21.516 1 63.78 152 ARG B CA 1
ATOM 2915 C C . ARG B 1 152 ? 1.53 0.971 20.516 1 63.78 152 ARG B C 1
ATOM 2917 O O . ARG B 1 152 ? 2.604 0.778 19.938 1 63.78 152 ARG B O 1
ATOM 2924 N N . THR B 1 153 ? 0.577 1.705 19.953 1 60.88 153 THR B N 1
ATOM 2925 C CA . THR B 1 153 ? 1.067 2.814 19.141 1 60.88 153 THR B CA 1
ATOM 2926 C C . THR B 1 153 ? 0.556 4.145 19.672 1 60.88 153 THR B C 1
ATOM 2928 O O . THR B 1 153 ? -0.594 4.246 20.109 1 60.88 153 THR B O 1
ATOM 2931 N N . PHE B 1 154 ? 1.467 5.082 20.203 1 55.34 154 PHE B N 1
ATOM 2932 C CA . PHE B 1 154 ? 1.1 6.352 20.812 1 55.34 154 PHE B CA 1
ATOM 2933 C C . PHE B 1 154 ? 1.115 7.477 19.781 1 55.34 154 PHE B C 1
ATOM 2935 O O . PHE B 1 154 ? 2.016 8.32 19.797 1 55.34 154 PHE B O 1
ATOM 2942 N N . ARG B 1 155 ? 0.373 7.281 18.578 1 64.75 155 ARG B N 1
ATOM 2943 C CA . ARG B 1 155 ? 0.597 8.641 18.094 1 64.75 155 ARG B CA 1
ATOM 2944 C C . ARG B 1 155 ? -0.574 9.125 17.25 1 64.75 155 ARG B C 1
ATOM 2946 O O . ARG B 1 155 ? -1.365 8.312 16.75 1 64.75 155 ARG B O 1
ATOM 2953 N N . ASN B 1 156 ? -0.865 10.383 17.547 1 73.94 156 ASN B N 1
ATOM 2954 C CA . ASN B 1 156 ? -1.945 11.148 16.938 1 73.94 156 ASN B CA 1
ATOM 2955 C C . ASN B 1 156 ? -1.581 11.602 15.523 1 73.94 156 ASN B C 1
ATOM 2957 O O . ASN B 1 156 ? -1.438 12.805 15.266 1 73.94 156 ASN B O 1
ATOM 2961 N N . GLY B 1 157 ? -1.429 10.727 14.578 1 87.06 157 GLY B N 1
ATOM 2962 C CA . GLY B 1 157 ? -1.192 11.102 13.188 1 87.06 157 GLY B CA 1
ATOM 2963 C C . GLY B 1 157 ? 0.28 11.18 12.836 1 87.06 157 GLY B C 1
ATOM 2964 O O . GLY B 1 157 ? 1.116 10.562 13.5 1 87.06 157 GLY B O 1
ATOM 2965 N N . PHE B 1 158 ? 0.643 11.977 11.75 1 91.56 158 PHE B N 1
ATOM 2966 C CA . PHE B 1 158 ? 1.992 11.922 11.203 1 91.56 158 PHE B CA 1
ATOM 2967 C C . PHE B 1 158 ? 2.699 13.258 11.359 1 91.56 158 PHE B C 1
ATOM 2969 O O . PHE B 1 158 ? 3.92 13.312 11.523 1 91.56 158 PHE B O 1
ATOM 2976 N N . VAL B 1 159 ? 1.93 14.289 11.305 1 91.75 159 VAL B N 1
ATOM 2977 C CA . VAL B 1 159 ? 2.559 15.602 11.328 1 91.75 159 VAL B CA 1
ATOM 2978 C C . VAL B 1 159 ? 2.186 16.344 12.617 1 91.75 159 VAL B C 1
ATOM 2980 O O . VAL B 1 159 ? 1.264 15.93 13.32 1 91.75 159 VAL B O 1
ATOM 2983 N N . ASN B 1 160 ? 2.9 17.391 12.781 1 89.06 160 ASN B N 1
ATOM 2984 C CA . ASN B 1 160 ? 2.703 18.203 13.984 1 89.06 160 ASN B CA 1
ATOM 2985 C C . ASN B 1 160 ? 1.417 19.016 13.906 1 89.06 160 ASN B C 1
ATOM 2987 O O . ASN B 1 160 ? 1.082 19.562 12.852 1 89.06 160 ASN B O 1
ATOM 2991 N N . GLY B 1 161 ? 0.736 19.172 15.023 1 85.12 161 GLY B N 1
ATOM 2992 C CA . GLY B 1 161 ? -0.566 19.812 15.094 1 85.12 161 GLY B CA 1
ATOM 2993 C C . GLY B 1 161 ? -0.52 21.297 14.781 1 85.12 161 GLY B C 1
ATOM 2994 O O . GLY B 1 161 ? -1.516 21.875 14.344 1 85.12 161 GLY B O 1
ATOM 2995 N N . ASP B 1 162 ? 0.544 21.953 14.922 1 83.56 162 ASP B N 1
ATOM 2996 C CA . ASP B 1 162 ? 0.637 23.391 14.766 1 83.56 162 ASP B CA 1
ATOM 2997 C C . ASP B 1 162 ? 1.172 23.766 13.383 1 83.56 162 ASP B C 1
ATOM 2999 O O . ASP B 1 162 ? 1.282 24.938 13.047 1 83.56 162 ASP B O 1
ATOM 3003 N N . ALA B 1 163 ? 1.414 22.797 12.602 1 82.44 163 ALA B N 1
ATOM 3004 C CA . ALA B 1 163 ? 2.027 23.062 11.305 1 82.44 163 ALA B CA 1
ATOM 3005 C C . ALA B 1 163 ? 0.969 23.375 10.25 1 82.44 163 ALA B C 1
ATOM 3007 O O . ALA B 1 163 ? -0.164 22.891 10.344 1 82.44 163 ALA B O 1
ATOM 3008 N N . SER B 1 164 ? 1.274 24.312 9.453 1 87.88 164 SER B N 1
ATOM 3009 C CA . SER B 1 164 ? 0.485 24.594 8.258 1 87.88 164 SER B CA 1
ATOM 3010 C C . SER B 1 164 ? 1.271 24.297 6.988 1 87.88 164 SER B C 1
ATOM 3012 O O . SER B 1 164 ? 2.498 24.422 6.969 1 87.88 164 SER B O 1
ATOM 3014 N N . PHE B 1 165 ? 0.518 23.922 5.934 1 91.06 165 PHE B N 1
ATOM 3015 C CA . PHE B 1 165 ? 1.184 23.453 4.727 1 91.06 165 PHE B CA 1
ATOM 3016 C C . PHE B 1 165 ? 0.565 24.094 3.486 1 91.06 165 PHE B C 1
ATOM 3018 O O . PHE B 1 165 ? -0.615 24.453 3.488 1 91.06 165 PHE B O 1
ATOM 3025 N N . VAL B 1 166 ? 1.381 24.203 2.564 1 88.56 166 VAL B N 1
ATOM 3026 C CA . VAL B 1 166 ? 0.94 24.547 1.218 1 88.56 166 VAL B CA 1
ATOM 3027 C C . VAL B 1 166 ? 0.958 23.297 0.331 1 88.56 166 VAL B C 1
ATOM 3029 O O . VAL B 1 166 ? 1.928 22.547 0.339 1 88.56 166 VAL B O 1
ATOM 3032 N N . ILE B 1 167 ? -0.102 23.109 -0.354 1 88.88 167 ILE B N 1
ATOM 3033 C CA . ILE B 1 167 ? -0.23 21.969 -1.237 1 88.88 167 ILE B CA 1
ATOM 3034 C C . ILE B 1 167 ? -0.416 22.438 -2.678 1 88.88 167 ILE B C 1
ATOM 3036 O O . ILE B 1 167 ? -1.312 23.234 -2.967 1 88.88 167 ILE B O 1
ATOM 3040 N N . THR B 1 168 ? 0.343 21.891 -3.547 1 84.62 168 THR B N 1
ATOM 3041 C CA . THR B 1 168 ? 0.26 22.281 -4.949 1 84.62 168 THR B CA 1
ATOM 3042 C C . THR B 1 168 ? -0.56 21.266 -5.742 1 84.62 168 THR B C 1
ATOM 3044 O O . THR B 1 168 ? -0.974 20.234 -5.203 1 84.62 168 THR B O 1
ATOM 3047 N N . ASP B 1 169 ? -0.752 21.562 -7.035 1 77.19 169 ASP B N 1
ATOM 3048 C CA . ASP B 1 169 ? -1.616 20.734 -7.887 1 77.19 169 ASP B CA 1
ATOM 3049 C C . ASP B 1 169 ? -1.036 19.344 -8.078 1 77.19 169 ASP B C 1
ATOM 3051 O O . ASP B 1 169 ? -1.776 18.391 -8.312 1 77.19 169 ASP B O 1
ATOM 3055 N N . ASN B 1 170 ? 0.246 19.234 -8 1 77.94 170 ASN B N 1
ATOM 3056 C CA . ASN B 1 170 ? 0.855 17.922 -8.156 1 77.94 170 ASN B CA 1
ATOM 3057 C C . ASN B 1 170 ? 1.087 17.25 -6.805 1 77.94 170 ASN B C 1
ATOM 3059 O O . ASN B 1 170 ? 1.899 16.328 -6.699 1 77.94 170 ASN B O 1
ATOM 3063 N N . LEU B 1 171 ? 0.52 17.766 -5.672 1 84.5 171 LEU B N 1
ATOM 3064 C CA . LEU B 1 171 ? 0.489 17.219 -4.316 1 84.5 171 LEU B CA 1
ATOM 3065 C C . LEU B 1 171 ? 1.848 17.359 -3.641 1 84.5 171 LEU B C 1
ATOM 3067 O O . LEU B 1 171 ? 2.234 16.516 -2.828 1 84.5 171 LEU B O 1
ATOM 3071 N N . ARG B 1 172 ? 2.475 18.344 -4.168 1 86.75 172 ARG B N 1
ATOM 3072 C CA . ARG B 1 172 ? 3.621 18.75 -3.359 1 86.75 172 ARG B CA 1
ATOM 3073 C C . ARG B 1 172 ? 3.172 19.438 -2.078 1 86.75 172 ARG B C 1
ATOM 3075 O O . ARG B 1 172 ? 2.301 20.312 -2.111 1 86.75 172 ARG B O 1
ATOM 3082 N N . VAL B 1 173 ? 3.686 19 -1.021 1 90.56 173 VAL B N 1
ATOM 3083 C CA . VAL B 1 173 ? 3.336 19.547 0.284 1 90.56 173 VAL B CA 1
ATOM 3084 C C . VAL B 1 173 ? 4.551 20.25 0.888 1 90.56 173 VAL B C 1
ATOM 3086 O O . VAL B 1 173 ? 5.602 19.641 1.079 1 90.56 173 VAL B O 1
ATOM 3089 N N . ILE B 1 174 ? 4.352 21.484 1.138 1 89.75 174 ILE B N 1
ATOM 3090 C CA . ILE B 1 174 ? 5.434 22.312 1.668 1 89.75 174 ILE B CA 1
ATOM 3091 C C . ILE B 1 174 ? 5.008 22.922 3 1 89.75 174 ILE B C 1
ATOM 3093 O O . ILE B 1 174 ? 4.008 23.641 3.07 1 89.75 174 ILE B O 1
ATOM 3097 N N . PRO B 1 175 ? 5.766 22.594 4.008 1 89.25 175 PRO B N 1
ATOM 3098 C CA . PRO B 1 175 ? 5.438 23.25 5.277 1 89.25 175 PRO B CA 1
ATOM 3099 C C . PRO B 1 175 ? 5.598 24.766 5.211 1 89.25 175 PRO B C 1
ATOM 3101 O O . PRO B 1 175 ? 6.527 25.266 4.57 1 89.25 175 PRO B O 1
ATOM 3104 N N . ASN B 1 176 ? 4.598 25.406 5.863 1 83.19 176 ASN B N 1
ATOM 3105 C CA . ASN B 1 176 ? 4.699 26.859 5.961 1 83.19 176 ASN B CA 1
ATOM 3106 C C . ASN B 1 176 ? 5.754 27.281 6.98 1 83.19 176 ASN B C 1
ATOM 3108 O O . ASN B 1 176 ? 5.648 26.938 8.164 1 83.19 176 ASN B O 1
ATOM 3112 N N . SER B 1 177 ? 6.906 27.359 6.539 1 69.06 177 SER B N 1
ATOM 3113 C CA . SER B 1 177 ? 7.957 27.828 7.434 1 69.06 177 SER B CA 1
ATOM 3114 C C . SER B 1 177 ? 8.375 29.25 7.09 1 69.06 177 SER B C 1
ATOM 3116 O O . SER B 1 177 ? 7.891 29.828 6.113 1 69.06 177 SER B O 1
ATOM 3118 N N . MET B 1 178 ? 9.07 29.766 8.047 1 57.38 178 MET B N 1
ATOM 3119 C CA . MET B 1 178 ? 9.578 31.125 7.879 1 57.38 178 MET B CA 1
ATOM 3120 C C . MET B 1 178 ? 10.227 31.297 6.512 1 57.38 178 MET B C 1
ATOM 3122 O O . MET B 1 178 ? 10.211 32.406 5.949 1 57.38 178 MET B O 1
ATOM 3126 N N . ASP B 1 179 ? 10.703 30.219 6.016 1 55.25 179 ASP B N 1
ATOM 3127 C CA . ASP B 1 179 ? 11.477 30.312 4.777 1 55.25 179 ASP B CA 1
ATOM 3128 C C . ASP B 1 179 ? 10.57 30.141 3.557 1 55.25 179 ASP B C 1
ATOM 3130 O O . ASP B 1 179 ? 10.953 30.516 2.443 1 55.25 179 ASP B O 1
ATOM 3134 N N . TYR B 1 180 ? 9.5 29.438 3.73 1 58.38 180 TYR B N 1
ATOM 3135 C CA . TYR B 1 180 ? 8.586 29.25 2.615 1 58.38 180 TYR B CA 1
ATOM 3136 C C . TYR B 1 180 ? 7.172 29.672 2.992 1 58.38 180 TYR B C 1
ATOM 3138 O O . TYR B 1 180 ? 6.543 29.062 3.863 1 58.38 180 TYR B O 1
ATOM 3146 N N . THR B 1 181 ? 6.91 30.859 2.525 1 65.5 181 THR B N 1
ATOM 3147 C CA . THR B 1 181 ? 5.57 31.375 2.781 1 65.5 181 THR B CA 1
ATOM 3148 C C . THR B 1 181 ? 4.703 31.266 1.531 1 65.5 181 THR B C 1
ATOM 3150 O O . THR B 1 181 ? 5.219 31.188 0.416 1 65.5 181 THR B O 1
ATOM 3153 N N . SER B 1 182 ? 3.512 31.047 1.797 1 70.44 182 SER B N 1
ATOM 3154 C CA . SER B 1 182 ? 2.52 31.109 0.729 1 70.44 182 SER B CA 1
ATOM 3155 C C . SER B 1 182 ? 2.805 32.281 -0.214 1 70.44 182 SER B C 1
ATOM 3157 O O . SER B 1 182 ? 2.613 32.156 -1.426 1 70.44 182 SER B O 1
ATOM 3159 N N . LEU B 1 183 ? 3.467 33.281 0.316 1 72.69 183 LEU B N 1
ATOM 3160 C CA . LEU B 1 183 ? 3.779 34.469 -0.475 1 72.69 183 LEU B CA 1
ATOM 3161 C C . LEU B 1 183 ? 4.91 34.188 -1.459 1 72.69 183 LEU B C 1
ATOM 3163 O O . LEU B 1 183 ? 4.867 34.625 -2.607 1 72.69 183 LEU B O 1
ATOM 3167 N N . ALA B 1 184 ? 5.844 33.469 -0.94 1 75.06 184 ALA B N 1
ATOM 3168 C CA . ALA B 1 184 ? 6.961 33.125 -1.812 1 75.06 184 ALA B CA 1
ATOM 3169 C C . ALA B 1 184 ? 6.492 32.25 -2.979 1 75.06 184 ALA B C 1
ATOM 3171 O O . ALA B 1 184 ? 6.957 32.406 -4.109 1 75.06 184 ALA B O 1
ATOM 3172 N N . LEU B 1 185 ? 5.586 31.438 -2.674 1 77.38 185 LEU B N 1
ATOM 3173 C CA . LEU B 1 185 ? 5.043 30.594 -3.721 1 77.38 185 LEU B CA 1
ATOM 3174 C C . LEU B 1 185 ? 4.234 31.406 -4.727 1 77.38 185 LEU B C 1
ATOM 3176 O O . LEU B 1 185 ? 4.328 31.172 -5.934 1 77.38 185 LEU B O 1
ATOM 3180 N N . LEU B 1 186 ? 3.527 32.375 -4.254 1 79.44 186 LEU B N 1
ATOM 3181 C CA . LEU B 1 186 ? 2.764 33.25 -5.141 1 79.44 186 LEU B CA 1
ATOM 3182 C C . LEU B 1 186 ? 3.689 33.969 -6.098 1 79.44 186 LEU B C 1
ATOM 3184 O O . LEU B 1 186 ? 3.41 34.062 -7.293 1 79.44 186 LEU B O 1
ATOM 3188 N N . HIS B 1 187 ? 4.793 34.312 -5.547 1 80.5 187 HIS B N 1
ATOM 3189 C CA . HIS B 1 187 ? 5.758 35.062 -6.367 1 80.5 187 HIS B CA 1
ATOM 3190 C C . HIS B 1 187 ? 6.363 34.156 -7.434 1 80.5 187 HIS B C 1
ATOM 3192 O O . HIS B 1 187 ? 6.57 34.562 -8.57 1 80.5 187 HIS B O 1
ATOM 3198 N N . SER B 1 188 ? 6.586 33 -7.012 1 79 188 SER B N 1
ATOM 3199 C CA . SER B 1 188 ? 7.172 32.062 -7.949 1 79 188 SER B CA 1
ATOM 3200 C C . SER B 1 188 ? 6.199 31.719 -9.078 1 79 188 SER B C 1
ATOM 3202 O O . SER B 1 188 ? 6.617 31.312 -10.164 1 79 188 SER B O 1
ATOM 3204 N N . LEU B 1 189 ? 4.973 31.906 -8.812 1 77.88 189 LEU B N 1
ATOM 3205 C CA . LEU B 1 189 ? 3.939 31.625 -9.797 1 77.88 189 LEU B CA 1
ATOM 3206 C C . LEU B 1 189 ? 3.621 32.875 -10.625 1 77.88 189 LEU B C 1
ATOM 3208 O O . LEU B 1 189 ? 2.713 32.844 -11.461 1 77.88 189 LEU B O 1
ATOM 3212 N N . GLY B 1 190 ? 4.402 33.875 -10.32 1 78.06 190 GLY B N 1
ATOM 3213 C CA . GLY B 1 190 ? 4.27 35.062 -11.125 1 78.06 190 GLY B CA 1
ATOM 3214 C C . GLY B 1 190 ? 3.193 36 -10.617 1 78.06 190 GLY B C 1
ATOM 3215 O O . GLY B 1 190 ? 2.771 36.938 -11.336 1 78.06 190 GLY B O 1
ATOM 3216 N N . ILE B 1 191 ? 2.705 35.688 -9.469 1 78.31 191 ILE B N 1
ATOM 3217 C CA . ILE B 1 191 ? 1.681 36.562 -8.906 1 78.31 191 ILE B CA 1
ATOM 3218 C C . ILE B 1 191 ? 2.336 37.625 -8.016 1 78.31 191 ILE B C 1
ATOM 3220 O O . ILE B 1 191 ? 2.879 37.312 -6.953 1 78.31 191 ILE B O 1
ATOM 3224 N N . GLN B 1 192 ? 2.336 38.781 -8.422 1 76 192 GLN B N 1
ATOM 3225 C CA . GLN B 1 192 ? 3.088 39.875 -7.789 1 76 192 GLN B CA 1
ATOM 3226 C C . GLN B 1 192 ? 2.246 40.594 -6.734 1 76 192 GLN B C 1
ATOM 3228 O O . GLN B 1 192 ? 2.783 41.281 -5.867 1 76 192 GLN B O 1
ATOM 3233 N N . SER B 1 193 ? 1 40.438 -6.898 1 77.12 193 SER B N 1
ATOM 3234 C CA . SER B 1 193 ? 0.155 41.156 -5.941 1 77.12 193 SER B CA 1
ATOM 3235 C C . SER B 1 193 ? -0.901 40.219 -5.348 1 77.12 193 SER B C 1
ATOM 3237 O O . SER B 1 193 ? -1.557 39.469 -6.074 1 77.12 193 SER B O 1
ATOM 3239 N N . ALA B 1 194 ? -0.996 40.344 -4.086 1 75.38 194 ALA B N 1
ATOM 3240 C CA . ALA B 1 194 ? -1.979 39.562 -3.355 1 75.38 194 ALA B CA 1
ATOM 3241 C C . ALA B 1 194 ? -3.4 39.906 -3.779 1 75.38 194 ALA B C 1
ATOM 3243 O O . ALA B 1 194 ? -4.332 39.125 -3.59 1 75.38 194 ALA B O 1
ATOM 3244 N N . ASN B 1 195 ? -3.5 41.062 -4.383 1 83.44 195 ASN B N 1
ATOM 3245 C CA . ASN B 1 195 ? -4.824 41.5 -4.805 1 83.44 195 ASN B CA 1
ATOM 3246 C C . ASN B 1 195 ? -5.34 40.688 -5.984 1 83.44 195 ASN B C 1
ATOM 3248 O O . ASN B 1 195 ? -6.531 40.719 -6.297 1 83.44 195 ASN B O 1
ATOM 3252 N N . LEU B 1 196 ? -4.496 40 -6.477 1 87.81 196 LEU B N 1
ATOM 3253 C CA . LEU B 1 196 ? -4.867 39.219 -7.645 1 87.81 196 LEU B CA 1
ATOM 3254 C C . LEU B 1 196 ? -5.293 37.812 -7.238 1 87.81 196 LEU B C 1
ATOM 3256 O O . LEU B 1 196 ? -5.68 37 -8.086 1 87.81 196 LEU B O 1
ATOM 3260 N N . VAL B 1 197 ? -5.277 37.656 -5.922 1 88.25 197 VAL B N 1
ATOM 3261 C CA . VAL B 1 197 ? -5.578 36.312 -5.441 1 88.25 197 VAL B CA 1
ATOM 3262 C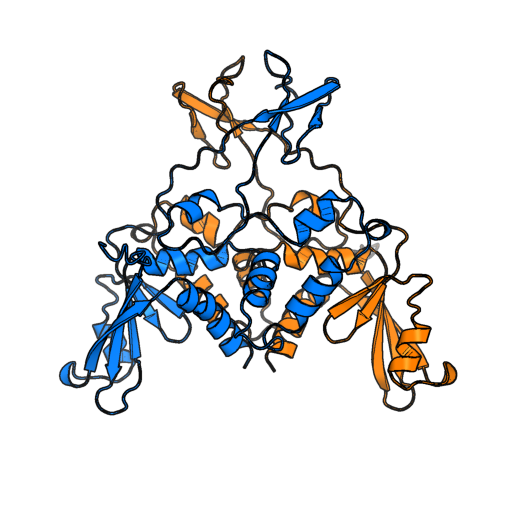 C . VAL B 1 197 ? -6.781 36.375 -4.508 1 88.25 197 VAL B C 1
ATOM 3264 O O . VAL B 1 197 ? -6.938 37.312 -3.727 1 88.25 197 VAL B O 1
ATOM 3267 N N . LYS B 1 198 ? -7.668 35.469 -4.672 1 90.19 198 LYS B N 1
ATOM 3268 C CA . LYS B 1 198 ? -8.766 35.312 -3.719 1 90.19 198 LYS B CA 1
ATOM 3269 C C . LYS B 1 198 ? -8.672 33.969 -3.002 1 90.19 198 LYS B C 1
ATOM 3271 O O . LYS B 1 198 ? -8.133 33 -3.547 1 90.19 198 LYS B O 1
ATOM 3276 N N . GLU B 1 199 ? -9.188 33.969 -1.778 1 89 199 GLU B N 1
ATOM 3277 C CA . GLU B 1 199 ? -9.203 32.75 -0.959 1 89 199 GLU B CA 1
ATOM 3278 C C . GLU B 1 199 ? -10.594 32.125 -0.926 1 89 199 GLU B C 1
ATOM 3280 O O . GLU B 1 199 ? -11.594 32.812 -0.736 1 89 199 GLU B O 1
ATOM 3285 N N . ILE B 1 200 ? -10.617 30.875 -1.252 1 90.12 200 ILE B N 1
ATOM 3286 C CA . ILE B 1 200 ? -11.859 30.109 -1.167 1 90.12 200 ILE B CA 1
ATOM 3287 C C . ILE B 1 200 ? -11.68 28.938 -0.194 1 90.12 200 ILE B C 1
ATOM 3289 O O . ILE B 1 200 ? -10.68 28.219 -0.249 1 90.12 200 ILE B O 1
ATOM 3293 N N . THR B 1 201 ? -12.633 28.828 0.663 1 90.88 201 THR B N 1
ATOM 3294 C CA . THR B 1 201 ? -12.602 27.719 1.609 1 90.88 201 THR B CA 1
ATOM 3295 C C . THR B 1 201 ? -13.492 26.578 1.131 1 90.88 201 THR B C 1
ATOM 3297 O O . THR B 1 201 ? -14.641 26.797 0.752 1 90.88 201 THR B O 1
ATOM 3300 N N . VAL B 1 202 ? -12.914 25.438 1.105 1 87.69 202 VAL B N 1
ATOM 3301 C CA . VAL B 1 202 ? -13.664 24.266 0.696 1 87.69 202 VAL B CA 1
ATOM 3302 C C . VAL B 1 202 ? -13.648 23.219 1.816 1 87.69 202 VAL B C 1
ATOM 3304 O O . VAL B 1 202 ? -12.633 23.047 2.49 1 87.69 202 VAL B O 1
ATOM 3307 N N . ASN B 1 203 ? -14.766 22.625 1.98 1 88.31 203 ASN B N 1
ATOM 3308 C CA . ASN B 1 203 ? -14.891 21.516 2.926 1 88.31 203 ASN B CA 1
ATOM 3309 C C . ASN B 1 203 ? -14.969 20.172 2.211 1 88.31 203 ASN B C 1
ATOM 3311 O O . ASN B 1 203 ? -15.828 19.969 1.351 1 88.31 203 ASN B O 1
ATOM 3315 N N . LEU B 1 204 ? -14.016 19.359 2.6 1 86.25 204 LEU B N 1
ATOM 3316 C CA . LEU B 1 204 ? -13.938 18.062 1.949 1 86.25 204 LEU B CA 1
ATOM 3317 C C . LEU B 1 204 ? -14.516 16.969 2.848 1 86.25 204 LEU B C 1
ATOM 3319 O O . LEU B 1 204 ? -14.25 16.953 4.055 1 86.25 204 LEU B O 1
ATOM 3323 N N . THR B 1 205 ? -15.266 16.141 2.197 1 84 205 THR B N 1
ATOM 3324 C CA . THR B 1 205 ? -15.734 14.93 2.871 1 84 205 THR B CA 1
ATOM 3325 C C . THR B 1 205 ? -14.828 13.742 2.557 1 84 205 THR B C 1
ATOM 3327 O O . THR B 1 205 ? -13.953 13.836 1.688 1 84 205 THR B O 1
ATOM 3330 N N . LYS B 1 206 ? -15.055 12.711 3.271 1 82.19 206 LYS B N 1
ATOM 3331 C CA . LYS B 1 206 ? -14.258 11.5 3.098 1 82.19 206 LYS B CA 1
ATOM 3332 C C . LYS B 1 206 ? -14.32 11.008 1.655 1 82.19 206 LYS B C 1
ATOM 3334 O O . LYS B 1 206 ? -13.297 10.633 1.079 1 82.19 206 LYS B O 1
ATOM 3339 N N . ASP B 1 207 ? -15.445 11.055 1.073 1 76.12 207 ASP B N 1
ATOM 3340 C CA . ASP B 1 207 ? -15.641 10.555 -0.283 1 76.12 207 ASP B CA 1
ATOM 3341 C C . ASP B 1 207 ? -14.852 11.383 -1.295 1 76.12 207 ASP B C 1
ATOM 3343 O O . ASP B 1 207 ? -14.305 10.844 -2.26 1 76.12 207 ASP B O 1
ATOM 3347 N N . LYS B 1 208 ? -14.766 12.609 -1.02 1 75.81 208 LYS B N 1
ATOM 3348 C CA . LYS B 1 208 ? -14.031 13.492 -1.924 1 75.81 208 LYS B CA 1
ATOM 3349 C C . LYS B 1 208 ? -12.523 13.289 -1.785 1 75.81 208 LYS B C 1
ATOM 3351 O O . LYS B 1 208 ? -11.797 13.305 -2.781 1 75.81 208 LYS B O 1
ATOM 3356 N N . VAL B 1 209 ? -12.172 13.055 -0.589 1 76.31 209 VAL B N 1
ATOM 3357 C CA . VAL B 1 209 ? -10.742 12.891 -0.32 1 76.31 209 VAL B CA 1
ATOM 3358 C C . VAL B 1 209 ? -10.258 11.578 -0.934 1 76.31 209 VAL B C 1
ATOM 3360 O O . VAL B 1 209 ? -9.133 11.508 -1.444 1 76.31 209 VAL B O 1
ATOM 3363 N N . LEU B 1 210 ? -11.039 10.594 -0.899 1 72.5 210 LEU B N 1
ATOM 3364 C CA . LEU B 1 210 ? -10.68 9.289 -1.44 1 72.5 210 LEU B CA 1
ATOM 3365 C C . LEU B 1 210 ? -10.445 9.367 -2.945 1 72.5 210 LEU B C 1
ATOM 3367 O O . LEU B 1 210 ? -9.711 8.555 -3.508 1 72.5 210 LEU B O 1
ATOM 3371 N N . ARG B 1 211 ? -11.039 10.359 -3.455 1 66.75 211 ARG B N 1
ATOM 3372 C CA . ARG B 1 211 ? -10.922 10.492 -4.906 1 66.75 211 ARG B CA 1
ATOM 3373 C C . ARG B 1 211 ? -9.688 11.297 -5.285 1 66.75 211 ARG B C 1
ATOM 3375 O O . ARG B 1 211 ? -9.266 11.289 -6.445 1 66.75 211 ARG B O 1
ATOM 3382 N N . LEU B 1 212 ? -9.203 11.992 -4.273 1 61.91 212 LEU B N 1
ATOM 3383 C CA . LEU B 1 212 ? -8.102 12.906 -4.543 1 61.91 212 LEU B CA 1
ATOM 3384 C C . LEU B 1 212 ? -6.895 12.164 -5.102 1 61.91 212 LEU B C 1
ATOM 3386 O O . LEU B 1 212 ? -6.352 12.539 -6.141 1 61.91 212 LEU B O 1
ATOM 3390 N N . PRO B 1 213 ? -6.367 11.289 -4.211 1 54.72 213 PRO B N 1
ATOM 3391 C CA . PRO B 1 213 ? -5.191 10.625 -4.77 1 54.72 213 PRO B CA 1
ATOM 3392 C C . PRO B 1 213 ? -5.469 9.961 -6.117 1 54.72 213 PRO B C 1
ATOM 3394 O O . PRO B 1 213 ? -4.605 9.961 -7 1 54.72 213 PRO B O 1
ATOM 3397 N N . PHE B 1 214 ? -6.727 9.438 -6.141 1 53.44 214 PHE B N 1
ATOM 3398 C CA . PHE B 1 214 ? -7.105 8.758 -7.375 1 53.44 214 PHE B CA 1
ATOM 3399 C C . PHE B 1 214 ? -7.23 9.75 -8.523 1 53.44 214 PHE B C 1
ATOM 3401 O O . PHE B 1 214 ? -6.867 9.438 -9.656 1 53.44 214 PHE B O 1
ATOM 3408 N N . LEU B 1 215 ? -7.914 10.742 -8.133 1 51.38 215 LEU B N 1
ATOM 3409 C CA . LEU B 1 215 ? -7.949 11.82 -9.117 1 51.38 215 LEU B CA 1
ATOM 3410 C C . LEU B 1 215 ? -6.535 12.258 -9.484 1 51.38 215 LEU B C 1
ATOM 3412 O O . LEU B 1 215 ? -6.254 12.539 -10.656 1 51.38 215 LEU B O 1
ATOM 3416 N N . PHE B 1 216 ? -5.898 12.234 -8.469 1 47.88 216 PHE B N 1
ATOM 3417 C CA . PHE B 1 216 ? -4.527 12.656 -8.734 1 47.88 216 PHE B CA 1
ATOM 3418 C C . PHE B 1 216 ? -3.775 11.586 -9.523 1 47.88 216 PHE B C 1
ATOM 3420 O O . PHE B 1 216 ? -2.979 11.906 -10.406 1 47.88 216 PHE B O 1
ATOM 3427 N N . LEU B 1 217 ? -4.113 10.414 -9.031 1 46.22 217 LEU B N 1
ATOM 3428 C CA . LEU B 1 217 ? -3.566 9.328 -9.828 1 46.22 217 LEU B CA 1
ATOM 3429 C C . LEU B 1 217 ? -4.062 9.406 -11.266 1 46.22 217 LEU B C 1
ATOM 3431 O O . LEU B 1 217 ? -3.311 9.125 -12.203 1 46.22 217 LEU B O 1
ATOM 3435 N N . LYS B 1 218 ? -5.336 9.719 -11.312 1 45.72 218 LYS B N 1
ATOM 3436 C CA . LYS B 1 218 ? -5.906 9.961 -12.641 1 45.72 218 LYS B CA 1
ATOM 3437 C C . LYS B 1 218 ? -5.227 11.141 -13.32 1 45.72 218 LYS B C 1
ATOM 3439 O O . LYS B 1 218 ? -5.035 11.133 -14.539 1 45.72 218 LYS B O 1
ATOM 3444 N N . LEU B 1 219 ? -5.23 12.211 -12.648 1 36.19 219 LEU B N 1
ATOM 3445 C CA . LEU B 1 219 ? -4.582 13.359 -13.266 1 36.19 219 LEU B CA 1
ATOM 3446 C C . LEU B 1 219 ? -3.172 13.008 -13.727 1 36.19 219 LEU B C 1
ATOM 3448 O O . LEU B 1 219 ? -2.66 13.609 -14.672 1 36.19 219 LEU B O 1
ATOM 3452 N N . PHE B 1 220 ? -2.596 12.289 -13.102 1 32.97 220 PHE B N 1
ATOM 3453 C CA . PHE B 1 220 ? -1.315 11.773 -13.57 1 32.97 220 PHE B CA 1
ATOM 3454 C C . PHE B 1 220 ? -1.498 10.93 -14.828 1 32.97 220 PHE B C 1
ATOM 3456 O O . PHE B 1 220 ? -0.609 10.875 -15.68 1 32.97 220 PHE B O 1
ATOM 3463 N N . LEU B 1 221 ? -2.541 10.211 -14.773 1 33.22 221 LEU B N 1
ATOM 3464 C CA . LEU B 1 221 ? -2.791 9.305 -15.898 1 33.22 221 LEU B CA 1
ATOM 3465 C C . LEU B 1 221 ? -3.41 10.055 -17.062 1 33.22 221 LEU B C 1
ATOM 3467 O O . LEU B 1 221 ? -3.516 9.516 -18.172 1 33.22 221 LEU B O 1
ATOM 3471 N N . SER B 1 222 ? -4.031 11.07 -16.859 1 30.69 222 SER B N 1
ATOM 3472 C CA . SER B 1 222 ? -4.43 11.805 -18.062 1 30.69 222 SER B CA 1
ATOM 3473 C C . SER B 1 222 ? -3.275 12.633 -18.609 1 30.69 222 SER B C 1
ATOM 3475 O O . SER B 1 222 ? -2.492 13.203 -17.844 1 30.69 222 SER B O 1
#